Protein AF-C5KKX4-F1 (afdb_monomer)

Radius of gyration: 32.2 Å; Cα contacts (8 Å, |Δi|>4): 1199; chains: 1; bounding box: 112×64×84 Å

Foldseek 3Di:
DDPDDDLLDDDDDDDDDDDDDDDDDDDDDDDDDDDDDDDDDDDDDDDDDDDDDDDDDDDDDDDDDDDDDDDDDDDDDDDDDDDDDDDDDDDDDDDDDDDDDDDDDDDDDDDDDDDDDDDDDDDDDDPDPDDQPAQDDFDQQQFFDLQAKAWQFQAAALFLVLVVLLLFFTWMKGLQQADDPDDAAEDADFDADPPPRDTDAQRWRDDLVVQWIQDPFPRDIDGHDDNDDTPRNRHQKHKYQDDCSSDPDFFFAAEEEEEEEQFLFCVVLQVLQLLLVLCLVQLVLAFQRYKYAYKYWYAFWIWGFFQPLPDDLQGDIDIDRPLPDDDDPDPLPRRIDGCNDPSCVSNSNNNSVCSNPDDHDPDGDQEIAVSSVLVVVCNNQQQRAHEYEYGEAHAHDLDPPVPVPDDQPDFPLQAQQTQSDCSLLVSLVSNLNRLYAYEYEHAYQDLPNRVLNNVNRHQAQQHAHHHHYNRHCVPCSVVVSVVSSCVRNFWKFAFKKKFKDKHPQKAWDDKDWRWHDPDRGITTRRIRTNPTMMMTTMGGDNPGPDDSRQKMKMKMWMFGAGNNRTTMIMIRMRIHGYDNDSVSRLLRGQLLSSLVVLLLCLRGRGSHLVRSLCSLVVSLCSSCPDPSVPRPNNVCNVVSSVVSCVQLLNDPDPPRGSNSNSNSSD

Secondary structure (DSSP, 8-state):
------TT--------------------------PPP-------------------------------------------PPPPPPPPPPP----------PPP----------------------TT----PPS----GGGSPPTTTEEESBSSEESSHHHHHHH-S--EEEE-TT---SSPPPEESS--B-TTT-PBP-TTSEEETTTTEEE-TTT--EEE---SS--GGGT-SEEEEEPPGGG-SS--PPPEEEEEEE-SHHHHHTTHHHHHHHHHHHHGGGS-TT-EEEEEEE-SS-EEEE---TTT-TT---EEE--SSS---SS-GGGTSEETT-HHHHHHHHHHHHHHHTPPPPSS--SEE-HHHHHHHHHHHHTTT-EEEEEEE-SEEPSS-TTTTTS--PPP-TTSSS--S-SHHHHHHHHHHHTTEEEEEEEEESSS---HHHHHHHHHHHT--EEEEET--HHHHHHHHHHHHHHHHHS-EEEEEEEEEEE-TTEEEEEEESS-EEEETTEEEEEEEETT--EEEEEEE-TT--S---SEEEEEEEEEEE-TTS-EEEEEEEEEEEEES-HHHHHHTB-HHHHHHHHHHHHHHH-SSHHHHHHHHHHHHHHHTSGGGGG-GGGTTHHHHHHHHTTSTTT---TTS-HHHHHHTT-

pLDDT: mean 78.73, std 24.82, range [22.31, 98.69]

Organism: Perkinsus marinus (strain ATCC 50983 / TXsc) (NCBI:txid423536)

Sequence (666 aa):
MSYYQSPFGQNTAGGPSSVPVQSSPFPGGAPQMAPPPQAGQQASGPYGAPPQMPGGQHPMAPPMGQPSVGPPPLPGQHMPGPPASYASTPTNAAPGQAFEYVAPGPALNQSAAMAHGGMVSHGGMAPGGGQVLETAECDPALNARPEFLRSSFSVMPASESTQVKAKLPIGFFCQPLAPTDSQVPVADVIHRCARCRTYLNPFAALNLQLRRWICNLCGHSNGIDVYEPPPEMTCGTVDFIATQDYMVRPPVPPVYVFCFEKSYTAVSTGLVRVAATAIKDTLPSLPERSQIALMTFDDKSHVLFPWHFLQSANGTEYVITDVDDPFLPKPMDSLLVNVYDDAVNATINNVLDSLAEMNPPSVATDCCCVTAAVKMANLVMRHLGGKLSIFSCTKPIELTPSKLKKEERAPDASSMIPPSSSVFKDMTSDLIAVQITVELFVATDNLHMDLASLAPLAKYTGGDMRYYPLFRESFRGEHLRQDIQHMLTRETGFEAVMKFRVSPGYQLKSYHGHLFQRTRDLLVAPNCTEDETFGCIVEVNKDFSGPQARSVCIQAALLYTSSAGERRIRVNTSQYPKSLDVEQVMASCDAQAAAIIMGKYAINESRNVSDARKYLLDTTQAALAGPNARLENLEALPGLVLGLLKSDVFSAAGDITRDARAYEAH

Structure (mmCIF, N/CA/C/O backbone):
data_AF-C5KKX4-F1
#
_entry.id   AF-C5KKX4-F1
#
loop_
_atom_site.group_PDB
_atom_site.id
_atom_site.type_symbol
_atom_site.label_atom_id
_atom_site.label_alt_id
_atom_site.label_comp_id
_atom_site.label_asym_id
_atom_site.label_entity_id
_atom_site.label_seq_id
_atom_site.pdbx_PDB_ins_code
_atom_site.Cartn_x
_atom_site.Cartn_y
_atom_site.Cartn_z
_atom_site.occupancy
_atom_site.B_iso_or_equiv
_atom_site.auth_seq_id
_atom_site.auth_comp_id
_atom_site.auth_asym_id
_atom_site.auth_atom_id
_atom_site.pdbx_PDB_model_num
ATOM 1 N N . MET A 1 1 ? -5.921 22.384 -14.515 1.00 28.34 1 MET A N 1
ATOM 2 C CA . MET A 1 1 ? -7.181 22.428 -13.737 1.00 28.34 1 MET A CA 1
ATOM 3 C C . MET A 1 1 ? -7.961 21.158 -14.024 1.00 28.34 1 MET A C 1
ATOM 5 O O . MET A 1 1 ? -8.352 20.966 -15.166 1.00 28.34 1 MET A O 1
ATOM 9 N N . SER A 1 2 ? -8.169 20.298 -13.028 1.00 28.20 2 SER A N 1
ATOM 10 C CA . SER A 1 2 ? -8.909 19.036 -13.176 1.00 28.20 2 SER A CA 1
ATOM 11 C C . SER A 1 2 ? -9.691 18.740 -11.890 1.00 28.20 2 SER A C 1
ATOM 13 O O . SER A 1 2 ? -9.163 18.223 -10.906 1.00 28.20 2 SER A O 1
ATOM 15 N N . TYR A 1 3 ? -10.977 19.100 -11.885 1.00 30.55 3 TYR A N 1
ATOM 16 C CA . TYR A 1 3 ? -11.894 18.794 -10.784 1.00 30.55 3 TYR A CA 1
ATOM 17 C C . TYR A 1 3 ? -12.310 17.318 -10.836 1.00 30.55 3 TYR A C 1
ATOM 19 O O . TYR A 1 3 ? -13.364 16.973 -11.362 1.00 30.55 3 TYR A O 1
ATOM 27 N N . TYR A 1 4 ? -11.490 16.438 -10.265 1.00 39.06 4 TYR A N 1
ATOM 28 C CA . TYR A 1 4 ? -11.905 15.060 -9.992 1.00 39.06 4 TYR A CA 1
ATOM 29 C C . TYR A 1 4 ? -12.941 15.084 -8.853 1.00 39.06 4 TYR A C 1
ATOM 31 O O . TYR A 1 4 ? -12.593 15.348 -7.696 1.00 39.06 4 TYR A O 1
ATOM 39 N N . GLN A 1 5 ? -14.216 14.858 -9.171 1.00 40.97 5 GLN A N 1
ATOM 40 C CA . GLN A 1 5 ? -15.262 14.695 -8.159 1.00 40.97 5 GLN A CA 1
ATOM 41 C C . GLN A 1 5 ? -15.044 13.387 -7.380 1.00 40.97 5 GLN A C 1
ATOM 43 O O . GLN A 1 5 ? -14.533 12.406 -7.915 1.00 40.97 5 GLN A O 1
ATOM 48 N N . SER A 1 6 ? -15.409 13.365 -6.095 1.00 40.94 6 SER A N 1
ATOM 49 C CA . SER A 1 6 ? -15.264 12.157 -5.272 1.00 40.94 6 SER A CA 1
ATOM 50 C C . SER A 1 6 ? -16.320 11.110 -5.659 1.00 40.94 6 SER A C 1
ATOM 52 O O . SER A 1 6 ? -17.512 11.396 -5.503 1.00 40.94 6 SER A O 1
ATOM 54 N N . PRO A 1 7 ? -15.934 9.884 -6.068 1.00 43.00 7 PRO A N 1
ATOM 55 C CA . PRO A 1 7 ? -16.882 8.848 -6.492 1.00 43.00 7 PRO A CA 1
ATOM 56 C C . PRO A 1 7 ? -17.701 8.262 -5.329 1.00 43.00 7 PRO A C 1
ATOM 58 O O . PRO A 1 7 ? -18.666 7.538 -5.544 1.00 43.00 7 PRO A O 1
ATOM 61 N N . PHE A 1 8 ? -17.394 8.615 -4.074 1.00 50.28 8 PHE A N 1
ATOM 62 C CA . PHE A 1 8 ? -18.288 8.319 -2.947 1.00 50.28 8 PHE A CA 1
ATOM 63 C C . PHE A 1 8 ? -19.559 9.196 -2.938 1.00 50.28 8 PHE A C 1
ATOM 65 O O . PHE A 1 8 ? -20.497 8.900 -2.191 1.00 50.28 8 PHE A O 1
ATOM 72 N N . GLY A 1 9 ? -19.626 10.207 -3.810 1.00 39.84 9 GLY A N 1
ATOM 73 C CA . GLY A 1 9 ? -20.823 10.966 -4.149 1.00 39.84 9 GLY A CA 1
ATOM 74 C C . GLY A 1 9 ? -21.124 12.118 -3.192 1.00 39.84 9 GLY A C 1
ATOM 75 O O . GLY A 1 9 ? -21.602 11.906 -2.075 1.00 39.84 9 GLY A O 1
ATOM 76 N N . GLN A 1 10 ? -20.943 13.341 -3.687 1.00 40.53 10 GLN A N 1
ATOM 77 C CA . GLN A 1 10 ? -21.721 14.504 -3.265 1.00 40.53 10 GLN A CA 1
ATOM 78 C C . GLN A 1 10 ? -22.768 14.768 -4.346 1.00 40.53 10 GLN A C 1
ATOM 80 O O . GLN A 1 10 ? -22.394 14.978 -5.493 1.00 40.53 10 GLN A O 1
ATOM 85 N N . ASN A 1 11 ? -24.052 14.793 -3.988 1.00 36.22 11 ASN A N 1
ATOM 86 C CA . ASN A 1 11 ? -25.004 15.655 -4.683 1.00 36.22 11 ASN A CA 1
ATOM 87 C C . ASN A 1 11 ? -26.233 15.947 -3.821 1.00 36.22 11 ASN A C 1
ATOM 89 O O . ASN A 1 11 ? -26.662 15.130 -3.004 1.00 36.22 11 ASN A O 1
ATOM 93 N N . THR A 1 12 ? -26.739 17.162 -3.986 1.00 33.34 12 THR A N 1
ATOM 94 C CA . THR A 1 12 ? -27.891 17.732 -3.289 1.00 33.34 12 THR A CA 1
ATOM 95 C C . THR A 1 12 ? -29.206 17.190 -3.854 1.00 33.34 12 THR A C 1
ATOM 97 O O . THR A 1 12 ? -29.300 16.829 -5.023 1.00 33.34 12 THR A O 1
ATOM 100 N N . ALA A 1 13 ? -30.240 17.121 -3.015 1.00 29.11 13 ALA A N 1
ATOM 101 C CA . ALA A 1 13 ? -31.557 16.628 -3.413 1.00 29.11 13 ALA A CA 1
ATOM 102 C C . ALA A 1 13 ? -32.390 17.706 -4.133 1.00 29.11 13 ALA A C 1
ATOM 104 O O . ALA A 1 13 ? -32.374 18.860 -3.705 1.00 29.11 13 ALA A O 1
ATOM 105 N N . GLY A 1 14 ? -33.206 17.312 -5.124 1.00 28.41 14 GLY A N 1
ATOM 106 C CA . GLY A 1 14 ? -34.380 18.104 -5.525 1.00 28.41 14 GLY A CA 1
ATOM 107 C C . GLY A 1 14 ? -34.876 17.989 -6.974 1.00 28.41 14 GLY A C 1
ATOM 108 O O . GLY A 1 14 ? -34.405 18.729 -7.823 1.00 28.41 14 GLY A O 1
ATOM 109 N N . GLY A 1 15 ? -35.938 17.197 -7.188 1.00 26.77 15 GLY A N 1
ATOM 110 C CA . GLY A 1 15 ? -37.096 17.570 -8.032 1.00 26.77 15 GLY A CA 1
ATOM 111 C C . GLY A 1 15 ? -36.995 17.490 -9.578 1.00 26.77 15 GLY A C 1
ATOM 112 O O . GLY A 1 15 ? -35.980 17.869 -10.151 1.00 26.77 15 GLY A O 1
ATOM 113 N N . PRO A 1 16 ? -38.058 17.047 -10.289 1.00 41.41 16 PRO A N 1
ATOM 114 C CA . PRO A 1 16 ? -38.060 16.915 -11.753 1.00 41.41 16 PRO A CA 1
ATOM 115 C C . PRO A 1 16 ? -38.645 18.136 -12.492 1.00 41.41 16 PRO A C 1
ATOM 117 O O . PRO A 1 16 ? -39.552 18.795 -11.985 1.00 41.41 16 PRO A O 1
ATOM 120 N N . SER A 1 17 ? -38.212 18.385 -13.738 1.00 28.30 17 SER A N 1
ATOM 121 C CA . SER A 1 17 ? -38.914 19.235 -14.726 1.00 28.30 17 SER A CA 1
ATOM 122 C C . SER A 1 17 ? -38.414 19.023 -16.164 1.00 28.30 17 SER A C 1
ATOM 124 O O . SER A 1 17 ? -37.285 18.601 -16.387 1.00 28.30 17 SER A O 1
ATOM 126 N N . SER A 1 18 ? -39.262 19.352 -17.142 1.00 28.53 18 SER A N 1
ATOM 127 C CA . SER A 1 18 ? -38.990 19.355 -18.594 1.00 28.53 18 SER A CA 1
ATOM 128 C C . SER A 1 18 ? -39.696 20.576 -19.225 1.00 28.53 18 SER A C 1
ATOM 130 O O . SER A 1 18 ? -40.437 21.258 -18.520 1.00 28.53 18 SER A O 1
ATOM 132 N N . VAL A 1 19 ? -39.517 20.982 -20.487 1.00 27.83 19 VAL A N 1
ATOM 133 C CA . VAL A 1 19 ? -38.996 20.338 -21.722 1.00 27.83 19 VAL A CA 1
ATOM 134 C C . VAL A 1 19 ? -38.139 21.397 -22.488 1.00 27.83 19 VAL A C 1
ATOM 136 O O . VAL A 1 19 ? -37.678 22.331 -21.837 1.00 27.83 19 VAL A O 1
ATOM 139 N N . PRO A 1 20 ? -38.014 21.429 -23.834 1.00 31.05 20 PRO A N 1
ATOM 140 C CA . PRO A 1 20 ? -37.491 20.467 -24.814 1.00 31.05 20 PRO A CA 1
ATOM 141 C C . PRO A 1 20 ? -36.240 21.009 -25.570 1.00 31.05 20 PRO A C 1
ATOM 143 O O . PRO A 1 20 ? -35.752 22.106 -25.317 1.00 31.05 20 PRO A O 1
ATOM 146 N N . VAL A 1 21 ? -35.743 20.242 -26.548 1.00 32.25 21 VAL A N 1
ATOM 147 C CA . VAL A 1 21 ? -34.657 20.613 -27.486 1.00 32.25 21 VAL A CA 1
ATOM 148 C C . VAL A 1 21 ? -35.140 21.571 -28.591 1.00 32.25 21 VAL A C 1
ATOM 150 O O . VAL A 1 21 ? -36.220 21.364 -29.143 1.00 32.25 21 VAL A O 1
ATOM 153 N N . GLN A 1 22 ? -34.304 22.536 -29.008 1.00 25.00 22 GLN A N 1
ATOM 154 C CA . GLN A 1 22 ? -34.419 23.204 -30.318 1.00 25.00 22 GLN A CA 1
ATOM 155 C C . GLN A 1 22 ? -33.046 23.635 -30.888 1.00 25.00 22 GLN A C 1
ATOM 157 O O . GLN A 1 22 ? -32.035 23.590 -30.191 1.00 25.00 22 GLN A O 1
ATOM 162 N N . SER A 1 23 ? -32.995 23.961 -32.185 1.00 28.14 23 SER A N 1
ATOM 163 C CA . SER A 1 23 ? -31.829 23.744 -33.064 1.00 28.14 23 SER A CA 1
ATOM 164 C C . SER A 1 23 ? -31.274 24.984 -33.795 1.00 28.14 23 SER A C 1
ATOM 166 O O . SER A 1 23 ? -32.041 25.642 -34.495 1.00 28.14 23 SER A O 1
ATOM 168 N N . SER A 1 24 ? -29.933 25.136 -33.804 1.00 30.61 24 SER A N 1
ATOM 169 C CA . SER A 1 24 ? -29.109 25.819 -34.847 1.00 30.61 24 SER A CA 1
ATOM 170 C C . SER A 1 24 ? -29.328 27.349 -35.050 1.00 30.61 24 SER A C 1
ATOM 172 O O . SER A 1 24 ? -30.273 27.882 -34.475 1.00 30.61 24 SER A O 1
ATOM 174 N N . PRO A 1 25 ? -28.509 28.101 -35.845 1.00 37.28 25 PRO A N 1
ATOM 175 C CA . PRO A 1 25 ? -27.320 27.746 -36.651 1.00 37.28 25 PRO A CA 1
ATOM 176 C C . PRO A 1 25 ? -26.047 28.639 -36.450 1.00 37.28 25 PRO A C 1
ATOM 178 O O . PRO A 1 25 ? -26.013 29.546 -35.626 1.00 37.28 25 PRO A O 1
ATOM 181 N N . PHE A 1 26 ? -25.000 28.360 -37.249 1.00 29.41 26 PHE A N 1
ATOM 182 C CA . PHE A 1 26 ? -23.726 29.103 -37.451 1.00 29.41 26 PHE A CA 1
ATOM 183 C C . PHE A 1 26 ? -23.904 30.560 -37.967 1.00 29.41 26 PHE A C 1
ATOM 185 O O . PHE A 1 26 ? -24.944 30.833 -38.570 1.00 29.41 26 PHE A O 1
ATOM 192 N N . PRO A 1 27 ? -22.941 31.503 -37.760 1.00 35.28 27 PRO A N 1
ATOM 193 C CA . PRO A 1 27 ? -21.589 31.567 -38.385 1.00 35.28 27 PRO A CA 1
ATOM 194 C C . PRO A 1 27 ? -20.447 31.855 -37.369 1.00 35.28 27 PRO A C 1
ATOM 196 O O . PRO A 1 27 ? -20.717 32.141 -36.213 1.00 35.28 27 PRO A O 1
ATOM 199 N N . GLY A 1 28 ? -19.139 31.796 -37.652 1.00 27.02 28 GLY A N 1
ATOM 200 C CA . GLY A 1 28 ? -18.376 31.722 -38.906 1.00 27.02 28 GLY A CA 1
ATOM 201 C C . GLY A 1 28 ? -17.306 32.834 -38.938 1.00 27.02 28 GLY A C 1
ATOM 202 O O . GLY A 1 28 ? -17.650 33.991 -39.150 1.00 27.02 28 GLY A O 1
ATOM 203 N N . GLY A 1 29 ? -16.022 32.506 -38.723 1.00 26.88 29 GLY A N 1
ATOM 204 C CA . GLY A 1 29 ? -14.910 33.476 -38.773 1.00 26.88 29 GLY A CA 1
ATOM 205 C C . GLY A 1 29 ? -13.622 32.988 -38.092 1.00 26.88 29 GLY A C 1
ATOM 206 O O . GLY A 1 29 ? -13.658 32.554 -36.945 1.00 26.88 29 GLY A O 1
ATOM 207 N N . ALA A 1 30 ? -12.486 33.064 -38.792 1.00 33.06 30 ALA A N 1
ATOM 208 C CA . ALA A 1 30 ? -11.158 32.665 -38.308 1.00 33.06 30 ALA A CA 1
ATOM 209 C C . ALA A 1 30 ? -10.188 33.868 -38.262 1.00 33.06 30 ALA A C 1
ATOM 211 O O . ALA A 1 30 ? -10.362 34.788 -39.064 1.00 33.06 30 ALA A O 1
ATOM 212 N N . PRO A 1 31 ? -9.135 33.858 -37.419 1.00 37.75 31 PRO A N 1
ATOM 213 C CA . PRO A 1 31 ? -8.003 34.782 -37.531 1.00 37.75 31 PRO A CA 1
ATOM 214 C C . PRO A 1 31 ? -6.707 34.096 -38.013 1.00 37.75 31 PRO A C 1
ATOM 216 O O . PRO A 1 31 ? -6.389 32.975 -37.619 1.00 37.75 31 PRO A O 1
ATOM 219 N N . GLN A 1 32 ? -5.940 34.798 -38.854 1.00 30.06 32 GLN A N 1
ATOM 220 C CA . GLN A 1 32 ? -4.645 34.359 -39.398 1.00 30.06 32 GLN A CA 1
ATOM 221 C C . GLN A 1 32 ? -3.449 34.752 -38.508 1.00 30.06 32 GLN A C 1
ATOM 223 O O . GLN A 1 32 ? -3.529 35.674 -37.699 1.00 30.06 32 GLN A O 1
ATOM 228 N N . MET A 1 33 ? -2.318 34.067 -38.710 1.00 33.66 33 MET A N 1
ATOM 229 C CA . MET A 1 33 ? -1.010 34.368 -38.106 1.00 33.66 33 MET A CA 1
ATOM 230 C C . MET A 1 33 ? -0.314 35.588 -38.742 1.00 33.66 33 MET A C 1
ATOM 232 O O . MET A 1 33 ? -0.526 35.881 -39.918 1.00 33.66 33 MET A O 1
ATOM 236 N N . ALA A 1 34 ? 0.610 36.211 -38.000 1.00 33.53 34 ALA A N 1
ATOM 237 C CA . ALA A 1 34 ? 1.587 37.184 -38.505 1.00 33.53 34 ALA A CA 1
ATOM 238 C C . ALA A 1 34 ? 3.029 36.805 -38.061 1.00 33.53 34 ALA A C 1
ATOM 240 O O . ALA A 1 34 ? 3.184 36.264 -36.964 1.00 33.53 34 ALA A O 1
ATOM 241 N N . PRO A 1 35 ? 4.075 37.045 -38.885 1.00 38.81 35 PRO A N 1
ATOM 242 C CA . PRO A 1 35 ? 5.447 36.565 -38.650 1.00 38.81 35 PRO A CA 1
ATOM 243 C C . PRO A 1 35 ? 6.372 37.577 -37.924 1.00 38.81 35 PRO A C 1
ATOM 245 O O . PRO A 1 35 ? 6.038 38.760 -37.837 1.00 38.81 35 PRO A O 1
ATOM 248 N N . PRO A 1 36 ? 7.556 37.146 -37.432 1.00 41.62 36 PRO A N 1
ATOM 249 C CA . PRO A 1 36 ? 8.512 38.003 -36.719 1.00 41.62 36 PRO A CA 1
ATOM 250 C C . PRO A 1 36 ? 9.512 38.740 -37.646 1.00 41.62 36 PRO A C 1
ATOM 252 O O . PRO A 1 36 ? 9.812 38.249 -38.736 1.00 41.62 36 PRO A O 1
ATOM 255 N N . PRO A 1 37 ? 10.091 39.881 -37.212 1.00 44.06 37 PRO A N 1
ATOM 256 C CA . PRO A 1 37 ? 11.144 40.598 -37.937 1.00 44.06 37 PRO A CA 1
ATOM 257 C C . PRO A 1 37 ? 12.570 40.155 -37.549 1.00 44.06 37 PRO A C 1
ATOM 259 O O . PRO A 1 37 ? 12.810 39.655 -36.450 1.00 44.06 37 PRO A O 1
ATOM 262 N N . GLN A 1 38 ? 13.538 40.404 -38.438 1.00 35.88 38 GLN A N 1
ATOM 263 C CA . GLN A 1 38 ? 14.958 40.071 -38.262 1.00 35.88 38 GLN A CA 1
ATOM 264 C C . GLN A 1 38 ? 15.876 41.190 -38.811 1.00 35.88 38 GLN A C 1
ATOM 266 O O . GLN A 1 38 ? 15.449 41.965 -39.663 1.00 35.88 38 GLN A O 1
ATOM 271 N N . ALA A 1 39 ? 17.152 41.150 -38.393 1.00 37.69 39 ALA A N 1
ATOM 272 C CA . ALA A 1 39 ? 18.360 41.751 -38.998 1.00 37.69 39 ALA A CA 1
ATOM 273 C C . ALA A 1 39 ? 18.924 43.088 -38.449 1.00 37.69 39 ALA A C 1
ATOM 275 O O . ALA A 1 39 ? 18.218 44.067 -38.229 1.00 37.69 39 ALA A O 1
ATOM 276 N N . GLY A 1 40 ? 20.260 43.106 -38.304 1.00 32.22 40 GLY A N 1
ATOM 277 C CA . GLY A 1 40 ? 21.106 44.260 -37.963 1.00 32.22 40 GLY A CA 1
ATOM 278 C C . GLY A 1 40 ? 22.538 43.829 -37.585 1.00 32.22 40 GLY A C 1
ATOM 279 O O . GLY A 1 40 ? 22.764 43.379 -36.467 1.00 32.22 40 GLY A O 1
ATOM 280 N N . GLN A 1 41 ? 23.495 43.914 -38.518 1.00 35.25 41 GLN A N 1
ATOM 281 C CA . GLN A 1 41 ? 24.905 43.493 -38.352 1.00 35.25 41 GLN A CA 1
ATOM 282 C C . GLN A 1 41 ? 25.846 44.680 -38.064 1.00 35.25 41 GLN A C 1
ATOM 284 O O . GLN A 1 41 ? 25.586 45.765 -38.575 1.00 35.25 41 GLN A O 1
ATOM 289 N N . GLN A 1 42 ? 27.002 44.439 -37.420 1.00 32.66 42 GLN A N 1
ATOM 290 C CA . GLN A 1 42 ? 28.327 44.956 -37.849 1.00 32.66 42 GLN A CA 1
ATOM 291 C C . GLN A 1 42 ? 29.498 44.296 -37.078 1.00 32.66 42 GLN A C 1
ATOM 293 O O . GLN A 1 42 ? 29.266 43.580 -36.106 1.00 32.66 42 GLN A O 1
ATOM 298 N N . ALA A 1 43 ? 30.742 44.448 -37.561 1.00 34.56 43 ALA A N 1
ATOM 299 C CA . ALA A 1 43 ? 31.884 43.574 -37.230 1.00 34.56 43 ALA A CA 1
ATOM 300 C C . ALA A 1 43 ? 33.250 44.297 -37.155 1.00 34.56 43 ALA A C 1
ATOM 302 O O . ALA A 1 43 ? 33.420 45.279 -37.868 1.00 34.56 43 ALA A O 1
ATOM 303 N N . SER A 1 44 ? 34.220 43.750 -36.387 1.00 33.50 44 SER A N 1
ATOM 304 C CA . SER A 1 44 ? 35.701 43.753 -36.609 1.00 33.50 44 SER A CA 1
ATOM 305 C C . SER A 1 44 ? 36.494 43.339 -35.335 1.00 33.50 44 SER A C 1
ATOM 307 O O . SER A 1 44 ? 36.090 43.716 -34.241 1.00 33.50 44 SER A O 1
ATOM 309 N N . GLY A 1 45 ? 37.607 42.583 -35.455 1.00 28.97 45 GLY A N 1
ATOM 310 C CA . GLY A 1 45 ? 38.512 42.150 -34.342 1.00 28.97 45 GLY A CA 1
ATOM 311 C C . GLY A 1 45 ? 39.850 42.932 -34.296 1.00 28.97 45 GLY A C 1
ATOM 312 O O . GLY A 1 45 ? 39.811 44.108 -34.653 1.00 28.97 45 GLY A O 1
ATOM 313 N N . PRO A 1 46 ? 41.046 42.332 -34.026 1.00 55.69 46 PRO A N 1
ATOM 314 C CA . PRO A 1 46 ? 41.392 41.009 -33.438 1.00 55.69 46 PRO A CA 1
ATOM 315 C C . PRO A 1 46 ? 42.644 41.017 -32.467 1.00 55.69 46 PRO A C 1
ATOM 317 O O . PRO A 1 46 ? 43.107 42.081 -32.072 1.00 55.69 46 PRO A O 1
ATOM 320 N N . TYR A 1 47 ? 43.232 39.830 -32.168 1.00 32.44 47 TYR A N 1
ATOM 321 C CA . TYR A 1 47 ? 44.488 39.518 -31.403 1.00 32.44 47 TYR A CA 1
ATOM 322 C C . TYR A 1 47 ? 44.424 39.571 -29.850 1.00 32.44 47 TYR A C 1
ATOM 324 O O . TYR A 1 47 ? 43.689 40.374 -29.297 1.00 32.44 47 TYR A O 1
ATOM 332 N N . GLY A 1 48 ? 45.151 38.749 -29.062 1.00 30.41 48 GLY A N 1
ATOM 333 C CA . GLY A 1 48 ? 46.146 37.683 -29.334 1.00 30.41 48 GLY A CA 1
ATOM 334 C C . GLY A 1 48 ? 46.375 36.756 -28.102 1.00 30.41 48 GLY A C 1
ATOM 335 O O . GLY A 1 48 ? 45.662 36.891 -27.113 1.00 30.41 48 GLY A O 1
ATOM 336 N N . ALA A 1 49 ? 47.318 35.796 -28.160 1.00 31.39 49 ALA A N 1
ATOM 337 C CA . ALA A 1 49 ? 47.460 34.678 -27.189 1.00 31.39 49 ALA A CA 1
ATOM 338 C C . ALA A 1 49 ? 48.820 34.660 -26.394 1.00 31.39 49 ALA A C 1
ATOM 340 O O . ALA A 1 49 ? 49.422 35.725 -26.282 1.00 31.39 49 ALA A O 1
ATOM 341 N N . PRO A 1 50 ? 49.270 33.551 -25.742 1.00 60.19 50 PRO A N 1
ATOM 342 C CA . PRO A 1 50 ? 49.555 33.433 -24.290 1.00 60.19 50 PRO A CA 1
ATOM 343 C C . PRO A 1 50 ? 51.081 33.426 -23.944 1.00 60.19 50 PRO A C 1
ATOM 345 O O . PRO A 1 50 ? 51.856 33.699 -24.864 1.00 60.19 50 PRO A O 1
ATOM 348 N N . PRO A 1 51 ? 51.573 33.125 -22.697 1.00 50.31 51 PRO A N 1
ATOM 349 C CA . PRO A 1 51 ? 51.807 31.711 -22.271 1.00 50.31 51 PRO A CA 1
ATOM 350 C C . PRO A 1 51 ? 51.985 31.357 -20.740 1.00 50.31 51 PRO A C 1
ATOM 352 O O . PRO A 1 51 ? 52.199 32.214 -19.894 1.00 50.31 51 PRO A O 1
ATOM 355 N N . GLN A 1 52 ? 52.033 30.035 -20.457 1.00 34.94 52 GLN A N 1
ATOM 356 C CA . GLN A 1 52 ? 52.939 29.276 -19.533 1.00 34.94 52 GLN A CA 1
ATOM 357 C C . GLN A 1 52 ? 52.824 29.183 -17.971 1.00 34.94 52 GLN A C 1
ATOM 359 O O . GLN A 1 52 ? 52.699 30.152 -17.235 1.00 34.94 52 GLN A O 1
ATOM 364 N N . MET A 1 53 ? 52.989 27.921 -17.515 1.00 35.44 53 MET A N 1
ATOM 365 C CA . MET A 1 53 ? 53.338 27.338 -16.179 1.00 35.44 53 MET A CA 1
ATOM 366 C C . MET A 1 53 ? 54.902 27.252 -16.023 1.00 35.44 53 MET A C 1
ATOM 368 O O . MET A 1 53 ? 55.520 27.638 -17.020 1.00 35.44 53 MET A O 1
ATOM 372 N N . PRO A 1 54 ? 55.606 26.724 -14.956 1.00 45.12 54 PRO A N 1
ATOM 373 C CA . PRO A 1 54 ? 55.210 25.694 -13.942 1.00 45.12 54 PRO A CA 1
ATOM 374 C C . PRO A 1 54 ? 55.886 25.651 -12.512 1.00 45.12 54 PRO A C 1
ATOM 376 O O . PRO A 1 54 ? 56.899 26.290 -12.265 1.00 45.12 54 PRO A O 1
ATOM 379 N N . GLY A 1 55 ? 55.405 24.740 -11.629 1.00 31.22 55 GLY A N 1
ATOM 380 C CA . GLY A 1 55 ? 56.144 24.050 -10.518 1.00 31.22 55 GLY A CA 1
ATOM 381 C C . GLY A 1 55 ? 56.514 24.842 -9.232 1.00 31.22 55 GLY A C 1
ATOM 382 O O . GLY A 1 55 ? 56.646 26.053 -9.285 1.00 31.22 55 GLY A O 1
ATOM 383 N N . GLY A 1 56 ? 56.723 24.257 -8.031 1.00 31.12 56 GLY A N 1
ATOM 384 C CA . GLY A 1 56 ? 56.544 22.881 -7.507 1.00 31.12 56 GLY A CA 1
ATOM 385 C C . GLY A 1 56 ? 57.146 22.672 -6.077 1.00 31.12 56 GLY A C 1
ATOM 386 O O . GLY A 1 56 ? 57.885 23.528 -5.609 1.00 31.12 56 GLY A O 1
ATOM 387 N N . GLN A 1 57 ? 56.895 21.499 -5.453 1.00 31.92 57 GLN A N 1
ATOM 388 C CA . GLN A 1 57 ? 57.570 20.869 -4.269 1.00 31.92 57 GLN A CA 1
ATOM 389 C C . GLN A 1 57 ? 57.172 21.215 -2.795 1.00 31.92 57 GLN A C 1
ATOM 391 O O . GLN A 1 57 ? 56.812 22.335 -2.454 1.00 31.92 57 GLN A O 1
ATOM 396 N N . HIS A 1 58 ? 57.248 20.181 -1.924 1.00 34.75 58 HIS A N 1
ATOM 397 C CA . HIS A 1 58 ? 56.988 20.142 -0.454 1.00 34.75 58 HIS A CA 1
ATOM 398 C C . HIS A 1 58 ? 58.311 20.207 0.373 1.00 34.75 58 HIS A C 1
ATOM 400 O O . HIS A 1 58 ? 59.364 20.150 -0.267 1.00 34.75 58 HIS A O 1
ATOM 406 N N . PRO A 1 59 ? 58.333 20.262 1.744 1.00 49.97 59 PRO A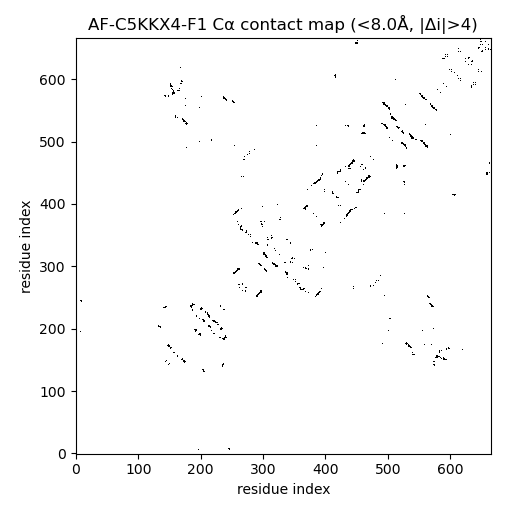 N 1
ATOM 407 C CA . PRO A 1 59 ? 58.204 19.033 2.586 1.00 49.97 59 PRO A CA 1
ATOM 408 C C . PRO A 1 59 ? 57.689 19.144 4.071 1.00 49.97 59 PRO A C 1
ATOM 410 O O . PRO A 1 59 ? 57.865 20.148 4.745 1.00 49.97 59 PRO A O 1
ATOM 413 N N . MET A 1 60 ? 57.129 18.027 4.582 1.00 34.97 60 MET A N 1
ATOM 414 C CA . MET A 1 60 ? 57.252 17.375 5.930 1.00 34.97 60 MET A CA 1
ATOM 415 C C . MET A 1 60 ? 57.250 18.147 7.297 1.00 34.97 60 MET A C 1
ATOM 417 O O . MET A 1 60 ? 58.246 18.764 7.643 1.00 34.97 60 MET A O 1
ATOM 421 N N . ALA A 1 61 ? 56.188 17.923 8.113 1.00 32.44 61 ALA A N 1
ATOM 422 C CA . ALA A 1 61 ? 56.078 17.417 9.529 1.00 32.44 61 ALA A CA 1
ATOM 423 C C . ALA A 1 61 ? 57.120 17.732 10.668 1.00 32.44 61 ALA A C 1
ATOM 425 O O . ALA A 1 61 ? 58.241 18.128 10.382 1.00 32.44 61 ALA A O 1
ATOM 426 N N . PRO A 1 62 ? 56.896 17.303 11.947 1.00 58.72 62 PRO A N 1
ATOM 427 C CA . PRO A 1 62 ? 55.830 17.563 12.954 1.00 58.72 62 PRO A CA 1
ATOM 428 C C . PRO A 1 62 ? 56.428 18.175 14.281 1.00 58.72 62 PRO A C 1
ATOM 430 O O . PRO A 1 62 ? 57.588 18.586 14.232 1.00 58.72 62 PRO A O 1
ATOM 433 N N . PRO A 1 63 ? 55.737 18.282 15.461 1.00 49.00 63 PRO A N 1
ATOM 434 C CA . PRO A 1 63 ? 55.637 17.172 16.452 1.00 49.00 63 PRO A CA 1
ATOM 435 C C . PRO A 1 63 ? 54.418 17.215 17.441 1.00 49.00 63 PRO A C 1
ATOM 437 O O . PRO A 1 63 ? 53.487 17.997 17.278 1.00 49.00 63 PRO A O 1
ATOM 440 N N . MET A 1 64 ? 54.423 16.341 18.467 1.00 38.31 64 MET A N 1
ATOM 441 C CA . MET A 1 64 ? 53.346 16.092 19.460 1.00 38.31 64 MET A CA 1
ATOM 442 C C . MET A 1 64 ? 53.478 16.853 20.805 1.00 38.31 64 MET A C 1
ATOM 444 O O . MET A 1 64 ? 54.570 17.283 21.163 1.00 38.31 64 MET A O 1
ATOM 448 N N . GLY A 1 65 ? 52.403 16.874 21.619 1.00 33.22 65 GLY A N 1
ATOM 449 C CA . GLY A 1 65 ? 52.451 17.176 23.067 1.00 33.22 65 GLY A CA 1
ATOM 450 C C . GLY A 1 65 ? 51.083 17.125 23.786 1.00 33.22 65 GLY A C 1
ATOM 451 O O . GLY A 1 65 ? 50.151 17.800 23.365 1.00 33.22 65 GLY A O 1
ATOM 452 N N . GLN A 1 66 ? 50.957 16.321 24.856 1.00 34.12 66 GLN A N 1
ATOM 453 C CA . GLN A 1 66 ? 49.764 16.220 25.734 1.00 34.12 66 GLN A CA 1
ATOM 454 C C . GLN A 1 66 ? 49.868 17.176 26.969 1.00 34.12 66 GLN A C 1
ATOM 456 O O . GLN A 1 66 ? 50.591 18.166 26.891 1.00 34.12 66 GLN A O 1
ATOM 461 N N . PRO A 1 67 ? 49.172 16.943 28.108 1.00 49.91 67 PRO A N 1
ATOM 462 C CA . PRO A 1 67 ? 47.850 17.490 28.433 1.00 49.91 67 PRO A CA 1
ATOM 463 C C . PRO A 1 67 ? 47.883 18.414 29.676 1.00 49.91 67 PRO A C 1
ATOM 465 O O . PRO A 1 67 ? 48.903 18.514 30.353 1.00 49.91 67 PRO A O 1
ATOM 468 N N . SER A 1 68 ? 46.758 19.036 30.057 1.00 33.97 68 SER A N 1
ATOM 469 C CA . SER A 1 68 ? 46.650 19.663 31.389 1.00 33.97 68 SER A CA 1
ATOM 470 C C . SER A 1 68 ? 45.243 19.624 31.996 1.00 33.97 68 SER A C 1
ATOM 472 O O . SER A 1 68 ? 44.240 19.481 31.299 1.00 33.97 68 SER A O 1
ATOM 474 N N . VAL A 1 69 ? 45.221 19.708 33.325 1.00 37.06 69 VAL A N 1
ATOM 475 C CA . VAL A 1 69 ? 44.107 19.455 34.253 1.00 37.06 69 VAL A CA 1
ATOM 476 C C . VAL A 1 69 ? 43.427 20.763 34.686 1.00 37.06 69 VAL A C 1
ATOM 478 O O . VAL A 1 69 ? 44.064 21.814 34.726 1.00 37.06 69 VAL A O 1
ATOM 481 N N . GLY A 1 70 ? 42.135 20.707 35.024 1.00 35.00 70 GLY A N 1
ATOM 482 C CA . GLY A 1 70 ? 41.343 21.883 35.421 1.00 35.00 70 GLY A CA 1
ATOM 483 C C . GLY A 1 70 ? 41.391 22.243 36.925 1.00 35.00 70 GLY A C 1
ATOM 484 O O . GLY A 1 70 ? 41.818 21.424 37.739 1.00 35.00 70 GLY A O 1
ATOM 485 N N . PRO A 1 71 ? 40.902 23.442 37.308 1.00 42.25 71 PRO A N 1
ATOM 486 C CA . PRO A 1 71 ? 40.533 23.826 38.683 1.00 42.25 71 PRO A CA 1
ATOM 487 C C . PRO A 1 71 ? 39.011 24.179 38.840 1.00 42.25 71 PRO A C 1
ATOM 489 O O . PRO A 1 71 ? 38.274 24.078 37.858 1.00 42.25 71 PRO A O 1
ATOM 492 N N . PRO A 1 72 ? 38.491 24.506 40.055 1.00 45.62 72 PRO A N 1
ATOM 493 C CA . PRO A 1 72 ? 37.121 24.139 40.493 1.00 45.62 72 PRO A CA 1
ATOM 494 C C . PRO A 1 72 ? 36.030 25.249 40.444 1.00 45.62 72 PRO A C 1
ATOM 496 O O . PRO A 1 72 ? 36.326 26.387 40.081 1.00 45.62 72 PRO A O 1
ATOM 499 N N . PRO A 1 73 ? 34.763 24.949 40.834 1.00 50.22 73 PRO A N 1
ATOM 500 C CA . PRO A 1 73 ? 33.630 25.886 40.770 1.00 50.22 73 PRO A CA 1
ATOM 501 C C . PRO A 1 73 ? 33.446 26.771 42.022 1.00 50.22 73 PRO A C 1
ATOM 503 O O . PRO A 1 73 ? 33.833 26.398 43.129 1.00 50.22 73 PRO A O 1
ATOM 506 N N . LEU A 1 74 ? 32.744 27.902 41.856 1.00 36.53 74 LEU A N 1
ATOM 507 C CA . LEU A 1 74 ? 32.220 28.767 42.930 1.00 36.53 74 LEU A CA 1
ATOM 508 C C . LEU A 1 74 ? 30.769 29.226 42.621 1.00 36.53 74 LEU A C 1
ATOM 510 O O . LEU A 1 74 ? 30.358 29.149 41.461 1.00 36.53 74 LEU A O 1
ATOM 514 N N . PRO A 1 75 ? 29.960 29.642 43.625 1.00 39.56 75 PRO A N 1
ATOM 515 C CA . PRO A 1 75 ? 28.507 29.462 43.555 1.00 39.56 75 PRO A CA 1
ATOM 516 C C . PRO A 1 75 ? 27.649 30.743 43.532 1.00 39.56 75 PRO A C 1
ATOM 518 O O . PRO A 1 75 ? 27.886 31.677 44.290 1.00 39.56 75 PRO A O 1
ATOM 521 N N . GLY A 1 76 ? 26.536 30.660 42.790 1.00 34.62 76 GLY A N 1
ATOM 522 C CA . GLY A 1 76 ? 25.241 31.279 43.116 1.00 34.62 76 GLY A CA 1
ATOM 523 C C . GLY A 1 76 ? 25.041 32.779 42.845 1.00 34.62 76 GLY A C 1
ATOM 524 O O . GLY A 1 76 ? 25.890 33.595 43.166 1.00 34.62 76 GLY A O 1
ATOM 525 N N . GLN A 1 77 ? 23.858 33.123 42.317 1.00 33.97 77 GLN A N 1
ATOM 526 C CA . GLN A 1 77 ? 22.935 34.205 42.732 1.00 33.97 77 GLN A CA 1
ATOM 527 C C . GLN A 1 77 ? 21.645 34.093 41.873 1.00 33.97 77 GLN A C 1
ATOM 529 O O . GLN A 1 77 ? 21.668 33.494 40.800 1.00 33.97 77 GLN A O 1
ATOM 534 N N . HIS A 1 78 ? 20.506 34.581 42.377 1.00 32.25 78 HIS A N 1
ATOM 535 C CA . HIS A 1 78 ? 19.157 34.440 41.778 1.00 32.25 78 HIS A CA 1
ATOM 536 C C . HIS A 1 78 ? 18.646 35.754 41.127 1.00 32.25 78 HIS A C 1
ATOM 538 O O . HIS A 1 78 ? 19.264 36.800 41.300 1.00 32.25 78 HIS A O 1
ATOM 544 N N . MET A 1 79 ? 17.437 35.700 40.528 1.00 30.89 79 MET A N 1
ATOM 545 C CA . MET A 1 79 ? 16.537 36.823 40.135 1.00 30.89 79 MET A CA 1
ATOM 546 C C . MET A 1 79 ? 16.732 37.397 38.696 1.00 30.89 79 MET A C 1
ATOM 548 O O . MET A 1 79 ? 17.751 37.125 38.068 1.00 30.89 79 MET A O 1
ATOM 552 N N . PRO A 1 80 ? 15.702 38.021 38.067 1.00 35.47 80 PRO A N 1
ATOM 553 C CA . PRO A 1 80 ? 14.707 37.256 37.297 1.00 35.47 80 PRO A CA 1
ATOM 554 C C . PRO A 1 80 ? 14.411 37.817 35.882 1.00 35.47 80 PRO A C 1
ATOM 556 O O . PRO A 1 80 ? 14.533 39.012 35.620 1.00 35.47 80 PRO A O 1
ATOM 559 N N . GLY A 1 81 ? 13.950 36.963 34.960 1.00 32.03 81 GLY A N 1
ATOM 560 C CA . GLY A 1 81 ? 13.583 37.369 33.594 1.00 32.03 81 GLY A CA 1
ATOM 561 C C . GLY A 1 81 ? 12.164 37.970 33.472 1.00 32.03 81 GLY A C 1
ATOM 562 O O . GLY A 1 81 ? 11.243 37.447 34.103 1.00 32.03 81 GLY A O 1
ATOM 563 N N . PRO A 1 82 ? 11.953 39.032 32.664 1.00 36.00 82 PRO A N 1
ATOM 564 C CA . PRO A 1 82 ? 10.631 39.611 32.388 1.00 36.00 82 PRO A CA 1
ATOM 565 C C . PRO A 1 82 ? 9.802 38.772 31.382 1.00 36.00 82 PRO A C 1
ATOM 567 O O . PRO A 1 82 ? 10.359 37.929 30.677 1.00 36.00 82 PRO A O 1
ATOM 570 N N . PRO A 1 83 ? 8.468 38.971 31.309 1.00 34.84 83 PRO A N 1
ATOM 571 C CA . PRO A 1 83 ? 7.553 38.055 30.620 1.00 34.84 83 PRO A CA 1
ATOM 572 C C . PRO A 1 83 ? 7.565 38.173 29.088 1.00 34.84 83 PRO A C 1
ATOM 574 O O . PRO A 1 83 ? 7.710 39.259 28.527 1.00 34.84 83 PRO A O 1
ATOM 577 N N . ALA A 1 84 ? 7.326 37.042 28.417 1.00 33.12 84 ALA A N 1
ATOM 578 C CA . ALA A 1 84 ? 7.187 36.966 26.965 1.00 33.12 84 ALA A CA 1
ATOM 579 C C . ALA A 1 84 ? 5.858 37.572 26.477 1.00 33.12 84 ALA A C 1
ATOM 581 O O . ALA A 1 84 ? 4.791 37.313 27.036 1.00 33.12 84 ALA A O 1
ATOM 582 N N . SER A 1 85 ? 5.932 38.364 25.409 1.00 28.52 85 SER A N 1
ATOM 583 C CA . SER A 1 85 ? 4.798 39.015 24.757 1.00 28.52 85 SER A CA 1
ATOM 584 C C . SER A 1 85 ? 4.126 38.123 23.705 1.00 28.52 85 SER A C 1
ATOM 586 O O . SER A 1 85 ? 4.753 37.287 23.056 1.00 28.52 85 SER A O 1
ATOM 588 N N . TYR A 1 86 ? 2.820 38.331 23.529 1.00 27.67 86 TYR A N 1
ATOM 589 C CA . TYR A 1 86 ? 1.986 37.633 22.550 1.00 27.67 86 TYR A CA 1
ATOM 590 C C . TYR A 1 86 ? 2.382 38.005 21.113 1.00 27.67 86 TYR A C 1
ATOM 592 O O . TYR A 1 86 ? 2.453 39.188 20.781 1.00 27.67 86 TYR A O 1
ATOM 600 N N . ALA A 1 87 ? 2.566 37.003 20.250 1.00 27.00 87 ALA A N 1
ATOM 601 C CA . ALA A 1 87 ? 2.743 37.197 18.813 1.00 27.00 87 ALA A CA 1
ATOM 602 C C . ALA A 1 87 ? 1.396 37.066 18.083 1.00 27.00 87 ALA A C 1
ATOM 604 O O . ALA A 1 87 ? 0.686 36.071 18.231 1.00 27.00 87 ALA A O 1
ATOM 605 N N . SER A 1 88 ? 1.045 38.087 17.305 1.00 27.00 88 SER A N 1
ATOM 606 C CA . SER A 1 88 ? -0.197 38.182 16.538 1.00 27.00 88 SER A CA 1
ATOM 607 C C . SER A 1 88 ? -0.077 37.558 15.143 1.00 27.00 88 SER A C 1
ATOM 609 O O . SER A 1 88 ? 0.960 37.628 14.485 1.00 27.00 88 SER A O 1
ATOM 611 N N . THR A 1 89 ? -1.177 36.982 14.657 1.00 27.30 89 THR A N 1
ATOM 612 C CA . THR A 1 89 ? -1.329 36.530 13.266 1.00 27.30 89 THR A CA 1
ATOM 613 C C . THR A 1 89 ? -1.521 37.717 12.312 1.00 27.30 89 THR A C 1
ATOM 615 O O . THR A 1 89 ? -2.394 38.546 12.589 1.00 27.30 89 THR A O 1
ATOM 618 N N . PRO A 1 90 ? -0.821 37.793 11.164 1.00 27.70 90 PRO A N 1
ATOM 619 C CA . PRO A 1 90 ? -1.106 38.790 10.138 1.00 27.70 90 PRO A CA 1
ATOM 620 C C . PRO A 1 90 ? -2.281 38.354 9.254 1.00 27.70 90 PRO A C 1
ATOM 622 O O . PRO A 1 90 ? -2.230 37.316 8.595 1.00 27.70 90 PRO A O 1
ATOM 625 N N . THR A 1 91 ? -3.319 39.181 9.191 1.00 27.05 91 THR A N 1
ATOM 626 C CA . THR A 1 91 ? -4.348 39.140 8.147 1.00 27.05 91 THR A CA 1
ATOM 627 C C . THR A 1 91 ? -3.952 40.045 6.981 1.00 27.05 91 THR A C 1
ATOM 629 O O . THR A 1 91 ? -3.394 41.119 7.186 1.00 27.05 91 THR A O 1
ATOM 632 N N . ASN A 1 92 ? -4.288 39.648 5.752 1.00 27.09 92 ASN A N 1
ATOM 633 C CA . ASN A 1 92 ? -4.453 40.582 4.636 1.00 27.09 92 ASN A CA 1
ATOM 634 C C . ASN A 1 92 ? -5.377 39.970 3.577 1.00 27.09 92 ASN A C 1
ATOM 636 O O . ASN A 1 92 ? -5.067 38.932 2.997 1.00 27.09 92 ASN A O 1
ATOM 640 N N . ALA A 1 93 ? -6.522 40.612 3.346 1.00 25.34 93 ALA A N 1
ATOM 641 C CA . ALA A 1 93 ? -7.502 40.231 2.335 1.00 25.34 93 ALA A CA 1
ATOM 642 C C . ALA A 1 93 ? -8.271 41.472 1.862 1.00 25.34 93 ALA A C 1
ATOM 644 O O . ALA A 1 93 ? -8.732 42.257 2.688 1.00 25.34 93 ALA A O 1
ATOM 645 N N . ALA A 1 94 ? -8.431 41.621 0.546 1.00 26.44 94 ALA A N 1
ATOM 646 C CA . ALA A 1 94 ? -9.338 42.563 -0.112 1.00 26.44 94 ALA A CA 1
ATOM 647 C C . ALA A 1 94 ? -9.443 42.212 -1.618 1.00 26.44 94 ALA A C 1
ATOM 649 O O . ALA A 1 94 ? -8.475 41.687 -2.166 1.00 26.44 94 ALA A O 1
ATOM 650 N N . PRO A 1 95 ? -10.520 42.596 -2.330 1.00 33.84 95 PRO A N 1
ATOM 651 C CA . PRO A 1 95 ? -11.916 42.508 -1.889 1.00 33.84 95 PRO A CA 1
ATOM 652 C C . PRO A 1 95 ? -12.899 42.042 -2.998 1.00 33.84 95 PRO A C 1
ATOM 654 O O . PRO A 1 95 ? -12.643 42.207 -4.186 1.00 33.84 95 PRO A O 1
ATOM 657 N N . GLY A 1 96 ? -14.104 41.617 -2.589 1.00 24.22 96 GLY A N 1
ATOM 658 C CA . GLY A 1 96 ? -15.336 41.840 -3.369 1.00 24.22 96 GLY A CA 1
ATOM 659 C C . GLY A 1 96 ? -16.002 40.633 -4.045 1.00 24.22 96 GLY A C 1
ATOM 660 O O . GLY A 1 96 ? -15.656 40.275 -5.161 1.00 24.22 96 GLY A O 1
ATOM 661 N N . GLN A 1 97 ? -17.076 40.109 -3.447 1.00 25.62 97 GLN A N 1
ATOM 662 C CA . GLN A 1 97 ? -18.468 40.477 -3.781 1.00 25.62 97 GLN A CA 1
ATOM 663 C C . GLN A 1 97 ? -19.438 39.773 -2.812 1.00 25.62 97 GLN A C 1
ATOM 665 O O . GLN A 1 97 ? -19.138 38.699 -2.295 1.00 25.62 97 GLN A O 1
ATOM 670 N N . ALA A 1 98 ? -20.560 40.420 -2.493 1.00 22.31 98 ALA A N 1
ATOM 671 C CA . ALA A 1 98 ? -21.443 40.028 -1.393 1.00 22.31 98 ALA A CA 1
ATOM 672 C C . ALA A 1 98 ? -22.712 39.309 -1.871 1.00 22.31 98 ALA A C 1
ATOM 674 O O . ALA A 1 98 ? -23.282 39.674 -2.896 1.00 22.31 98 ALA A O 1
ATOM 675 N N . PHE A 1 99 ? -23.198 38.368 -1.058 1.00 23.61 99 PHE A N 1
ATOM 676 C CA . PHE A 1 99 ? -24.586 37.907 -1.066 1.00 23.61 99 PHE A CA 1
ATOM 677 C C . PHE A 1 99 ? -25.095 37.848 0.377 1.00 23.61 99 PHE A C 1
ATOM 679 O O . PHE A 1 99 ? -24.445 37.271 1.250 1.00 23.61 99 PHE A O 1
ATOM 686 N N . GLU A 1 100 ? -26.239 38.482 0.631 1.00 22.48 100 GLU A N 1
ATOM 687 C CA . GLU A 1 100 ? -26.900 38.483 1.937 1.00 22.48 100 GLU A CA 1
ATOM 688 C C . GLU A 1 100 ? -27.502 37.109 2.250 1.00 22.48 100 GLU A C 1
ATOM 690 O O . GLU A 1 100 ? -28.070 36.454 1.375 1.00 22.48 100 GLU A O 1
ATOM 695 N N . TYR A 1 101 ? -27.442 36.697 3.519 1.00 24.67 101 TYR A N 1
ATOM 696 C CA . TYR A 1 101 ? -28.196 35.546 4.013 1.00 24.67 101 TYR A CA 1
ATOM 697 C C . TYR A 1 101 ? -29.111 35.987 5.155 1.00 24.67 101 TYR A C 1
ATOM 699 O O . TYR A 1 101 ? -28.653 36.480 6.186 1.00 24.67 101 TYR A O 1
ATOM 707 N N . VAL A 1 102 ? -30.419 35.821 4.959 1.00 24.28 102 VAL A N 1
ATOM 708 C CA . VAL A 1 102 ? -31.448 36.205 5.932 1.00 24.28 102 VAL A CA 1
ATOM 709 C C . VAL A 1 102 ? -31.534 35.147 7.033 1.00 24.28 102 VAL A C 1
ATOM 711 O O . VAL A 1 102 ? -31.685 33.957 6.756 1.00 24.28 102 VAL A O 1
ATOM 714 N N . ALA A 1 103 ? -31.456 35.579 8.292 1.00 23.73 103 ALA A N 1
ATOM 715 C CA . ALA A 1 103 ? -31.566 34.703 9.455 1.00 23.73 103 ALA A CA 1
ATOM 716 C C . ALA A 1 103 ? -33.040 34.438 9.840 1.00 23.73 103 ALA A C 1
ATOM 718 O O . ALA A 1 103 ? -33.805 35.395 9.986 1.00 23.73 103 ALA A O 1
ATOM 719 N N . PRO A 1 104 ? -33.450 33.179 10.090 1.00 29.00 104 PRO A N 1
ATOM 720 C CA . PRO A 1 104 ? -34.705 32.880 10.779 1.00 29.00 104 PRO A CA 1
ATOM 721 C C . PRO A 1 104 ? -34.589 33.181 12.283 1.00 29.00 104 PRO A C 1
ATOM 723 O O . PRO A 1 104 ? -33.627 32.771 12.932 1.00 29.00 104 PRO A O 1
ATOM 726 N N . GLY A 1 105 ? -35.572 33.897 12.837 1.00 25.52 105 GLY A N 1
ATOM 727 C CA . GLY A 1 105 ? -35.615 34.288 14.252 1.00 25.52 105 GLY A CA 1
ATOM 728 C C . GLY A 1 105 ? -36.008 33.164 15.234 1.00 25.52 105 GLY A C 1
ATOM 729 O O . GLY A 1 105 ? -36.345 32.055 14.819 1.00 25.52 105 GLY A O 1
ATOM 730 N N . PRO A 1 106 ? -35.976 33.441 16.553 1.00 28.52 106 PRO A N 1
ATOM 731 C CA . PRO A 1 106 ? -36.127 32.429 17.600 1.00 28.52 106 PRO A CA 1
ATOM 732 C C . PRO A 1 106 ? -37.591 32.112 17.948 1.00 28.52 106 PRO A C 1
ATOM 734 O O . PRO A 1 106 ? -38.421 33.011 18.080 1.00 28.52 106 PRO A O 1
ATOM 737 N N . ALA A 1 107 ? -37.886 30.834 18.210 1.00 26.69 107 ALA A N 1
ATOM 738 C CA . ALA A 1 107 ? -39.192 30.369 18.684 1.00 26.69 107 ALA A CA 1
ATOM 739 C C . ALA A 1 107 ? -39.170 30.022 20.189 1.00 26.69 107 ALA A C 1
ATOM 741 O O . ALA A 1 107 ? -38.792 28.928 20.591 1.00 26.69 107 ALA A O 1
ATOM 742 N N . LEU A 1 108 ? -39.568 31.020 20.983 1.00 25.39 108 LEU A N 1
ATOM 743 C CA . LEU A 1 108 ? -40.217 30.991 22.306 1.00 25.39 108 LEU A CA 1
ATOM 744 C C . LEU A 1 108 ? -40.080 29.766 23.242 1.00 25.39 108 LEU A C 1
ATOM 746 O O . LEU A 1 108 ? -40.604 28.681 23.007 1.00 25.39 108 LEU A O 1
ATOM 750 N N . ASN A 1 109 ? -39.556 30.069 24.433 1.00 26.73 109 ASN A N 1
ATOM 751 C CA . ASN A 1 109 ? -39.768 29.343 25.688 1.00 26.73 109 ASN A CA 1
ATOM 752 C C . ASN A 1 109 ? -41.261 29.261 26.073 1.00 26.73 109 ASN A C 1
ATOM 754 O O . ASN A 1 109 ? -41.964 30.269 26.004 1.00 26.73 109 ASN A O 1
ATOM 758 N N . GLN A 1 110 ? -41.684 28.141 26.667 1.00 27.48 110 GLN A N 1
ATOM 759 C CA . GLN A 1 110 ? -42.734 28.138 27.695 1.00 27.48 110 GLN A CA 1
ATOM 760 C C . GLN A 1 110 ? -42.451 27.066 28.757 1.00 27.48 110 GLN A C 1
ATOM 762 O O . GLN A 1 110 ? -41.883 26.015 28.471 1.00 27.48 110 GLN A O 1
ATOM 767 N N . SER A 1 111 ? -42.772 27.386 30.009 1.00 28.19 111 SER A N 1
ATOM 768 C CA . SER A 1 111 ? -42.142 26.805 31.197 1.00 28.19 111 SER A CA 1
ATOM 769 C C . SER A 1 111 ? -43.104 26.040 32.110 1.00 28.19 111 SER A C 1
ATOM 771 O O . SER A 1 111 ? -44.175 26.546 32.415 1.00 28.19 111 SER A O 1
ATOM 773 N N . ALA A 1 112 ? -42.617 24.904 32.623 1.00 28.84 112 ALA A N 1
ATOM 774 C CA . ALA A 1 112 ? -42.840 24.314 33.953 1.00 28.84 112 ALA A CA 1
ATOM 775 C C . ALA A 1 112 ? -44.256 24.262 34.584 1.00 28.84 112 ALA A C 1
ATOM 777 O O . ALA A 1 112 ? -44.857 25.279 34.916 1.00 28.84 112 ALA A O 1
ATOM 778 N N . ALA A 1 113 ? -44.656 23.052 34.993 1.00 26.02 113 ALA A N 1
ATOM 779 C CA . ALA A 1 113 ? -45.518 22.821 36.157 1.00 26.02 113 ALA A CA 1
ATOM 780 C C . ALA A 1 113 ? -45.117 21.509 36.864 1.00 26.02 113 ALA A C 1
ATOM 782 O O . ALA A 1 113 ? -44.769 20.529 36.207 1.00 26.02 113 ALA A O 1
ATOM 783 N N . MET A 1 114 ? -45.136 21.500 38.201 1.00 31.11 114 MET A N 1
ATOM 784 C CA . MET A 1 114 ? -44.810 20.336 39.043 1.00 31.11 114 MET A CA 1
ATOM 785 C C . MET A 1 114 ? -46.058 19.497 39.362 1.00 31.11 114 MET A C 1
ATOM 787 O O . MET A 1 114 ? -47.138 20.060 39.525 1.00 31.11 114 MET A O 1
ATOM 791 N N . ALA A 1 115 ? -45.893 18.190 39.596 1.00 28.58 115 ALA A N 1
ATOM 792 C CA . ALA A 1 115 ? -46.836 17.385 40.383 1.00 28.58 115 ALA A CA 1
ATOM 793 C C . ALA A 1 115 ? -46.129 16.199 41.071 1.00 28.58 115 ALA A C 1
ATOM 795 O O . ALA A 1 115 ? -45.222 15.590 40.505 1.00 28.58 115 ALA A O 1
ATOM 796 N N . HIS A 1 116 ? -46.535 15.889 42.306 1.00 28.38 116 HIS A N 1
ATOM 797 C CA . HIS A 1 116 ? -45.962 14.832 43.148 1.00 28.38 116 HIS A CA 1
ATOM 798 C C . HIS A 1 116 ? -46.566 13.439 42.878 1.00 28.38 116 HIS A C 1
ATOM 800 O O . HIS A 1 116 ? -47.768 13.323 42.683 1.00 28.38 116 HIS A O 1
ATOM 806 N N . GLY A 1 117 ? -45.730 12.402 43.035 1.00 26.59 117 GLY A N 1
ATOM 807 C CA . GLY A 1 117 ? -45.990 11.192 43.840 1.00 26.59 117 GLY A CA 1
ATOM 808 C C . GLY A 1 117 ? -47.181 10.266 43.527 1.00 26.59 117 GLY A C 1
ATOM 809 O O . GLY A 1 117 ? -48.333 10.630 43.722 1.00 26.59 117 GLY A O 1
ATOM 810 N N . GLY A 1 118 ? -46.884 8.988 43.249 1.00 25.38 118 GLY A N 1
ATOM 811 C CA . GLY A 1 118 ? -47.865 7.897 43.354 1.00 25.38 118 GLY A CA 1
ATOM 812 C C . GLY A 1 118 ? -47.423 6.564 42.735 1.00 25.38 118 GLY A C 1
ATOM 813 O O . GLY A 1 118 ? -47.273 6.461 41.523 1.00 25.38 118 GLY A O 1
ATOM 814 N N . MET A 1 119 ? -47.283 5.518 43.558 1.00 33.06 119 MET A N 1
ATOM 815 C CA . MET A 1 119 ? -47.586 4.135 43.132 1.00 33.06 119 MET A CA 1
ATOM 816 C C . MET A 1 119 ? -49.129 4.048 42.950 1.00 33.06 119 MET A C 1
ATOM 818 O O . MET A 1 119 ? -49.834 4.843 43.563 1.00 33.06 119 MET A O 1
ATOM 822 N N . VAL A 1 120 ? -49.762 3.173 42.155 1.00 29.22 120 VAL A N 1
ATOM 823 C CA . VAL A 1 120 ? -49.546 1.726 41.960 1.00 29.22 120 VAL A CA 1
ATOM 824 C C . VAL A 1 120 ? -50.143 1.244 40.611 1.00 29.22 120 VAL A C 1
ATOM 826 O O . VAL A 1 120 ? -50.996 1.901 40.027 1.00 29.22 120 VAL A O 1
ATOM 829 N N . SER A 1 121 ? -49.715 0.056 40.172 1.00 33.19 121 SER A N 1
ATOM 830 C CA . SER A 1 121 ? -50.263 -0.841 39.127 1.00 33.19 121 SER A CA 1
ATOM 831 C C . SER A 1 121 ? -51.752 -0.720 38.728 1.00 33.19 121 SER A C 1
ATOM 833 O O . SER A 1 121 ? -52.619 -0.900 39.578 1.00 33.19 121 SER A O 1
ATOM 835 N N . HIS A 1 122 ? -52.036 -0.663 37.414 1.00 30.64 122 HIS A N 1
ATOM 836 C CA . HIS A 1 122 ? -52.779 -1.725 36.698 1.00 30.64 122 HIS A CA 1
ATOM 837 C C . HIS A 1 122 ? -52.657 -1.608 35.164 1.00 30.64 122 HIS A C 1
ATOM 839 O O . HIS A 1 122 ? -52.280 -0.565 34.635 1.00 30.64 122 HIS A O 1
ATOM 845 N N . GLY A 1 123 ? -52.874 -2.723 34.458 1.00 38.50 123 GLY A N 1
ATOM 846 C CA . GLY A 1 123 ? -52.469 -2.892 33.059 1.00 38.50 123 GLY A CA 1
ATOM 847 C C . GLY A 1 123 ? -53.400 -2.277 32.009 1.00 38.50 123 GLY A C 1
ATOM 848 O O . GLY A 1 123 ? -54.617 -2.245 32.168 1.00 38.50 123 GLY A O 1
ATOM 849 N N . GLY A 1 124 ? -52.806 -1.886 30.880 1.00 26.81 124 GLY A N 1
ATOM 850 C CA . GLY A 1 124 ? -53.497 -1.548 29.638 1.00 26.81 124 GLY A CA 1
ATOM 851 C C . GLY A 1 124 ? -52.579 -1.834 28.451 1.00 26.81 124 GLY A C 1
ATOM 852 O O . GLY A 1 124 ? -51.544 -1.190 28.301 1.00 26.81 124 GLY A O 1
ATOM 853 N N . MET A 1 125 ? -52.925 -2.825 27.625 1.00 36.59 125 MET A N 1
ATOM 854 C CA . MET A 1 125 ? -52.183 -3.117 26.396 1.00 36.59 125 MET A CA 1
ATOM 855 C C . MET A 1 125 ? -52.430 -2.012 25.364 1.00 36.59 125 MET A C 1
ATOM 857 O O . MET A 1 125 ? -53.568 -1.803 24.948 1.00 36.59 125 MET A O 1
ATOM 861 N N . ALA A 1 126 ? -51.364 -1.359 24.902 1.00 31.66 126 ALA A N 1
ATOM 862 C CA . ALA A 1 126 ? -51.392 -0.517 23.711 1.00 31.66 126 ALA A CA 1
ATOM 863 C C . ALA A 1 126 ? -50.831 -1.314 22.513 1.00 31.66 126 ALA A C 1
ATOM 865 O O . ALA A 1 126 ? -49.635 -1.620 22.502 1.00 31.66 126 ALA A O 1
ATOM 866 N N . PRO A 1 127 ? -51.647 -1.681 21.508 1.00 36.06 127 PRO A N 1
ATOM 867 C CA . PRO A 1 127 ? -51.151 -2.327 20.298 1.00 36.06 127 PRO A CA 1
ATOM 868 C C . PRO A 1 127 ? -50.496 -1.287 19.375 1.00 36.06 127 PRO A C 1
ATOM 870 O O . PRO A 1 127 ? -51.066 -0.226 19.133 1.00 36.06 127 PRO A O 1
ATOM 873 N N . GLY A 1 128 ? -49.312 -1.593 18.836 1.00 33.56 128 GLY A N 1
ATOM 874 C CA . GLY A 1 128 ? -48.620 -0.734 17.857 1.00 33.56 128 GLY A CA 1
ATOM 875 C C . GLY A 1 128 ? -47.194 -0.315 18.224 1.00 33.56 128 GLY A C 1
ATOM 876 O O . GLY A 1 128 ? -46.521 0.313 17.410 1.00 33.56 128 GLY A O 1
ATOM 877 N N . GLY A 1 129 ? -46.696 -0.694 19.405 1.00 28.39 129 GLY A N 1
ATOM 878 C CA . GLY A 1 129 ? -45.273 -0.601 19.733 1.00 28.39 129 GLY A CA 1
ATOM 879 C C . GLY A 1 129 ? -44.457 -1.624 18.944 1.00 28.39 129 GLY A C 1
ATOM 880 O O . GLY A 1 129 ? -44.112 -2.674 19.478 1.00 28.39 129 GLY A O 1
ATOM 881 N N . GLY A 1 130 ? -44.160 -1.333 17.674 1.00 32.19 130 GLY A N 1
ATOM 882 C CA . GLY A 1 130 ? -43.182 -2.105 16.913 1.00 32.19 130 GLY A CA 1
ATOM 883 C C . GLY A 1 130 ? -41.854 -2.080 17.663 1.00 32.19 130 GLY A C 1
ATOM 884 O O . GLY A 1 130 ? -41.321 -0.997 17.910 1.00 32.19 130 GLY A O 1
ATOM 885 N N . GLN A 1 131 ? -41.348 -3.252 18.058 1.00 31.38 131 GLN A N 1
ATOM 886 C CA . GLN A 1 131 ? -40.060 -3.345 18.736 1.00 31.38 131 GLN A CA 1
ATOM 887 C C . GLN A 1 131 ? -38.995 -2.715 17.838 1.00 31.38 131 GLN A C 1
ATOM 889 O O . GLN A 1 131 ? -38.661 -3.230 16.769 1.00 31.38 131 GLN A O 1
ATOM 894 N N . VAL A 1 132 ? -38.459 -1.582 18.284 1.00 39.38 132 VAL A N 1
ATOM 895 C CA . VAL A 1 132 ? -37.137 -1.154 17.853 1.00 39.38 132 VAL A CA 1
ATOM 896 C C . VAL A 1 132 ? -36.211 -2.220 18.416 1.00 39.38 132 VAL A C 1
ATOM 898 O O . VAL A 1 132 ? -36.044 -2.277 19.634 1.00 39.38 132 VAL A O 1
ATOM 901 N N . LEU A 1 133 ? -35.662 -3.091 17.561 1.00 41.91 133 LEU A N 1
ATOM 902 C CA . LEU A 1 133 ? -34.501 -3.870 17.975 1.00 41.91 133 LEU A CA 1
ATOM 903 C C . LEU A 1 133 ? -33.475 -2.851 18.471 1.00 41.91 133 LEU A C 1
ATOM 905 O O . LEU A 1 133 ? -33.122 -1.920 17.736 1.00 41.91 133 LEU A O 1
ATOM 909 N N . GLU A 1 134 ? -33.032 -3.003 19.721 1.00 47.00 134 GLU A N 1
ATOM 910 C CA . GLU A 1 134 ? -31.817 -2.329 20.160 1.00 47.00 134 GLU A CA 1
ATOM 911 C C . GLU A 1 134 ? -30.720 -2.631 19.132 1.00 47.00 134 GLU A C 1
ATOM 913 O O . GLU A 1 134 ? -30.714 -3.699 18.513 1.00 47.00 134 GLU A O 1
ATOM 918 N N . THR A 1 135 ? -29.811 -1.676 18.910 1.00 51.06 135 THR A N 1
ATOM 919 C CA . THR A 1 135 ? -28.606 -1.938 18.110 1.00 51.06 135 THR A CA 1
ATOM 920 C C . THR A 1 135 ? -28.008 -3.250 18.588 1.00 51.06 135 THR A C 1
ATOM 922 O O . THR A 1 135 ? -27.784 -3.355 19.798 1.00 51.06 135 THR A O 1
ATOM 925 N N . ALA A 1 136 ? -27.817 -4.202 17.669 1.00 52.91 136 ALA A N 1
ATOM 926 C CA . ALA A 1 136 ? -27.449 -5.572 18.003 1.00 52.91 136 ALA A CA 1
ATOM 927 C C . ALA A 1 136 ? -26.347 -5.604 19.070 1.00 52.91 136 ALA A C 1
ATOM 929 O O . ALA A 1 136 ? -25.432 -4.769 19.053 1.00 52.91 136 ALA A O 1
ATOM 930 N N . GLU A 1 137 ? -26.449 -6.555 20.001 1.00 63.59 137 GLU A N 1
ATOM 931 C CA . GLU A 1 137 ? -25.319 -6.879 20.870 1.00 63.59 137 GLU A CA 1
ATOM 932 C C . GLU A 1 137 ? -24.088 -7.126 19.991 1.00 63.59 137 GLU A C 1
ATOM 934 O O . GLU A 1 137 ? -24.219 -7.568 18.847 1.00 63.59 137 GLU A O 1
ATOM 939 N N . CYS A 1 138 ? -22.899 -6.775 20.485 1.00 74.19 138 CYS A N 1
ATOM 940 C CA . CYS A 1 138 ? -21.677 -6.856 19.689 1.00 74.19 138 CYS A CA 1
ATOM 941 C C . CYS A 1 138 ? -21.290 -8.320 19.455 1.00 74.19 138 CYS A C 1
ATOM 943 O O . CYS A 1 138 ? -20.448 -8.853 20.173 1.00 74.19 138 CYS A O 1
ATOM 945 N N . ASP A 1 139 ? -21.922 -8.945 18.465 1.00 85.31 139 ASP A N 1
ATOM 946 C CA . ASP A 1 139 ? -21.660 -10.304 18.018 1.00 85.31 139 ASP A CA 1
ATOM 947 C C . ASP A 1 139 ? -20.366 -10.329 17.187 1.00 85.31 139 ASP A C 1
ATOM 949 O O . ASP A 1 139 ? -20.338 -9.791 16.072 1.00 85.31 139 ASP A O 1
ATOM 953 N N . PRO A 1 140 ? -19.281 -10.950 17.689 1.00 85.31 140 PRO A N 1
ATOM 954 C CA . PRO A 1 140 ? -18.029 -11.036 16.952 1.00 85.31 140 PRO A CA 1
ATOM 955 C C . PRO A 1 140 ? -18.144 -11.860 15.664 1.00 85.31 140 PRO A C 1
ATOM 957 O O . PRO A 1 140 ? -17.307 -11.684 14.783 1.00 85.31 140 PRO A O 1
ATOM 960 N N . ALA A 1 141 ? -19.157 -12.725 15.519 1.00 89.75 141 ALA A N 1
ATOM 961 C CA . ALA A 1 141 ? -19.377 -13.507 14.302 1.00 89.75 141 ALA A CA 1
ATOM 962 C C . ALA A 1 141 ? -19.856 -12.648 13.115 1.00 89.75 141 ALA A C 1
ATOM 964 O O . ALA A 1 141 ? -19.670 -13.036 11.963 1.00 89.75 141 ALA A O 1
ATOM 965 N N . LEU A 1 142 ? -20.429 -11.468 13.383 1.00 92.38 142 LEU A N 1
ATOM 966 C CA . LEU A 1 142 ? -20.850 -10.504 12.361 1.00 92.38 142 LEU A CA 1
ATOM 967 C C . LEU A 1 142 ? -19.744 -9.507 11.973 1.00 92.38 142 LEU A C 1
ATOM 969 O O . LEU A 1 142 ? -19.937 -8.716 11.049 1.00 92.38 142 LEU A O 1
ATOM 973 N N . ASN A 1 143 ? -18.598 -9.513 12.661 1.00 94.88 143 ASN A N 1
ATOM 974 C CA . ASN A 1 143 ? -17.465 -8.651 12.325 1.00 94.88 143 ASN A CA 1
ATOM 975 C C . ASN A 1 143 ? -16.775 -9.099 11.029 1.00 94.88 143 ASN A C 1
ATOM 977 O O . ASN A 1 143 ? -16.775 -10.276 10.665 1.00 94.88 143 ASN A O 1
ATOM 981 N N . ALA A 1 144 ? -16.129 -8.155 10.342 1.00 95.94 144 ALA A N 1
ATOM 982 C CA . ALA A 1 144 ? -15.169 -8.488 9.299 1.00 95.94 144 ALA A CA 1
ATOM 983 C C . ALA A 1 144 ? -14.039 -9.329 9.913 1.00 95.94 144 ALA A C 1
ATOM 985 O O . ALA A 1 144 ? -13.606 -9.075 11.043 1.00 95.94 144 ALA A O 1
ATOM 986 N N . ARG A 1 145 ? -13.571 -10.343 9.176 1.00 94.12 145 ARG A N 1
ATOM 987 C CA . ARG A 1 145 ? -12.522 -11.245 9.672 1.00 94.12 145 ARG A CA 1
ATOM 988 C C . ARG A 1 145 ? -11.222 -10.475 9.957 1.00 94.12 145 ARG A C 1
ATOM 990 O O . ARG A 1 145 ? -10.946 -9.496 9.259 1.00 94.12 145 ARG A O 1
ATOM 997 N N . PRO A 1 146 ? -10.393 -10.920 10.925 1.00 93.31 146 PRO A N 1
ATOM 998 C CA . PRO A 1 146 ? -9.158 -10.222 11.294 1.00 93.31 146 PRO A CA 1
ATOM 999 C C . PRO A 1 146 ? -8.144 -10.052 10.154 1.00 93.31 146 PRO A C 1
ATOM 1001 O O . PRO A 1 146 ? -7.322 -9.145 10.226 1.00 93.31 146 PRO A O 1
ATOM 1004 N N . GLU A 1 147 ? -8.208 -10.892 9.117 1.00 94.62 147 GLU A N 1
ATOM 1005 C CA . GLU A 1 147 ? -7.443 -10.731 7.870 1.00 94.62 147 GLU A CA 1
ATOM 1006 C C . GLU A 1 147 ? -7.806 -9.434 7.122 1.00 94.62 147 GLU A C 1
ATOM 1008 O O . GLU A 1 147 ? -6.927 -8.760 6.606 1.00 94.62 147 GLU A O 1
ATOM 1013 N N . PHE A 1 148 ? -9.079 -9.023 7.133 1.00 96.94 148 PHE A N 1
ATOM 1014 C CA . PHE A 1 148 ? -9.548 -7.819 6.447 1.00 96.94 148 PHE A CA 1
ATOM 1015 C C . PHE A 1 148 ? -9.555 -6.575 7.336 1.00 96.94 148 PHE A C 1
ATOM 1017 O O . PHE A 1 148 ? -9.309 -5.474 6.839 1.00 96.94 148 PHE A O 1
ATOM 1024 N N . LEU A 1 149 ? -9.904 -6.718 8.622 1.00 97.19 149 LEU A N 1
ATOM 1025 C CA . LEU A 1 149 ? -10.056 -5.602 9.562 1.00 97.19 149 LEU A CA 1
ATOM 1026 C C . LEU A 1 149 ? -9.771 -6.032 11.014 1.00 97.19 149 LEU A C 1
ATOM 1028 O O . LEU A 1 149 ? -10.589 -6.695 11.653 1.00 97.19 149 LEU A O 1
ATOM 1032 N N . ARG A 1 150 ? -8.635 -5.593 11.571 1.00 96.00 150 ARG A N 1
ATOM 1033 C CA . ARG A 1 150 ? -8.178 -5.920 12.939 1.00 96.00 150 ARG A CA 1
ATOM 1034 C C . ARG A 1 150 ? -7.920 -4.648 13.741 1.00 96.00 150 ARG A C 1
ATOM 1036 O O . ARG A 1 150 ? -7.163 -3.786 13.303 1.00 96.00 150 ARG A O 1
ATOM 1043 N N . SER A 1 151 ? -8.526 -4.516 14.922 1.00 96.69 151 SER A N 1
ATOM 1044 C CA . SER A 1 151 ? -8.256 -3.399 15.844 1.00 96.69 151 SER A CA 1
ATOM 1045 C C . SER A 1 151 ? -7.199 -3.767 16.886 1.00 96.69 151 SER A C 1
ATOM 1047 O O . SER A 1 151 ? -7.073 -4.935 17.242 1.00 96.69 151 SER A O 1
ATOM 1049 N N . SER A 1 152 ? -6.467 -2.775 17.409 1.00 97.00 152 SER A N 1
ATOM 1050 C CA . SER A 1 152 ? -5.579 -2.974 18.562 1.00 97.00 152 SER A CA 1
ATOM 1051 C C . SER A 1 152 ? -6.317 -3.187 19.887 1.00 97.00 152 SER A C 1
ATOM 1053 O O . SER A 1 152 ? -5.691 -3.606 20.856 1.00 97.00 152 SER A O 1
ATOM 1055 N N . PHE A 1 153 ? -7.630 -2.941 19.940 1.00 96.94 153 PHE A N 1
ATOM 1056 C CA . PHE A 1 153 ? -8.467 -3.153 21.120 1.00 96.94 153 PHE A CA 1
ATOM 1057 C C . PHE A 1 153 ? -9.799 -3.790 20.731 1.00 96.94 153 PHE A C 1
ATOM 1059 O O . PHE A 1 153 ? -10.505 -3.285 19.860 1.00 96.94 153 PHE A O 1
ATOM 1066 N N . SER A 1 154 ? -10.173 -4.872 21.414 1.00 95.31 154 SER A N 1
ATOM 1067 C CA . SER A 1 154 ? -11.505 -5.479 21.265 1.00 95.31 154 SER A CA 1
ATOM 1068 C C . SER A 1 154 ? -12.569 -4.841 22.174 1.00 95.31 154 SER A C 1
ATOM 1070 O O . SER A 1 154 ? -13.759 -4.989 21.905 1.00 95.31 154 SER A O 1
ATOM 1072 N N . VAL A 1 155 ? -12.166 -4.057 23.183 1.00 95.56 155 VAL A N 1
ATOM 1073 C CA . VAL A 1 155 ? -13.028 -3.168 23.982 1.00 95.56 155 VAL A CA 1
ATOM 1074 C C . VAL A 1 155 ? -12.491 -1.739 23.888 1.00 95.56 155 VAL A C 1
ATOM 1076 O O . VAL A 1 155 ? -11.389 -1.431 24.336 1.00 95.56 155 VAL A O 1
ATOM 1079 N N . MET A 1 156 ? -13.286 -0.836 23.319 1.00 95.75 156 MET A N 1
ATOM 1080 C CA . MET A 1 156 ? -12.895 0.557 23.091 1.00 95.75 156 MET A CA 1
ATOM 1081 C C . MET A 1 156 ? -13.087 1.416 24.355 1.00 95.75 156 MET A C 1
ATOM 1083 O O . MET A 1 156 ? -14.059 1.224 25.090 1.00 95.75 156 MET A O 1
ATOM 1087 N N . PRO A 1 157 ? -12.244 2.430 24.620 1.00 95.44 157 PRO A N 1
ATOM 1088 C CA . PRO A 1 157 ? -12.484 3.366 25.711 1.00 95.44 157 PRO A CA 1
ATOM 1089 C C . PRO A 1 157 ? -13.706 4.234 25.413 1.00 95.44 157 PRO A C 1
ATOM 1091 O O . PRO A 1 157 ? -13.810 4.842 24.350 1.00 95.44 157 PRO A O 1
ATOM 1094 N N . ALA A 1 158 ? -14.610 4.349 26.379 1.00 93.44 158 ALA A N 1
ATOM 1095 C CA . ALA A 1 158 ? -15.820 5.161 26.280 1.00 93.44 158 ALA A CA 1
ATOM 1096 C C . ALA A 1 158 ? -15.578 6.671 26.481 1.00 93.44 158 ALA A C 1
ATOM 1098 O O . ALA A 1 158 ? -16.495 7.462 26.276 1.00 93.44 158 ALA A O 1
ATOM 1099 N N . SER A 1 159 ? -14.374 7.079 26.904 1.00 93.56 159 SER A N 1
ATOM 1100 C CA . SER A 1 159 ? -14.004 8.484 27.122 1.00 93.56 159 SER A CA 1
ATOM 1101 C C . SER A 1 159 ? -12.534 8.753 26.776 1.00 93.56 159 SER A C 1
ATOM 1103 O O . SER A 1 159 ? -11.695 7.860 26.916 1.00 93.56 159 SER A O 1
ATOM 1105 N N . GLU A 1 160 ? -12.202 10.000 26.415 1.00 94.56 160 GLU A N 1
ATOM 1106 C CA . GLU A 1 160 ? -10.809 10.472 26.273 1.00 94.56 160 GLU A CA 1
ATOM 1107 C C . GLU A 1 160 ? -10.006 10.171 27.550 1.00 94.56 160 GLU A C 1
ATOM 1109 O O . GLU A 1 160 ? -8.876 9.694 27.486 1.00 94.56 160 GLU A O 1
ATOM 1114 N N . SER A 1 161 ? -10.616 10.350 28.729 1.00 94.94 161 SER A N 1
ATOM 1115 C CA . SER A 1 161 ? -9.959 10.070 30.011 1.00 94.94 161 SER A CA 1
ATOM 1116 C C . SER A 1 161 ? -9.590 8.591 30.192 1.00 94.94 161 SER A C 1
ATOM 1118 O O . SER A 1 161 ? -8.560 8.291 30.793 1.00 94.94 161 SER A O 1
ATOM 1120 N N . THR A 1 162 ? -10.393 7.667 29.652 1.00 94.81 162 THR A N 1
ATOM 1121 C CA . THR A 1 162 ? -10.106 6.225 29.642 1.00 94.81 162 THR A CA 1
ATOM 1122 C C . THR A 1 162 ? -8.999 5.922 28.627 1.00 94.81 162 THR A C 1
ATOM 1124 O O . THR A 1 162 ? -8.044 5.230 28.968 1.00 94.81 162 THR A O 1
ATOM 1127 N N . GLN A 1 163 ? -9.047 6.519 27.427 1.00 95.38 163 GLN A N 1
ATOM 1128 C CA . GLN A 1 163 ? -8.001 6.376 26.403 1.00 95.38 163 GLN A CA 1
ATOM 1129 C C . GLN A 1 163 ? -6.626 6.860 26.905 1.00 95.38 163 GLN A C 1
ATOM 1131 O O . GLN A 1 163 ? -5.639 6.132 26.835 1.00 95.38 163 GLN A O 1
ATOM 1136 N N . VAL A 1 164 ? -6.557 8.055 27.498 1.00 95.00 164 VAL A N 1
ATOM 1137 C CA . VAL A 1 164 ? -5.316 8.634 28.050 1.00 95.00 164 VAL A CA 1
ATOM 1138 C C . VAL A 1 164 ? -4.777 7.831 29.245 1.00 95.00 164 VAL A C 1
ATOM 1140 O O . VAL A 1 164 ? -3.578 7.887 29.543 1.00 95.00 164 VAL A O 1
ATOM 1143 N N . LYS A 1 165 ? -5.627 7.063 29.939 1.00 94.94 165 LYS A N 1
ATOM 1144 C CA . LYS A 1 165 ? -5.215 6.131 31.002 1.00 94.94 165 LYS A CA 1
ATOM 1145 C C . LYS A 1 165 ? -4.753 4.768 30.478 1.00 94.94 165 LYS A C 1
ATOM 1147 O O . LYS A 1 165 ? -3.910 4.175 31.138 1.00 94.94 165 LYS A O 1
ATOM 1152 N N . ALA A 1 166 ? -5.222 4.318 29.312 1.00 93.19 166 ALA A N 1
ATOM 1153 C CA . ALA A 1 166 ? -4.770 3.077 28.672 1.00 93.19 166 ALA A CA 1
ATOM 1154 C C . ALA A 1 166 ? -3.305 3.144 28.178 1.00 93.19 166 ALA A C 1
ATOM 1156 O O . ALA A 1 166 ? -2.641 2.121 28.067 1.00 93.19 166 ALA A O 1
ATOM 1157 N N . LYS A 1 167 ? -2.769 4.348 27.923 1.00 93.75 167 LYS A N 1
ATOM 1158 C CA . LYS A 1 167 ? -1.374 4.634 27.496 1.00 93.75 167 LYS A CA 1
ATOM 1159 C C . LYS A 1 167 ? -0.940 4.091 26.132 1.00 93.75 167 LYS A C 1
ATOM 1161 O O . LYS A 1 167 ? -0.064 4.702 25.529 1.00 93.75 167 LYS A O 1
ATOM 1166 N N . LEU A 1 168 ? -1.545 3.021 25.629 1.00 96.00 168 LEU A N 1
ATOM 1167 C CA . LEU A 1 168 ? -1.299 2.500 24.287 1.00 96.00 168 LEU A CA 1
ATOM 1168 C C . LEU A 1 168 ? -2.123 3.247 23.223 1.00 96.00 168 LEU A C 1
ATOM 1170 O O . LEU A 1 168 ? -3.236 3.701 23.508 1.00 96.00 168 LEU A O 1
ATOM 1174 N N . PRO A 1 169 ? -1.605 3.375 21.988 1.00 94.88 169 PRO A N 1
ATOM 1175 C CA . PRO A 1 169 ? -2.354 3.962 20.889 1.00 94.88 169 PRO A CA 1
ATOM 1176 C C . PRO A 1 169 ? -3.470 3.019 20.420 1.00 94.88 169 PRO A C 1
ATOM 1178 O O . PRO A 1 169 ? -3.305 1.801 20.320 1.00 94.88 169 PRO A O 1
ATOM 1181 N N . ILE A 1 170 ? -4.617 3.608 20.095 1.00 95.44 170 ILE A N 1
ATOM 1182 C CA . ILE A 1 170 ? -5.804 2.882 19.644 1.00 95.44 170 ILE A CA 1
ATOM 1183 C C . ILE A 1 170 ? -5.941 3.069 18.148 1.00 95.44 170 ILE A C 1
ATOM 1185 O O . ILE A 1 170 ? -5.824 4.185 17.643 1.00 95.44 170 ILE A O 1
ATOM 1189 N N . GLY A 1 171 ? -6.201 1.982 17.438 1.00 96.38 171 GLY A N 1
ATOM 1190 C CA . GLY A 1 171 ? -6.367 2.031 16.002 1.00 96.38 171 GLY A CA 1
ATOM 1191 C C . GLY A 1 171 ? -6.835 0.714 15.421 1.00 96.38 171 GLY A C 1
ATOM 1192 O O . GLY A 1 171 ? -7.253 -0.205 16.132 1.00 96.38 171 GLY A O 1
ATOM 1193 N N . PHE A 1 172 ? -6.778 0.643 14.103 1.00 97.38 172 PHE A N 1
ATOM 1194 C CA . PHE A 1 172 ? -7.097 -0.552 13.343 1.00 97.38 172 PHE A CA 1
ATOM 1195 C C . PHE A 1 172 ? -6.262 -0.628 12.070 1.00 97.38 172 PHE A C 1
ATOM 1197 O O . PHE A 1 172 ? -5.753 0.381 11.582 1.00 97.38 172 PHE A O 1
ATOM 1204 N N . PHE A 1 173 ? -6.160 -1.839 11.545 1.00 97.56 173 PHE A N 1
ATOM 1205 C CA . PHE A 1 173 ? -5.539 -2.179 10.279 1.00 97.56 173 PHE A CA 1
ATOM 1206 C C . PHE A 1 173 ? -6.607 -2.734 9.347 1.00 97.56 173 PHE A C 1
ATOM 1208 O O . PHE A 1 173 ? -7.432 -3.540 9.777 1.00 97.56 173 PHE A O 1
ATOM 1215 N N . CYS A 1 174 ? -6.595 -2.294 8.094 1.00 97.50 174 CYS A N 1
ATOM 1216 C CA . CYS A 1 174 ? -7.453 -2.798 7.033 1.00 97.50 174 CYS A CA 1
ATOM 1217 C C . CYS A 1 174 ? -6.578 -3.282 5.876 1.00 97.50 174 CYS A C 1
ATOM 1219 O O . CYS A 1 174 ? -5.877 -2.468 5.278 1.00 97.50 174 CYS A O 1
ATOM 1221 N N . GLN A 1 175 ? -6.659 -4.566 5.543 1.00 97.62 175 GLN A N 1
ATOM 1222 C CA . GLN A 1 175 ? -6.030 -5.170 4.366 1.00 97.62 175 GLN A CA 1
ATOM 1223 C C . GLN A 1 175 ? -7.178 -5.612 3.446 1.00 97.62 175 GLN A C 1
ATOM 1225 O O . GLN A 1 175 ? -7.693 -6.721 3.570 1.00 97.62 175 GLN A O 1
ATOM 1230 N N . PRO A 1 176 ? -7.734 -4.702 2.622 1.00 96.81 176 PRO A N 1
ATOM 1231 C CA . PRO A 1 176 ? -9.043 -4.917 2.009 1.00 96.81 176 PRO A CA 1
ATOM 1232 C C . PRO A 1 176 ? -9.054 -6.095 1.029 1.00 96.81 176 PRO A C 1
ATOM 1234 O O . PRO A 1 176 ? -10.057 -6.798 0.947 1.00 96.81 176 PRO A O 1
ATOM 1237 N N . LEU A 1 177 ? -7.952 -6.335 0.320 1.00 96.75 177 LEU A N 1
ATOM 1238 C CA . LEU A 1 177 ? -7.809 -7.439 -0.629 1.00 96.75 177 LEU A CA 1
ATOM 1239 C C . LEU A 1 177 ? -7.038 -8.634 -0.037 1.00 96.75 177 LEU A C 1
ATOM 1241 O O . LEU A 1 177 ? -6.446 -9.387 -0.793 1.00 96.75 177 LEU A O 1
ATOM 1245 N N . ALA A 1 178 ? -7.029 -8.810 1.293 1.00 96.56 178 ALA A N 1
ATOM 1246 C CA . ALA A 1 178 ? -6.328 -9.927 1.933 1.00 96.56 178 ALA A CA 1
ATOM 1247 C C . ALA A 1 178 ? -6.709 -11.288 1.296 1.00 96.56 178 ALA A C 1
ATOM 1249 O O . ALA A 1 178 ? -7.908 -11.541 1.110 1.00 96.56 178 ALA A O 1
ATOM 1250 N N . PRO A 1 179 ? -5.733 -12.171 0.994 1.00 93.81 179 PRO A N 1
ATOM 1251 C CA . PRO A 1 179 ? -6.009 -13.498 0.448 1.00 93.81 179 PRO A CA 1
ATOM 1252 C C . PRO A 1 179 ? -6.895 -14.316 1.387 1.00 93.81 179 PRO A C 1
ATOM 1254 O O . PRO A 1 179 ? -6.763 -14.223 2.609 1.00 93.81 179 PRO A O 1
ATOM 1257 N N . THR A 1 180 ? -7.797 -15.132 0.833 1.00 89.50 180 THR A N 1
ATOM 1258 C CA . THR A 1 180 ? -8.773 -15.843 1.660 1.00 89.50 180 THR A CA 1
ATOM 1259 C C . THR A 1 180 ? -9.295 -17.152 1.067 1.00 89.50 180 THR A C 1
ATOM 1261 O O . THR A 1 180 ? -9.557 -17.251 -0.129 1.00 89.50 180 THR A O 1
ATOM 1264 N N . ASP A 1 181 ? -9.528 -18.139 1.937 1.00 84.50 181 ASP A N 1
ATOM 1265 C CA . ASP A 1 181 ? -10.074 -19.458 1.578 1.00 84.50 181 ASP A CA 1
ATOM 1266 C C . ASP A 1 181 ? -11.594 -19.441 1.309 1.00 84.50 181 ASP A C 1
ATOM 1268 O O . ASP A 1 181 ? -12.152 -20.390 0.761 1.00 84.50 181 ASP A O 1
ATOM 1272 N N . SER A 1 182 ? -12.295 -18.389 1.751 1.00 83.19 182 SER A N 1
ATOM 1273 C CA . SER A 1 182 ? -13.762 -18.281 1.693 1.00 83.19 182 SER A CA 1
ATOM 1274 C C . SER A 1 182 ? -14.208 -17.163 0.761 1.00 83.19 182 SER A C 1
ATOM 1276 O O . SER A 1 182 ? -13.824 -16.011 0.956 1.00 83.19 182 SER A O 1
ATOM 1278 N N . GLN A 1 183 ? -15.087 -17.473 -0.195 1.00 84.31 183 GLN A N 1
ATOM 1279 C CA . GLN A 1 183 ? -15.646 -16.470 -1.102 1.00 84.31 183 GLN A CA 1
ATOM 1280 C C . GLN A 1 183 ? -16.365 -15.353 -0.324 1.00 84.31 183 GLN A C 1
ATOM 1282 O O . GLN A 1 183 ? -17.280 -15.613 0.460 1.00 84.31 183 GLN A O 1
ATOM 1287 N N . VAL A 1 184 ? -15.973 -14.101 -0.575 1.00 91.88 184 VAL A N 1
ATOM 1288 C CA . VAL A 1 184 ? -16.677 -12.915 -0.069 1.00 91.88 184 VAL A CA 1
ATOM 1289 C C . VAL A 1 184 ? -18.070 -12.841 -0.719 1.00 91.88 184 VAL A C 1
ATOM 1291 O O . VAL A 1 184 ? -18.153 -12.898 -1.950 1.00 91.88 184 VAL A O 1
ATOM 1294 N N . PRO A 1 185 ? -19.166 -12.714 0.058 1.00 92.50 185 PRO A N 1
ATOM 1295 C CA . PRO A 1 185 ? -20.508 -12.546 -0.492 1.00 92.50 185 PRO A CA 1
ATOM 1296 C C . PRO A 1 185 ? -20.601 -11.320 -1.402 1.00 92.50 185 PRO A C 1
ATOM 1298 O O . PRO A 1 185 ? -20.071 -10.260 -1.070 1.00 92.50 185 PRO A O 1
ATOM 1301 N N . VAL A 1 186 ? -2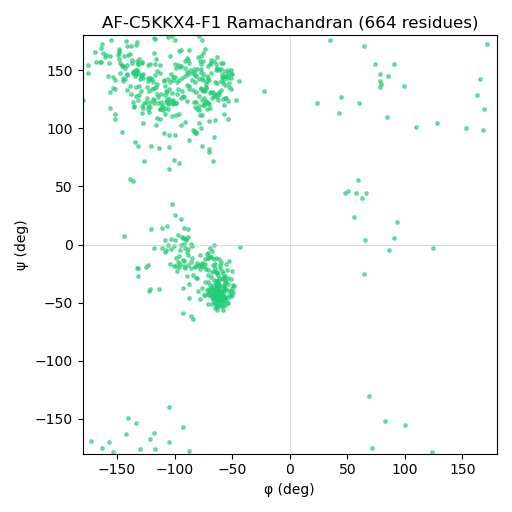1.304 -11.459 -2.527 1.00 92.62 186 VAL A N 1
ATOM 1302 C CA . VAL A 1 186 ? -21.560 -10.364 -3.472 1.00 92.62 186 VAL A CA 1
ATOM 1303 C C . VAL A 1 186 ? -23.022 -9.933 -3.363 1.00 92.62 186 VAL A C 1
ATOM 1305 O O . VAL A 1 186 ? -23.914 -10.781 -3.369 1.00 92.62 186 VAL A O 1
ATOM 1308 N N . ALA A 1 187 ? -23.267 -8.627 -3.266 1.00 90.69 187 ALA A N 1
ATOM 1309 C CA . ALA A 1 187 ? -24.598 -8.028 -3.223 1.00 90.69 187 ALA A CA 1
ATOM 1310 C C . ALA A 1 187 ? -24.820 -7.064 -4.405 1.00 90.69 187 ALA A C 1
ATOM 1312 O O . ALA A 1 187 ? -23.987 -6.204 -4.698 1.00 90.69 187 ALA A O 1
ATOM 1313 N N . ASP A 1 188 ? -25.976 -7.179 -5.065 1.00 85.06 188 ASP A N 1
ATOM 1314 C CA . ASP A 1 188 ? -26.301 -6.395 -6.268 1.00 85.06 188 ASP A CA 1
ATOM 1315 C C . ASP A 1 188 ? -26.804 -4.974 -5.958 1.00 85.06 188 ASP A C 1
ATOM 1317 O O . ASP A 1 188 ? -26.648 -4.052 -6.760 1.00 85.06 188 ASP A O 1
ATOM 1321 N N . VAL A 1 189 ? -27.440 -4.776 -4.796 1.00 91.31 189 VAL A N 1
ATOM 1322 C CA . VAL A 1 189 ? -28.126 -3.522 -4.442 1.00 91.31 189 VAL A CA 1
ATOM 1323 C C . 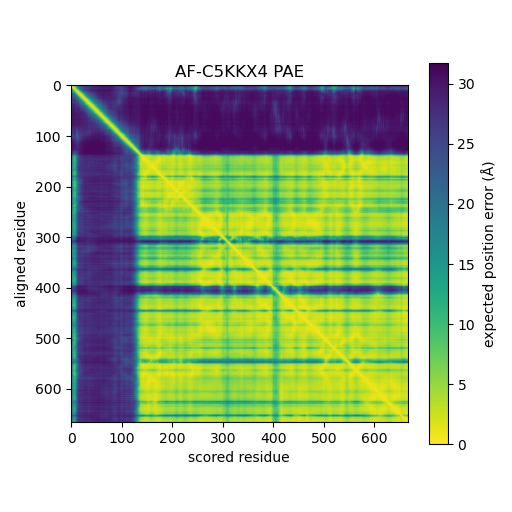VAL A 1 189 ? -27.367 -2.783 -3.345 1.00 91.31 189 VAL A C 1
ATOM 1325 O O . VAL A 1 189 ? -27.273 -3.232 -2.208 1.00 91.31 189 VAL A O 1
ATOM 1328 N N . ILE A 1 190 ? -26.856 -1.596 -3.674 1.00 94.88 190 ILE A N 1
ATOM 1329 C CA . ILE A 1 190 ? -25.998 -0.828 -2.766 1.00 94.88 190 ILE A CA 1
ATOM 1330 C C . ILE A 1 190 ? -26.827 0.068 -1.833 1.00 94.88 190 ILE A C 1
ATOM 1332 O O . ILE A 1 190 ? -27.072 1.249 -2.111 1.00 94.88 190 ILE A O 1
ATOM 1336 N N . HIS A 1 191 ? -27.210 -0.462 -0.675 1.00 95.00 191 HIS A N 1
ATOM 1337 C CA . HIS A 1 191 ? -27.900 0.305 0.361 1.00 95.00 191 HIS A CA 1
ATOM 1338 C C . HIS A 1 191 ? -26.937 1.247 1.110 1.00 95.00 191 HIS A C 1
ATOM 1340 O O . HIS A 1 191 ? -25.982 0.818 1.758 1.00 95.00 191 HIS A O 1
ATOM 1346 N N . ARG A 1 192 ? -27.197 2.565 1.068 1.00 95.88 192 ARG A N 1
ATOM 1347 C CA . ARG A 1 192 ? -26.418 3.582 1.805 1.00 95.88 192 ARG A CA 1
ATOM 1348 C C . ARG A 1 192 ? -27.290 4.521 2.619 1.00 95.88 192 ARG A C 1
ATOM 1350 O O . ARG A 1 192 ? -28.364 4.931 2.190 1.00 95.88 192 ARG A O 1
ATOM 1357 N N . CYS A 1 193 ? -26.773 4.948 3.768 1.00 97.19 193 CYS A N 1
ATOM 1358 C CA . CYS A 1 193 ? -27.416 5.966 4.580 1.00 97.19 193 CYS A CA 1
ATOM 1359 C C . CYS A 1 193 ? -27.460 7.312 3.836 1.00 97.19 193 CYS A C 1
ATOM 1361 O O . CYS A 1 193 ? -26.423 7.823 3.398 1.00 97.19 193 CYS A O 1
ATOM 1363 N N . ALA A 1 194 ? -28.644 7.923 3.762 1.00 97.06 194 ALA A N 1
ATOM 1364 C CA . ALA A 1 194 ? -28.859 9.205 3.091 1.00 97.06 194 ALA A CA 1
ATOM 1365 C C . ALA A 1 194 ? -28.054 10.360 3.720 1.00 97.06 194 ALA A C 1
ATOM 1367 O O . ALA A 1 194 ? -27.652 11.278 3.012 1.00 97.06 194 ALA A O 1
ATOM 1368 N N . ARG A 1 195 ? -27.765 10.290 5.030 1.00 95.75 195 ARG A N 1
ATOM 1369 C CA . ARG A 1 195 ? -27.029 11.325 5.777 1.00 95.75 195 ARG A CA 1
ATOM 1370 C C . ARG A 1 195 ? -25.506 11.163 5.699 1.00 95.75 195 ARG A C 1
ATOM 1372 O O . ARG A 1 195 ? -24.827 12.063 5.225 1.00 95.75 195 ARG A O 1
ATOM 1379 N N . CYS A 1 196 ? -24.952 10.049 6.187 1.00 94.31 196 CYS A N 1
ATOM 1380 C CA . CYS A 1 196 ? -23.492 9.872 6.320 1.00 94.31 196 CYS A CA 1
ATOM 1381 C C . CYS A 1 196 ? -22.839 9.028 5.211 1.00 94.31 196 CYS A C 1
ATOM 1383 O O . CYS A 1 196 ? -21.624 8.821 5.231 1.00 94.31 196 CYS A O 1
ATOM 1385 N N . ARG A 1 197 ? -23.623 8.515 4.249 1.00 95.12 197 ARG A N 1
ATOM 1386 C CA . ARG A 1 197 ? -23.144 7.673 3.134 1.00 95.12 197 ARG A CA 1
ATOM 1387 C C . ARG A 1 197 ? -22.372 6.417 3.586 1.00 95.12 197 ARG A C 1
ATOM 1389 O O . ARG A 1 197 ? -21.538 5.913 2.837 1.00 95.12 197 ARG A O 1
ATOM 1396 N N . THR A 1 198 ? -22.624 5.955 4.813 1.00 96.06 198 THR A N 1
ATOM 1397 C CA . THR A 1 198 ? -22.282 4.621 5.344 1.00 96.06 198 THR A CA 1
ATOM 1398 C C . THR A 1 198 ? -23.070 3.560 4.588 1.00 96.06 198 THR A C 1
ATOM 1400 O O . THR A 1 198 ? -24.249 3.785 4.305 1.00 96.06 198 THR A O 1
ATOM 1403 N N . TYR A 1 199 ? -22.440 2.432 4.276 1.00 97.19 199 TYR A N 1
ATOM 1404 C CA . TYR A 1 199 ? -23.107 1.271 3.687 1.00 97.19 199 TYR A CA 1
ATOM 1405 C C . TYR A 1 199 ? -23.914 0.532 4.758 1.00 97.19 199 TYR A C 1
ATOM 1407 O O . TYR A 1 199 ? -23.515 0.513 5.930 1.00 97.19 199 TYR A O 1
ATOM 1415 N N . LEU A 1 200 ? -25.046 -0.053 4.365 1.00 96.38 200 LEU A N 1
ATOM 1416 C CA . LEU A 1 200 ? -25.769 -1.003 5.209 1.00 96.38 200 LEU A CA 1
ATOM 1417 C C . LEU A 1 200 ? -24.810 -2.125 5.648 1.00 96.38 200 LEU A C 1
ATOM 1419 O O . LEU A 1 200 ? -23.858 -2.446 4.940 1.00 96.38 200 LEU A O 1
ATOM 1423 N N . ASN A 1 201 ? -24.981 -2.593 6.879 1.00 95.50 201 ASN A N 1
ATOM 1424 C CA . ASN A 1 201 ? -24.064 -3.503 7.560 1.00 95.50 201 ASN A CA 1
ATOM 1425 C C . ASN A 1 201 ? -24.804 -4.197 8.720 1.00 95.50 201 ASN A C 1
ATOM 1427 O O . ASN A 1 201 ? -25.797 -3.626 9.192 1.00 95.50 201 ASN A O 1
ATOM 1431 N N . PRO A 1 202 ? -24.314 -5.337 9.248 1.00 94.19 202 PRO A N 1
ATOM 1432 C CA . PRO A 1 202 ? -25.061 -6.178 10.193 1.00 94.19 202 PRO A CA 1
ATOM 1433 C C . PRO A 1 202 ? -25.519 -5.466 11.471 1.00 94.19 202 PRO A C 1
ATOM 1435 O O . PRO A 1 202 ? -26.544 -5.804 12.055 1.00 94.19 202 PRO A O 1
ATOM 1438 N N . PHE A 1 203 ? -24.787 -4.435 11.893 1.00 93.81 203 PHE A N 1
ATOM 1439 C CA . PHE A 1 203 ? -25.027 -3.719 13.147 1.00 93.81 203 PHE A CA 1
ATOM 1440 C C . PHE A 1 203 ? -26.091 -2.612 13.034 1.00 93.81 203 PHE A C 1
ATOM 1442 O O . PHE A 1 203 ? -26.373 -1.916 14.015 1.00 93.81 203 PHE A O 1
ATOM 1449 N N . ALA A 1 204 ? -26.664 -2.397 11.845 1.00 93.19 204 ALA A N 1
ATOM 1450 C CA . ALA A 1 204 ? -27.784 -1.488 11.627 1.00 93.19 204 ALA A CA 1
ATOM 1451 C C . ALA A 1 204 ? -29.109 -2.079 12.143 1.00 93.19 204 ALA A C 1
ATOM 1453 O O . ALA A 1 204 ? -29.402 -3.252 11.942 1.00 93.19 204 ALA A O 1
ATOM 1454 N N . ALA A 1 205 ? -29.972 -1.254 12.745 1.00 91.44 205 ALA A N 1
ATOM 1455 C CA . ALA A 1 205 ? -31.289 -1.721 13.182 1.00 91.44 205 ALA A CA 1
ATOM 1456 C C . ALA A 1 205 ? -32.265 -1.734 11.991 1.00 91.44 205 ALA A C 1
ATOM 1458 O O . ALA A 1 205 ? -32.832 -0.694 11.641 1.00 91.44 205 ALA A O 1
ATOM 1459 N N . LEU A 1 206 ? -32.424 -2.895 11.349 1.00 92.50 206 LEU A N 1
ATOM 1460 C CA . LEU A 1 206 ? -33.342 -3.138 10.231 1.00 92.50 206 LEU A CA 1
ATOM 1461 C C . LEU A 1 206 ? -34.741 -3.536 10.734 1.00 92.50 206 LEU A C 1
ATOM 1463 O O . LEU A 1 206 ? -34.883 -4.404 11.590 1.00 92.50 206 LEU A O 1
ATOM 1467 N N . ASN A 1 207 ? -35.787 -2.934 10.168 1.00 92.31 207 ASN A N 1
ATOM 1468 C CA . ASN A 1 207 ? -37.181 -3.305 10.389 1.00 92.31 207 ASN A CA 1
ATOM 1469 C C . ASN A 1 207 ? -37.877 -3.525 9.034 1.00 92.31 207 ASN A C 1
ATOM 1471 O O . ASN A 1 207 ? -38.220 -2.572 8.329 1.00 92.31 207 ASN A O 1
ATOM 1475 N N . LEU A 1 208 ? -38.086 -4.801 8.693 1.00 91.75 208 LEU A N 1
ATOM 1476 C CA . LEU A 1 208 ? -38.695 -5.241 7.433 1.00 91.75 208 LEU A CA 1
ATOM 1477 C C . LEU A 1 208 ? -40.184 -4.862 7.335 1.00 91.75 208 LEU A C 1
ATOM 1479 O O . LEU A 1 208 ? -40.641 -4.440 6.277 1.00 91.75 208 LEU A O 1
ATOM 1483 N N . GLN A 1 209 ? -40.932 -4.927 8.444 1.00 92.12 209 GLN A N 1
ATOM 1484 C CA . GLN A 1 209 ? -42.361 -4.569 8.478 1.00 92.12 209 GLN A CA 1
ATOM 1485 C C . GLN A 1 209 ? -42.593 -3.092 8.136 1.00 92.12 209 GLN A C 1
ATOM 1487 O O . GLN A 1 209 ? -43.524 -2.756 7.408 1.00 92.12 209 GLN A O 1
ATOM 1492 N N . LEU A 1 210 ? -41.732 -2.210 8.648 1.00 93.25 210 LEU A N 1
ATOM 1493 C CA . LEU A 1 210 ? -41.777 -0.771 8.393 1.00 93.25 210 LEU A CA 1
ATOM 1494 C C . LEU A 1 210 ? -40.984 -0.351 7.146 1.00 93.25 210 LEU A C 1
ATOM 1496 O O . LEU A 1 210 ? -41.000 0.835 6.822 1.00 93.25 210 LEU A O 1
ATOM 1500 N N . ARG A 1 211 ? -40.284 -1.279 6.471 1.00 93.94 211 ARG A N 1
ATOM 1501 C CA . ARG A 1 211 ? -39.381 -1.015 5.330 1.00 93.94 211 ARG A CA 1
ATOM 1502 C C . ARG A 1 211 ? -38.357 0.091 5.611 1.00 93.94 211 ARG A C 1
ATOM 1504 O O . ARG A 1 211 ? -38.162 1.024 4.826 1.00 93.94 211 ARG A O 1
ATOM 1511 N N . ARG A 1 212 ? -37.719 0.030 6.787 1.00 95.50 212 ARG A N 1
ATOM 1512 C CA . ARG A 1 212 ? -36.767 1.050 7.265 1.00 95.50 212 ARG A CA 1
ATOM 1513 C C . ARG A 1 212 ? -35.578 0.447 7.996 1.00 95.50 212 ARG A C 1
ATOM 1515 O O . ARG A 1 212 ? -35.696 -0.593 8.629 1.00 95.50 212 ARG A O 1
ATOM 1522 N N . TRP A 1 213 ? -34.458 1.166 7.998 1.00 95.25 213 TRP A N 1
ATOM 1523 C CA . TRP A 1 213 ? -33.313 0.869 8.861 1.00 95.25 213 TRP A CA 1
ATOM 1524 C C . TRP A 1 213 ? -32.748 2.122 9.524 1.00 95.25 213 TRP A C 1
ATOM 1526 O O . TRP A 1 213 ? -32.793 3.218 8.958 1.00 95.25 213 TRP A O 1
ATOM 1536 N N . ILE A 1 214 ? -32.197 1.971 10.726 1.00 94.06 214 ILE A N 1
ATOM 1537 C CA . ILE A 1 214 ? -31.489 3.032 11.447 1.00 94.06 214 ILE A CA 1
ATOM 1538 C C . ILE A 1 214 ? -29.986 2.801 11.299 1.00 94.06 214 ILE A C 1
ATOM 1540 O O . ILE A 1 214 ? -29.466 1.739 11.636 1.00 94.06 214 ILE A O 1
ATOM 1544 N N . CYS A 1 215 ? -29.280 3.810 10.790 1.00 94.38 215 CYS A N 1
ATOM 1545 C CA . CYS A 1 215 ? -27.837 3.746 10.609 1.00 94.38 215 CYS A CA 1
ATOM 1546 C C . CYS A 1 215 ? -27.111 3.751 11.962 1.00 94.38 215 CYS A C 1
ATOM 1548 O O . CYS A 1 215 ? -27.153 4.742 12.689 1.00 94.38 215 CYS A O 1
ATOM 1550 N N . ASN A 1 216 ? -26.385 2.672 12.248 1.00 91.88 216 ASN A N 1
ATOM 1551 C CA . ASN A 1 216 ? -25.539 2.479 13.429 1.00 91.88 216 ASN A CA 1
ATOM 1552 C C . ASN A 1 216 ? -24.400 3.502 13.580 1.00 91.88 216 ASN A C 1
ATOM 1554 O O . ASN A 1 216 ? -23.889 3.693 14.681 1.00 91.88 216 ASN A O 1
ATOM 1558 N N . LEU A 1 217 ? -24.011 4.177 12.493 1.00 92.25 217 LEU A N 1
ATOM 1559 C CA . LEU A 1 217 ? -23.057 5.281 12.550 1.00 92.25 217 LEU A CA 1
ATOM 1560 C C . LEU A 1 217 ? -23.768 6.595 12.909 1.00 92.25 217 LEU A C 1
ATOM 1562 O O . LEU A 1 217 ? -23.506 7.144 13.966 1.00 92.25 217 LEU A O 1
ATOM 1566 N N . CYS A 1 218 ? -24.688 7.127 12.099 1.00 91.88 218 CYS A N 1
ATOM 1567 C CA . CYS A 1 218 ? -25.216 8.490 12.329 1.00 91.88 218 CYS A CA 1
ATOM 1568 C C . CYS A 1 218 ? -26.621 8.594 12.961 1.00 91.88 218 CYS A C 1
ATOM 1570 O O . CYS A 1 218 ? -27.181 9.695 13.015 1.00 91.88 218 CYS A O 1
ATOM 1572 N N . GLY A 1 219 ? -27.235 7.474 13.354 1.00 91.12 219 GLY A N 1
ATOM 1573 C CA . GLY A 1 219 ? -28.594 7.408 13.911 1.00 91.12 219 GLY A CA 1
ATOM 1574 C C . GLY A 1 219 ? -29.717 7.800 12.939 1.00 91.12 219 GLY A C 1
ATOM 1575 O O . GLY A 1 219 ? -30.878 7.878 13.330 1.00 91.12 219 GLY A O 1
ATOM 1576 N N . HIS A 1 220 ? -29.408 8.088 11.672 1.00 93.94 220 HIS A N 1
ATOM 1577 C CA . HIS A 1 220 ? -30.416 8.483 10.692 1.00 93.94 220 HIS A CA 1
ATOM 1578 C C . HIS A 1 220 ? -31.239 7.274 10.240 1.00 93.94 220 HIS A C 1
ATOM 1580 O O . HIS A 1 220 ? -30.677 6.232 9.895 1.00 93.94 220 HIS A O 1
ATOM 1586 N N . SER A 1 221 ? -32.564 7.432 10.218 1.00 96.19 221 SER A N 1
ATOM 1587 C CA . SER A 1 221 ? -33.493 6.418 9.723 1.00 96.19 221 SER A CA 1
ATOM 1588 C C . SER A 1 221 ? -33.728 6.588 8.223 1.00 96.19 221 SER A C 1
ATOM 1590 O O . SER A 1 221 ? -34.177 7.644 7.781 1.00 96.19 221 SER A O 1
ATOM 1592 N N . ASN A 1 222 ? -33.465 5.529 7.468 1.00 97.44 222 ASN A N 1
ATOM 1593 C CA . ASN A 1 222 ? -33.567 5.452 6.015 1.00 97.44 222 ASN A CA 1
ATOM 1594 C C . ASN A 1 222 ? -34.711 4.495 5.635 1.00 97.44 222 ASN A C 1
ATOM 1596 O O . ASN A 1 222 ? -35.037 3.594 6.410 1.00 97.44 222 ASN A O 1
ATOM 1600 N N . GLY A 1 223 ? -35.296 4.668 4.450 1.00 96.19 223 GLY A N 1
ATOM 1601 C CA . GLY A 1 223 ? -36.137 3.637 3.831 1.00 96.19 223 GLY A CA 1
ATOM 1602 C C . GLY A 1 223 ? -35.286 2.527 3.204 1.00 96.19 223 GLY A C 1
ATOM 1603 O O . GLY A 1 223 ? -34.113 2.750 2.899 1.00 96.19 223 GLY A O 1
ATOM 1604 N N . ILE A 1 224 ? -35.872 1.346 3.024 1.00 94.25 224 ILE A N 1
ATOM 1605 C CA . ILE A 1 224 ? -35.277 0.215 2.301 1.00 94.25 224 ILE A CA 1
ATOM 1606 C C . ILE A 1 224 ? -36.385 -0.671 1.732 1.00 94.25 224 ILE A C 1
ATOM 1608 O O . ILE A 1 224 ? -37.341 -0.973 2.439 1.00 94.25 224 ILE A O 1
ATOM 1612 N N . ASP A 1 225 ? -36.264 -1.081 0.470 1.00 90.50 225 ASP A N 1
ATOM 1613 C CA . ASP A 1 225 ? -37.285 -1.882 -0.212 1.00 90.50 225 ASP A CA 1
ATOM 1614 C C . ASP A 1 225 ? -36.854 -3.349 -0.341 1.00 90.50 225 ASP A C 1
ATOM 1616 O O . ASP A 1 225 ? -36.601 -3.858 -1.429 1.00 90.50 225 ASP A O 1
ATOM 1620 N N . VAL A 1 226 ? -36.719 -4.016 0.809 1.00 88.06 226 VAL A N 1
ATOM 1621 C CA . VAL A 1 226 ? -36.378 -5.443 0.909 1.00 88.06 226 VAL A CA 1
ATOM 1622 C C . VAL A 1 226 ? -37.394 -6.173 1.784 1.00 88.06 226 VAL A C 1
ATOM 1624 O O . VAL A 1 226 ? -37.928 -5.608 2.742 1.00 88.06 226 VAL A O 1
ATOM 1627 N N . TYR A 1 227 ? -37.660 -7.434 1.447 1.00 87.38 227 TYR A N 1
ATOM 1628 C CA . TYR A 1 227 ? -38.584 -8.312 2.177 1.00 87.38 227 TYR A CA 1
ATOM 1629 C C . TYR A 1 227 ? -37.856 -9.253 3.146 1.00 87.38 227 TYR A C 1
ATOM 1631 O O . TYR A 1 227 ? -38.447 -9.696 4.127 1.00 87.38 227 TYR A O 1
ATOM 1639 N N . GLU A 1 228 ? -36.572 -9.501 2.896 1.00 89.94 228 GLU A N 1
ATOM 1640 C CA . GLU A 1 228 ? -35.672 -10.346 3.683 1.00 89.94 228 GLU A CA 1
ATOM 1641 C C . GLU A 1 228 ? -34.367 -9.571 3.962 1.00 89.94 228 GLU A C 1
ATOM 1643 O O . GLU A 1 228 ? -34.086 -8.591 3.261 1.00 89.94 228 GLU A O 1
ATOM 1648 N N . PRO A 1 229 ? -33.571 -9.941 4.983 1.00 88.12 229 PRO A N 1
ATOM 1649 C CA . PRO A 1 229 ? -32.273 -9.314 5.227 1.00 88.12 229 PRO A CA 1
ATOM 1650 C C . PRO A 1 229 ? -31.320 -9.558 4.039 1.00 88.12 229 PRO A C 1
ATOM 1652 O O . PRO A 1 229 ? -31.104 -10.715 3.683 1.00 88.12 229 PRO A O 1
ATOM 1655 N N . PRO A 1 230 ? -30.744 -8.511 3.419 1.00 90.06 230 PRO A N 1
ATOM 1656 C CA . PRO A 1 230 ? -29.815 -8.680 2.303 1.00 90.06 230 PRO A CA 1
ATOM 1657 C C . PRO A 1 230 ? -28.428 -9.159 2.795 1.00 90.06 230 PRO A C 1
ATOM 1659 O O . PRO A 1 230 ? -28.152 -9.060 3.995 1.00 90.06 230 PRO A O 1
ATOM 1662 N N . PRO A 1 231 ? -27.537 -9.672 1.919 1.00 86.31 231 PRO A N 1
ATOM 1663 C CA . PRO A 1 231 ? -26.277 -10.315 2.326 1.00 86.31 231 PRO A CA 1
ATOM 1664 C C . PRO A 1 231 ? -25.359 -9.445 3.199 1.00 86.31 231 PRO A C 1
ATOM 1666 O O . PRO A 1 231 ? -24.703 -9.946 4.113 1.00 86.31 231 PRO A O 1
A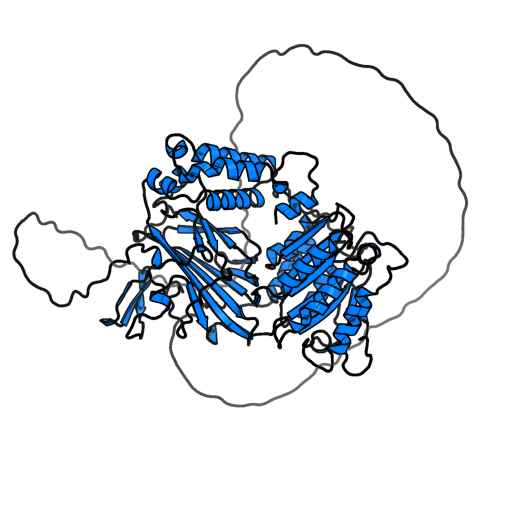TOM 1669 N N . GLU A 1 232 ? -25.358 -8.125 2.991 1.00 89.94 232 GLU A N 1
ATOM 1670 C CA . GLU A 1 232 ? -24.608 -7.169 3.811 1.00 89.94 232 GLU A CA 1
ATOM 1671 C C . GLU A 1 232 ? -25.124 -7.031 5.258 1.00 89.94 232 GLU A C 1
ATOM 1673 O O . GLU A 1 232 ? -24.511 -6.338 6.064 1.00 89.94 232 GLU A O 1
ATOM 1678 N N . MET A 1 233 ? -26.238 -7.679 5.617 1.00 90.88 233 MET A N 1
ATOM 1679 C CA . MET A 1 233 ? -26.724 -7.786 6.998 1.00 90.88 233 MET A CA 1
ATOM 1680 C C . MET A 1 233 ? -26.238 -9.047 7.726 1.00 90.88 233 MET A C 1
ATOM 1682 O O . MET A 1 233 ? -26.391 -9.117 8.942 1.00 90.88 233 MET A O 1
ATOM 1686 N N . THR A 1 234 ? -25.672 -10.036 7.026 1.00 87.88 234 THR A N 1
ATOM 1687 C CA . THR A 1 234 ? -25.289 -11.336 7.617 1.00 87.88 234 THR A CA 1
ATOM 1688 C C . THR A 1 234 ? -23.781 -11.558 7.707 1.00 87.88 234 THR A C 1
ATOM 1690 O O . THR A 1 234 ? -23.348 -12.587 8.216 1.00 87.88 234 THR A O 1
ATOM 1693 N N . CYS A 1 235 ? -22.968 -10.629 7.203 1.00 88.88 235 CYS A N 1
ATOM 1694 C CA . CYS A 1 235 ? -21.512 -10.735 7.203 1.00 88.88 235 CYS A CA 1
ATOM 1695 C C . CYS A 1 235 ? -20.847 -9.359 7.337 1.00 88.88 235 CYS A C 1
ATOM 1697 O O . CYS A 1 235 ? -21.365 -8.351 6.856 1.00 88.88 235 CYS A O 1
ATOM 1699 N N . GLY A 1 236 ? -19.682 -9.311 7.986 1.00 93.44 236 GLY A N 1
ATOM 1700 C CA . GLY A 1 236 ? -18.924 -8.068 8.141 1.00 93.44 236 GLY A CA 1
ATOM 1701 C C . GLY A 1 236 ? -18.126 -7.658 6.901 1.00 93.44 236 GLY A C 1
ATOM 1702 O O . GLY A 1 236 ? -17.767 -6.488 6.783 1.00 93.44 236 GLY A O 1
ATOM 1703 N N . THR A 1 237 ? -17.875 -8.582 5.970 1.00 96.00 237 THR A N 1
ATOM 1704 C CA . THR A 1 237 ? -17.174 -8.330 4.701 1.00 96.00 237 THR A CA 1
ATOM 1705 C C . THR A 1 237 ? -18.065 -8.712 3.526 1.00 96.00 237 THR A C 1
ATOM 1707 O O . THR A 1 237 ? -18.479 -9.864 3.428 1.00 96.00 237 THR A O 1
ATOM 1710 N N . VAL A 1 238 ? -18.328 -7.756 2.634 1.00 96.25 238 VAL A N 1
ATOM 1711 C CA . VAL A 1 238 ? -19.202 -7.910 1.460 1.00 96.25 238 VAL A CA 1
ATOM 1712 C C . VAL A 1 238 ? -18.637 -7.135 0.265 1.00 96.25 238 VAL A C 1
ATOM 1714 O O . VAL A 1 238 ? -18.110 -6.029 0.426 1.00 96.25 238 VAL A O 1
ATOM 1717 N N . ASP A 1 239 ? -18.768 -7.706 -0.930 1.00 96.06 239 ASP A N 1
ATOM 1718 C CA . ASP A 1 239 ? -18.482 -7.055 -2.208 1.00 96.06 239 ASP A CA 1
ATOM 1719 C C . ASP A 1 239 ? -19.787 -6.574 -2.860 1.00 96.06 239 ASP A C 1
ATOM 1721 O O . ASP A 1 239 ? -20.815 -7.244 -2.811 1.00 96.06 239 ASP A O 1
ATOM 1725 N N . PHE A 1 240 ? -19.747 -5.430 -3.536 1.00 96.06 240 PHE A N 1
ATOM 1726 C CA . PHE A 1 240 ? -20.825 -4.961 -4.407 1.00 96.06 240 PHE A CA 1
ATOM 1727 C C . PHE A 1 240 ? -20.311 -4.753 -5.827 1.00 96.06 240 PHE A C 1
ATOM 1729 O O . PHE A 1 240 ? -19.216 -4.215 -6.017 1.00 96.06 240 PHE A O 1
ATOM 1736 N N . ILE A 1 241 ? -21.137 -5.071 -6.824 1.00 93.50 241 ILE A N 1
ATOM 1737 C CA . ILE A 1 241 ? -20.929 -4.595 -8.196 1.00 93.50 241 ILE A CA 1
ATOM 1738 C C . ILE A 1 241 ? -21.312 -3.110 -8.224 1.00 93.50 241 ILE A C 1
ATOM 1740 O O . ILE A 1 241 ? -22.432 -2.732 -7.880 1.00 93.50 241 ILE A O 1
ATOM 1744 N N . ALA A 1 242 ? -20.370 -2.236 -8.577 1.00 92.56 242 ALA A N 1
ATOM 1745 C CA . ALA A 1 242 ? -20.585 -0.797 -8.511 1.00 92.56 242 ALA A CA 1
ATOM 1746 C C . ALA A 1 242 ? -21.475 -0.316 -9.670 1.00 92.56 242 ALA A C 1
ATOM 1748 O O . ALA A 1 242 ? -21.221 -0.622 -10.834 1.00 92.56 242 ALA A O 1
ATOM 1749 N N . THR A 1 243 ? -22.495 0.488 -9.362 1.00 90.75 243 THR A N 1
ATOM 1750 C CA . THR A 1 243 ? -23.361 1.104 -10.379 1.00 90.75 243 THR A CA 1
ATOM 1751 C C . THR A 1 243 ? -22.650 2.239 -11.127 1.00 90.75 243 THR A C 1
ATOM 1753 O O . THR A 1 243 ? -21.606 2.738 -10.696 1.00 90.75 243 THR A O 1
ATOM 1756 N N . GLN A 1 244 ? -23.247 2.705 -12.231 1.00 87.88 244 GLN A N 1
ATOM 1757 C CA . GLN A 1 244 ? -22.708 3.792 -13.062 1.00 87.88 244 GLN A CA 1
ATOM 1758 C C . GLN A 1 244 ? -22.394 5.082 -12.272 1.00 87.88 244 GLN A C 1
ATOM 1760 O O . GLN A 1 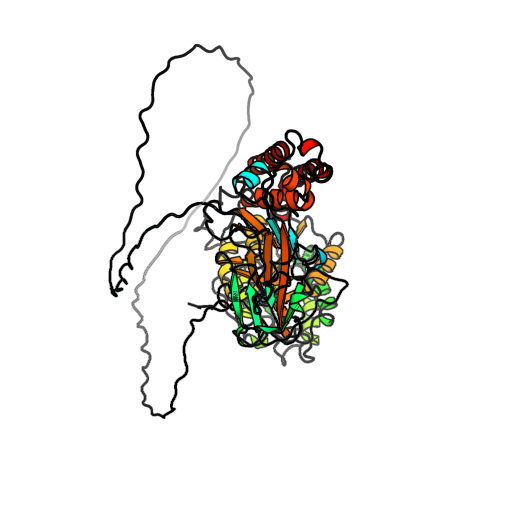244 ? -21.456 5.792 -12.622 1.00 87.88 244 GLN A O 1
ATOM 1765 N N . ASP A 1 245 ? -23.102 5.351 -11.167 1.00 87.62 245 ASP A N 1
ATOM 1766 C CA . ASP A 1 245 ? -22.860 6.500 -10.274 1.00 87.62 245 ASP A CA 1
ATOM 1767 C C . ASP A 1 245 ? -21.458 6.510 -9.627 1.00 87.62 245 ASP A C 1
ATOM 1769 O O . ASP A 1 245 ? -21.015 7.538 -9.114 1.00 87.62 245 ASP A O 1
ATOM 1773 N N . TYR A 1 246 ? -20.760 5.369 -9.622 1.00 88.06 246 TYR A N 1
ATOM 1774 C CA . TYR A 1 246 ? -19.397 5.212 -9.101 1.00 88.06 246 TYR A CA 1
ATOM 1775 C C . TYR A 1 246 ? -18.324 5.219 -10.204 1.00 88.06 246 TYR A C 1
ATOM 1777 O O . TYR A 1 246 ? -17.139 5.020 -9.917 1.00 88.06 246 TYR A O 1
ATOM 1785 N N . MET A 1 247 ? -18.724 5.438 -11.460 1.00 87.19 247 MET A N 1
ATOM 1786 C CA . MET A 1 247 ? -17.864 5.409 -12.640 1.00 87.19 247 MET A CA 1
ATOM 1787 C C . MET A 1 247 ? -17.796 6.795 -13.292 1.00 87.19 247 MET A C 1
ATOM 1789 O O . MET A 1 247 ? -18.738 7.237 -13.944 1.00 87.19 247 MET A O 1
ATOM 1793 N N . VAL A 1 248 ? -16.644 7.464 -13.180 1.00 85.94 248 VAL A N 1
ATOM 1794 C CA . VAL A 1 248 ? -16.354 8.682 -13.971 1.00 85.94 248 VAL A CA 1
ATOM 1795 C C . VAL A 1 248 ? -15.993 8.357 -15.428 1.00 85.94 248 VAL A C 1
ATOM 1797 O O . VAL A 1 248 ? -16.046 9.228 -16.292 1.00 85.94 248 VAL A O 1
ATOM 1800 N N . ARG A 1 249 ? -15.624 7.098 -15.691 1.00 90.44 249 ARG A N 1
ATOM 1801 C CA . ARG A 1 249 ? -15.311 6.504 -16.995 1.00 90.44 249 ARG A CA 1
ATOM 1802 C C . ARG A 1 249 ? -15.515 4.980 -16.934 1.00 90.44 249 ARG A C 1
ATOM 1804 O O . ARG A 1 249 ? -15.558 4.447 -15.822 1.00 90.44 249 ARG A O 1
ATOM 1811 N N . PRO A 1 250 ? -15.631 4.275 -18.074 1.00 90.38 250 PRO A N 1
ATOM 1812 C CA . PRO A 1 250 ? -15.663 2.813 -18.095 1.00 90.38 250 PRO A CA 1
ATOM 1813 C C . PRO A 1 250 ? -14.390 2.183 -17.492 1.00 90.38 250 PRO A C 1
ATOM 1815 O O . PRO A 1 250 ? -13.320 2.782 -17.617 1.00 90.38 250 PRO A O 1
ATOM 1818 N N . PRO A 1 251 ? -14.475 0.975 -16.901 1.00 92.81 251 PRO A N 1
ATOM 1819 C CA . PRO A 1 251 ? -13.326 0.237 -16.372 1.00 92.81 251 PRO A CA 1
ATOM 1820 C C . PRO A 1 251 ? -12.181 0.031 -17.380 1.00 92.81 251 PRO A C 1
ATOM 1822 O O . PRO A 1 251 ? -12.269 -0.783 -18.308 1.00 92.81 251 PRO A O 1
ATOM 1825 N N . VAL A 1 252 ? -11.074 0.743 -17.164 1.00 92.25 252 VAL A N 1
ATOM 1826 C CA . VAL A 1 252 ? -9.839 0.615 -17.956 1.00 92.25 252 VAL A CA 1
ATOM 1827 C C . VAL A 1 252 ? -9.211 -0.784 -17.815 1.00 92.25 252 VAL A C 1
ATOM 1829 O O . VAL A 1 252 ? -9.490 -1.485 -16.836 1.00 92.25 252 VAL A O 1
ATOM 1832 N N . PRO A 1 253 ? -8.410 -1.248 -18.792 1.00 94.62 253 PRO A N 1
ATOM 1833 C CA . PRO A 1 253 ? -7.578 -2.439 -18.624 1.00 94.62 253 PRO A CA 1
ATOM 1834 C C . PRO A 1 253 ? -6.482 -2.236 -17.561 1.00 94.62 253 PRO A C 1
ATOM 1836 O O . PRO A 1 253 ? -6.077 -1.096 -17.323 1.00 94.62 253 PRO A O 1
ATOM 1839 N N . PRO A 1 254 ? -5.941 -3.321 -16.973 1.00 96.50 254 PRO A N 1
ATOM 1840 C CA . PRO A 1 254 ? -4.633 -3.296 -16.331 1.00 96.50 254 PRO A CA 1
ATOM 1841 C C . PRO A 1 254 ? -3.573 -2.745 -17.288 1.00 96.50 254 PRO A C 1
ATOM 1843 O O . PRO A 1 254 ? -3.563 -3.085 -18.472 1.00 96.50 254 PRO A O 1
ATOM 1846 N N . VAL A 1 255 ? -2.676 -1.909 -16.774 1.00 97.00 255 VAL A N 1
ATOM 1847 C CA . VAL A 1 255 ? -1.559 -1.333 -17.532 1.00 97.00 255 VAL A CA 1
ATOM 1848 C C . VAL A 1 255 ? -0.276 -1.554 -16.750 1.00 97.00 255 VAL A C 1
ATOM 1850 O O . VAL A 1 255 ? -0.229 -1.247 -15.556 1.00 97.00 255 VAL A O 1
ATOM 1853 N N . TYR A 1 256 ? 0.752 -2.048 -17.436 1.00 97.56 256 TYR A N 1
ATOM 1854 C CA . TYR A 1 256 ? 2.078 -2.310 -16.891 1.00 97.56 256 TYR A CA 1
ATOM 1855 C C . TYR A 1 256 ? 3.132 -1.622 -17.768 1.00 97.56 256 TYR A C 1
ATOM 1857 O O . TYR A 1 256 ? 3.280 -1.936 -18.949 1.00 97.56 256 TYR A O 1
ATOM 1865 N N . VAL A 1 257 ? 3.869 -0.668 -17.204 1.00 97.31 257 VAL A N 1
ATOM 1866 C CA . VAL A 1 257 ? 4.982 0.009 -17.883 1.00 97.31 257 VAL A CA 1
ATOM 1867 C C . VAL A 1 257 ? 6.275 -0.342 -17.171 1.00 97.31 257 VAL A C 1
ATOM 1869 O O . VAL A 1 257 ? 6.416 -0.086 -15.976 1.00 97.31 257 VAL A O 1
ATOM 1872 N N . PHE A 1 258 ? 7.218 -0.925 -17.905 1.00 97.75 258 PHE A N 1
ATOM 1873 C CA . PHE A 1 258 ? 8.498 -1.373 -17.365 1.00 97.75 258 PHE A CA 1
ATOM 1874 C C . PHE A 1 258 ? 9.627 -0.460 -17.848 1.00 97.75 258 PHE A C 1
ATOM 1876 O O . PHE A 1 258 ? 9.895 -0.369 -19.047 1.00 97.75 258 PHE A O 1
ATOM 1883 N N . CYS A 1 259 ? 10.287 0.206 -16.902 1.00 95.81 259 CYS A N 1
ATOM 1884 C CA . CYS A 1 259 ? 11.409 1.109 -17.127 1.00 95.81 259 CYS A CA 1
ATOM 1885 C C . CYS A 1 259 ? 12.706 0.463 -16.629 1.00 95.81 259 CYS A C 1
ATOM 1887 O O . CYS A 1 259 ? 12.896 0.321 -15.422 1.00 95.81 259 CYS A O 1
ATOM 1889 N N . PHE A 1 260 ? 13.617 0.119 -17.538 1.00 95.75 260 PHE A N 1
ATOM 1890 C CA . PHE A 1 260 ? 14.914 -0.476 -17.200 1.00 95.75 260 PHE A CA 1
ATOM 1891 C C . PHE A 1 260 ? 16.045 0.554 -17.284 1.00 95.75 260 PHE A C 1
ATOM 1893 O O . PHE A 1 260 ? 16.214 1.232 -18.300 1.00 95.75 260 PHE A O 1
ATOM 1900 N N . GLU A 1 261 ? 16.868 0.648 -16.246 1.00 92.88 261 GLU A N 1
ATOM 1901 C CA . GLU A 1 261 ? 18.112 1.411 -16.309 1.00 92.88 261 GLU A CA 1
ATOM 1902 C C . GLU A 1 261 ? 19.110 0.736 -17.274 1.00 92.88 261 GLU A C 1
ATOM 1904 O O . GLU A 1 261 ? 19.430 -0.442 -17.129 1.00 92.88 261 GLU A O 1
ATOM 1909 N N . LYS A 1 262 ? 19.630 1.486 -18.252 1.00 89.69 262 LYS A N 1
ATOM 1910 C CA . LYS A 1 262 ? 20.571 1.024 -19.294 1.00 89.69 262 LYS A CA 1
ATOM 1911 C C . LYS A 1 262 ? 22.015 1.456 -18.987 1.00 89.69 262 LYS A C 1
ATOM 1913 O O . LYS A 1 262 ? 22.782 1.784 -19.887 1.00 89.69 262 LYS A O 1
ATOM 1918 N N . SER A 1 263 ? 22.387 1.495 -17.705 1.00 89.31 263 SER A N 1
ATOM 1919 C CA . SER A 1 263 ? 23.755 1.796 -17.260 1.00 89.31 263 SER A CA 1
ATOM 1920 C C . SER A 1 263 ? 24.671 0.570 -17.376 1.00 89.31 263 SER A C 1
ATOM 1922 O O . SER A 1 263 ? 24.211 -0.576 -17.406 1.00 89.31 263 SER A O 1
ATOM 1924 N N . TYR A 1 264 ? 25.990 0.790 -17.380 1.00 91.06 264 TYR A N 1
ATOM 1925 C CA . TYR A 1 264 ? 26.970 -0.299 -17.267 1.00 91.06 264 TYR A CA 1
ATOM 1926 C C . TYR A 1 264 ? 26.691 -1.195 -16.054 1.00 91.06 264 TYR A C 1
ATOM 1928 O O . TYR A 1 264 ? 26.743 -2.420 -16.165 1.00 91.06 264 TYR A O 1
ATOM 1936 N N . THR A 1 265 ? 26.365 -0.606 -14.904 1.00 91.31 265 THR A N 1
ATOM 1937 C CA . THR A 1 265 ? 26.147 -1.329 -13.646 1.00 91.31 265 THR A CA 1
ATOM 1938 C C . THR A 1 265 ? 24.857 -2.150 -13.685 1.00 91.31 265 THR A C 1
ATOM 1940 O O . THR A 1 265 ? 24.877 -3.330 -13.338 1.00 91.31 265 THR A O 1
ATOM 1943 N N . ALA A 1 266 ? 23.757 -1.593 -14.204 1.00 92.88 266 ALA A N 1
ATOM 1944 C CA . ALA A 1 266 ? 22.484 -2.307 -14.333 1.00 92.88 266 ALA A CA 1
ATOM 1945 C C . ALA A 1 266 ? 22.589 -3.538 -15.253 1.00 92.88 266 ALA A C 1
ATOM 1947 O O . ALA A 1 266 ? 22.036 -4.597 -14.949 1.00 92.88 266 ALA A O 1
ATOM 1948 N N . VAL A 1 267 ? 23.341 -3.436 -16.352 1.00 94.50 267 VAL A N 1
ATOM 1949 C CA . VAL A 1 267 ? 23.551 -4.571 -17.264 1.00 94.50 267 VAL A CA 1
ATOM 1950 C C . VAL A 1 267 ? 24.581 -5.562 -16.695 1.00 94.50 267 VAL A C 1
ATOM 1952 O O . VAL A 1 267 ? 24.315 -6.760 -16.639 1.00 94.50 267 VAL A O 1
ATOM 1955 N N . SER A 1 268 ? 25.733 -5.094 -16.197 1.00 93.75 268 SER A N 1
ATOM 1956 C CA . SER A 1 268 ? 26.829 -5.967 -15.723 1.00 93.75 268 SER A CA 1
ATOM 1957 C C . SER A 1 268 ? 26.565 -6.685 -14.391 1.00 93.75 268 SER A C 1
ATOM 1959 O O . SER A 1 268 ? 27.192 -7.707 -14.107 1.00 93.75 268 SER A O 1
ATOM 1961 N N . THR A 1 269 ? 25.641 -6.192 -13.561 1.00 94.50 269 THR A N 1
ATOM 1962 C CA . THR A 1 269 ? 25.173 -6.908 -12.357 1.00 94.50 269 THR A CA 1
ATOM 1963 C C . THR A 1 269 ? 24.122 -7.983 -12.666 1.00 94.50 269 THR A C 1
ATOM 1965 O O . THR A 1 269 ? 23.894 -8.862 -11.827 1.00 94.50 269 THR A O 1
ATOM 1968 N N . GLY A 1 270 ? 23.518 -7.933 -13.860 1.00 96.44 270 GLY A N 1
ATOM 1969 C CA . GLY A 1 270 ? 22.441 -8.816 -14.310 1.00 96.44 270 GLY A CA 1
ATOM 1970 C C . GLY A 1 270 ? 21.023 -8.311 -14.013 1.00 96.44 270 GLY A C 1
ATOM 1971 O O . GLY A 1 270 ? 20.074 -9.041 -14.279 1.00 96.44 270 GLY A O 1
ATOM 1972 N N . LEU A 1 271 ? 20.839 -7.087 -13.490 1.00 97.00 271 LEU A N 1
ATOM 1973 C CA . LEU A 1 271 ? 19.507 -6.544 -13.163 1.00 97.00 271 LEU A CA 1
ATOM 1974 C C . LEU A 1 271 ? 18.582 -6.544 -14.386 1.00 97.00 271 LEU A C 1
ATOM 1976 O O . LEU A 1 271 ? 17.483 -7.093 -14.319 1.00 97.00 271 LEU A O 1
ATOM 1980 N N . VAL A 1 272 ? 19.038 -5.972 -15.506 1.00 97.25 272 VAL A N 1
ATOM 1981 C CA . VAL A 1 272 ? 18.233 -5.891 -16.741 1.00 97.25 272 VAL A CA 1
ATOM 1982 C C . VAL A 1 272 ? 17.858 -7.287 -17.239 1.00 97.25 272 VAL A C 1
ATOM 1984 O O . VAL A 1 272 ? 16.702 -7.517 -17.586 1.00 97.25 272 VAL A O 1
ATOM 1987 N N . ARG A 1 273 ? 18.802 -8.238 -17.194 1.00 98.12 273 ARG A N 1
ATOM 1988 C CA . ARG A 1 273 ? 18.582 -9.625 -17.616 1.00 98.12 273 ARG A CA 1
ATOM 1989 C C . ARG A 1 273 ? 17.552 -10.339 -16.754 1.00 98.12 273 ARG A C 1
ATOM 1991 O O . ARG A 1 273 ? 16.566 -10.833 -17.287 1.00 98.12 273 ARG A O 1
ATOM 1998 N N . VAL A 1 274 ? 17.740 -10.340 -15.435 1.00 98.56 274 VAL A N 1
ATOM 1999 C CA . VAL A 1 274 ? 16.794 -10.965 -14.500 1.00 98.56 274 VAL A CA 1
ATOM 2000 C C . VAL A 1 274 ? 15.403 -10.362 -14.657 1.00 98.56 274 VAL A C 1
ATOM 2002 O O . VAL A 1 274 ? 14.435 -11.110 -14.746 1.00 98.56 274 VAL A O 1
ATOM 2005 N N . ALA A 1 275 ? 15.295 -9.033 -14.730 1.00 98.62 275 ALA A N 1
ATOM 2006 C CA . ALA A 1 275 ? 14.006 -8.365 -14.840 1.00 98.62 275 ALA A CA 1
ATOM 2007 C C . ALA A 1 275 ? 13.305 -8.654 -16.178 1.00 98.62 275 ALA A C 1
ATOM 2009 O O . ALA A 1 275 ? 12.124 -8.994 -16.179 1.00 98.62 275 ALA A O 1
ATOM 2010 N N . ALA A 1 276 ? 14.017 -8.578 -17.308 1.00 98.44 276 ALA A N 1
ATOM 2011 C CA . ALA A 1 276 ? 13.438 -8.841 -18.625 1.00 98.44 276 ALA A CA 1
ATOM 2012 C C . ALA A 1 276 ? 12.978 -10.302 -18.775 1.00 98.44 276 ALA A C 1
ATOM 2014 O O . ALA A 1 276 ? 11.861 -10.538 -19.238 1.00 98.44 276 ALA A O 1
ATOM 2015 N N . THR A 1 277 ? 13.780 -11.271 -18.314 1.00 98.56 277 THR A N 1
ATOM 2016 C CA . THR A 1 277 ? 13.394 -12.692 -18.278 1.00 98.56 277 THR A CA 1
ATOM 2017 C C . THR A 1 277 ? 12.196 -12.921 -17.354 1.00 98.56 277 THR A C 1
ATOM 2019 O O . THR A 1 277 ? 11.213 -13.521 -17.777 1.00 98.56 277 THR A O 1
ATOM 2022 N N . ALA A 1 278 ? 12.218 -12.375 -16.131 1.00 98.69 278 ALA A N 1
ATOM 2023 C CA . ALA A 1 278 ? 11.113 -12.488 -15.176 1.00 98.69 278 ALA A CA 1
ATOM 2024 C C . ALA A 1 278 ? 9.788 -11.967 -15.750 1.00 98.69 278 ALA A C 1
ATOM 2026 O O . ALA A 1 278 ? 8.759 -12.630 -15.633 1.00 98.69 278 ALA A O 1
ATOM 2027 N N . ILE A 1 279 ? 9.813 -10.794 -16.391 1.00 98.56 279 ILE A N 1
ATOM 2028 C CA . ILE A 1 279 ? 8.638 -10.206 -17.039 1.00 98.56 279 ILE A CA 1
ATOM 2029 C C . ILE A 1 279 ? 8.157 -11.123 -18.162 1.00 98.56 279 ILE A C 1
ATOM 2031 O O . ILE A 1 279 ? 6.988 -11.501 -18.146 1.00 98.56 279 ILE A O 1
ATOM 2035 N N . LYS A 1 280 ? 9.050 -11.526 -19.079 1.00 97.75 280 LYS A N 1
ATOM 2036 C CA . LYS A 1 280 ? 8.737 -12.397 -20.223 1.00 97.75 280 LYS A CA 1
ATOM 2037 C C . LYS A 1 280 ? 8.043 -13.691 -19.791 1.00 97.75 280 LYS A C 1
ATOM 2039 O O . LYS A 1 280 ? 6.970 -13.999 -20.303 1.00 97.75 280 LYS A O 1
ATOM 2044 N N . ASP A 1 281 ? 8.615 -14.390 -18.812 1.00 98.00 281 ASP A N 1
ATOM 2045 C CA . ASP A 1 281 ? 8.081 -15.648 -18.276 1.00 98.00 281 ASP A CA 1
ATOM 2046 C C . ASP A 1 281 ? 6.700 -15.475 -17.614 1.00 98.00 281 ASP A C 1
ATOM 2048 O O . ASP A 1 281 ? 5.929 -16.429 -17.522 1.00 98.00 281 ASP A O 1
ATOM 2052 N N . THR A 1 282 ? 6.374 -14.259 -17.157 1.00 98.12 282 THR A N 1
ATOM 2053 C CA . THR A 1 282 ? 5.131 -13.950 -16.429 1.00 98.12 282 THR A CA 1
ATOM 2054 C C . THR A 1 282 ? 4.025 -13.387 -17.323 1.00 98.12 282 THR A C 1
ATOM 2056 O O . THR A 1 282 ? 2.855 -13.467 -16.949 1.00 98.12 282 THR A O 1
ATOM 2059 N N . LEU A 1 283 ? 4.346 -12.856 -18.513 1.00 95.69 283 LEU A N 1
ATOM 2060 C CA . LEU A 1 283 ? 3.352 -12.295 -19.442 1.00 95.69 283 LEU A CA 1
ATOM 2061 C C . LEU A 1 283 ? 2.143 -13.220 -19.710 1.00 95.69 283 LEU A C 1
ATOM 2063 O O . LEU A 1 283 ? 1.027 -12.700 -19.706 1.00 95.69 283 LEU A O 1
ATOM 2067 N N . PRO A 1 284 ? 2.295 -14.555 -19.881 1.00 95.19 284 PRO A N 1
ATOM 2068 C CA . PRO A 1 284 ? 1.163 -15.460 -20.117 1.00 95.19 284 PRO A CA 1
ATOM 2069 C C . PRO A 1 284 ? 0.209 -15.637 -18.924 1.00 95.19 284 PRO A C 1
ATOM 2071 O O . PRO A 1 284 ? -0.856 -16.230 -19.097 1.00 95.19 284 PRO A O 1
ATOM 2074 N N . SER A 1 285 ? 0.586 -15.158 -17.734 1.00 95.75 285 SER A N 1
ATOM 2075 C CA . SER A 1 285 ? -0.226 -15.196 -16.509 1.00 95.75 285 SER A CA 1
ATOM 2076 C C . SER A 1 285 ? -1.014 -13.901 -16.270 1.00 95.75 285 SER A C 1
ATOM 2078 O O . SER A 1 285 ? -1.772 -13.816 -15.303 1.00 95.75 285 SER A O 1
ATOM 2080 N N . LEU A 1 286 ? -0.825 -12.874 -17.106 1.00 95.00 286 LEU A N 1
ATOM 2081 C CA . LEU A 1 286 ? -1.538 -11.604 -16.983 1.00 95.00 286 LEU A CA 1
ATOM 2082 C C . LEU A 1 286 ? -2.985 -11.717 -17.510 1.00 95.00 286 LEU A C 1
ATOM 2084 O O . LEU A 1 286 ? -3.275 -12.533 -18.375 1.00 95.00 286 LEU A O 1
ATOM 2088 N N . PRO A 1 287 ? -3.927 -10.873 -17.056 1.00 94.06 287 PRO A N 1
ATOM 2089 C CA . PRO A 1 287 ? -5.272 -10.813 -17.636 1.00 94.06 287 PRO A CA 1
ATOM 2090 C C . PRO A 1 287 ? -5.259 -10.507 -19.146 1.00 94.06 287 PRO A C 1
ATOM 2092 O O . PRO A 1 287 ? -4.523 -9.617 -19.570 1.00 94.06 287 PRO A O 1
ATOM 2095 N N . GLU A 1 288 ? -6.150 -11.122 -19.937 1.00 92.88 288 GLU A N 1
ATOM 2096 C CA . GLU A 1 288 ? -6.222 -10.982 -21.415 1.00 92.88 288 GLU A CA 1
ATOM 2097 C C . GLU A 1 288 ? -6.332 -9.541 -21.946 1.00 92.88 288 GLU A C 1
ATOM 2099 O O . GLU A 1 288 ? -6.025 -9.259 -23.103 1.00 92.88 288 GLU A O 1
ATOM 2104 N N . ARG A 1 289 ? -6.804 -8.608 -21.112 1.00 93.81 289 ARG A N 1
ATOM 2105 C CA . ARG A 1 289 ? -6.970 -7.190 -21.466 1.00 93.81 289 ARG A CA 1
ATOM 2106 C C . ARG A 1 289 ? -5.744 -6.322 -21.143 1.00 93.81 289 ARG A C 1
ATOM 2108 O O . ARG A 1 289 ? -5.770 -5.125 -21.429 1.00 93.81 289 ARG A O 1
ATOM 2115 N N . SER A 1 290 ? -4.699 -6.893 -20.542 1.00 95.69 290 SER A N 1
ATOM 2116 C CA . SER A 1 290 ? -3.535 -6.165 -20.017 1.00 95.69 290 SER A CA 1
ATOM 2117 C C . SER A 1 290 ? -2.744 -5.441 -21.102 1.00 95.69 290 SER A C 1
ATOM 2119 O O . SER A 1 290 ? -2.347 -6.035 -22.102 1.00 95.69 290 SER A O 1
ATOM 2121 N N . GLN A 1 291 ? -2.473 -4.157 -20.875 1.00 95.19 291 GLN A N 1
ATOM 2122 C CA . GLN A 1 291 ? -1.623 -3.342 -21.740 1.00 95.19 291 GLN A CA 1
ATOM 2123 C C . GLN A 1 291 ? -0.189 -3.295 -21.209 1.00 95.19 291 GLN A C 1
ATOM 2125 O O . GLN A 1 291 ? 0.018 -3.172 -19.999 1.00 95.19 291 GLN A O 1
ATOM 2130 N N . ILE A 1 292 ? 0.789 -3.322 -22.113 1.00 94.56 292 ILE A N 1
ATOM 2131 C CA . ILE A 1 292 ? 2.218 -3.250 -21.798 1.00 94.56 292 ILE A CA 1
ATOM 2132 C C . ILE A 1 292 ? 2.929 -2.146 -22.591 1.00 94.56 292 ILE A C 1
ATOM 2134 O O . ILE A 1 292 ? 2.646 -1.928 -23.770 1.00 94.56 292 ILE A O 1
ATOM 2138 N N . ALA A 1 293 ? 3.891 -1.478 -21.947 1.00 93.50 293 ALA A N 1
ATOM 2139 C CA . ALA A 1 293 ? 4.949 -0.718 -22.615 1.00 93.50 293 ALA A CA 1
ATOM 2140 C C . ALA A 1 293 ? 6.318 -1.038 -21.998 1.00 93.50 293 ALA A C 1
ATOM 2142 O O . ALA A 1 293 ? 6.429 -1.260 -20.790 1.00 93.50 293 ALA A O 1
ATOM 2143 N N . LEU A 1 294 ? 7.365 -1.015 -22.827 1.00 93.12 294 LEU A N 1
ATOM 2144 C CA . LEU A 1 294 ? 8.756 -1.158 -22.397 1.00 93.12 294 LEU A CA 1
ATOM 2145 C C . LEU A 1 294 ? 9.527 0.136 -22.681 1.00 93.12 294 LEU A C 1
ATOM 2147 O O . LEU A 1 294 ? 9.374 0.764 -23.733 1.00 93.12 294 LEU A O 1
ATOM 2151 N N . MET A 1 295 ? 10.365 0.530 -21.729 1.00 92.25 295 MET A N 1
ATOM 2152 C CA . MET A 1 295 ? 11.166 1.749 -21.770 1.00 92.25 295 MET A CA 1
ATOM 2153 C C . MET A 1 295 ? 12.550 1.472 -21.176 1.00 92.25 295 MET A C 1
ATOM 2155 O O . MET A 1 295 ? 12.673 0.713 -20.217 1.00 92.25 295 MET A O 1
ATOM 2159 N N . THR A 1 296 ? 13.594 2.130 -21.676 1.00 92.25 296 THR A N 1
ATOM 2160 C CA . THR A 1 296 ? 14.904 2.172 -21.001 1.00 92.25 296 THR A CA 1
ATOM 2161 C C . THR A 1 296 ? 15.339 3.610 -20.730 1.00 92.25 296 THR A C 1
ATOM 2163 O O . THR A 1 296 ? 14.919 4.524 -21.437 1.00 92.25 296 THR A O 1
ATOM 2166 N N . PHE A 1 297 ? 16.175 3.835 -19.719 1.00 89.69 297 PHE A N 1
ATOM 2167 C CA . PHE A 1 297 ? 16.686 5.166 -19.367 1.00 89.69 297 PHE A CA 1
ATOM 2168 C C . PHE A 1 297 ? 18.144 5.114 -18.896 1.00 89.69 297 PHE A C 1
ATOM 2170 O O . PHE A 1 297 ? 18.589 4.103 -18.356 1.00 89.69 297 PHE A O 1
ATOM 2177 N N . ASP A 1 298 ? 18.886 6.201 -19.097 1.00 84.50 298 ASP A N 1
ATOM 2178 C CA . ASP A 1 298 ? 20.273 6.356 -18.644 1.00 84.50 298 ASP A CA 1
ATOM 2179 C C . ASP A 1 298 ? 20.491 7.730 -17.968 1.00 84.50 298 ASP A C 1
ATOM 2181 O O . ASP A 1 298 ? 19.566 8.285 -17.366 1.00 84.50 298 ASP A O 1
ATOM 2185 N N . ASP A 1 299 ? 21.716 8.263 -17.982 1.00 75.69 299 ASP A N 1
ATOM 2186 C CA . ASP A 1 299 ? 22.066 9.553 -17.377 1.00 75.69 299 ASP A CA 1
ATOM 2187 C C . ASP A 1 299 ? 21.815 10.781 -18.278 1.00 75.69 299 ASP A C 1
ATOM 2189 O O . ASP A 1 299 ? 21.868 11.916 -17.802 1.00 75.69 299 ASP A O 1
ATOM 2193 N N . LYS A 1 300 ? 21.539 10.578 -19.574 1.00 71.56 300 LYS A N 1
ATOM 2194 C CA . LYS A 1 300 ? 21.445 11.634 -20.606 1.00 71.56 300 LYS A CA 1
ATOM 2195 C C . LYS A 1 300 ? 20.202 11.542 -21.485 1.00 71.56 300 LYS A C 1
ATOM 2197 O O . LYS A 1 300 ? 19.854 12.521 -22.141 1.00 71.56 300 LYS A O 1
ATOM 2202 N N . SER A 1 301 ? 19.571 10.379 -21.555 1.00 63.34 301 SER A N 1
ATOM 2203 C CA . SER A 1 301 ? 18.493 10.081 -22.482 1.00 63.34 301 SER A CA 1
ATOM 2204 C C . SER A 1 301 ? 17.510 9.077 -21.894 1.00 63.34 301 SER A C 1
ATOM 2206 O O . SER A 1 301 ? 17.780 8.370 -20.919 1.00 63.34 301 SER A O 1
ATOM 2208 N N . HIS A 1 302 ? 16.340 9.014 -22.512 1.00 64.88 302 HIS A N 1
ATOM 2209 C CA . HIS A 1 302 ? 15.445 7.884 -22.350 1.00 64.88 302 HIS A CA 1
ATOM 2210 C C . HIS A 1 302 ? 15.037 7.359 -23.717 1.00 64.88 302 HIS A C 1
ATOM 2212 O O . HIS A 1 302 ? 15.108 8.041 -24.740 1.00 64.88 302 HIS A O 1
ATOM 2218 N N . VAL A 1 303 ? 14.635 6.104 -23.715 1.00 60.53 303 VAL A N 1
ATOM 2219 C CA . VAL A 1 303 ? 14.405 5.297 -24.893 1.00 60.53 303 VAL A CA 1
ATOM 2220 C C . VAL A 1 303 ? 13.052 4.632 -24.739 1.00 60.53 303 VAL A C 1
ATOM 2222 O O . VAL A 1 303 ? 12.797 3.925 -23.764 1.00 60.53 303 VAL A O 1
ATOM 2225 N N . LEU A 1 304 ? 12.192 4.851 -25.722 1.00 60.50 304 LEU A N 1
ATOM 2226 C CA . LEU A 1 304 ? 10.911 4.173 -25.843 1.00 60.50 304 LEU A CA 1
ATOM 2227 C C . LEU A 1 304 ? 11.012 3.061 -26.880 1.00 60.50 304 LEU A C 1
ATOM 2229 O O . LEU A 1 304 ? 11.612 3.271 -27.936 1.00 60.50 304 LEU A O 1
ATOM 2233 N N . PHE A 1 305 ? 10.356 1.933 -26.606 1.00 58.94 305 PHE A N 1
ATOM 2234 C CA . PHE A 1 305 ? 10.139 0.850 -27.564 1.00 58.94 305 PHE A CA 1
ATOM 2235 C C . PHE A 1 305 ? 8.678 0.880 -28.054 1.00 58.94 305 PHE A C 1
ATOM 2237 O O . PHE A 1 305 ? 7.822 0.211 -27.481 1.00 58.94 305 PHE A O 1
ATOM 2244 N N . PRO A 1 306 ? 8.342 1.701 -29.070 1.00 57.28 306 PRO A N 1
ATOM 2245 C CA . PRO A 1 306 ? 7.078 1.610 -29.800 1.00 57.28 306 PRO A CA 1
ATOM 2246 C C . PRO A 1 306 ? 6.829 0.230 -30.415 1.00 57.28 306 PRO A C 1
ATOM 2248 O O . PRO A 1 306 ? 7.701 -0.388 -31.035 1.00 57.28 306 PRO A O 1
ATOM 2251 N N . TRP A 1 307 ? 5.558 -0.142 -30.419 1.00 60.03 307 TRP A N 1
ATOM 2252 C CA . TRP A 1 307 ? 5.041 -1.325 -31.088 1.00 60.03 307 TRP A CA 1
ATOM 2253 C C . TRP A 1 307 ? 4.413 -0.900 -32.413 1.00 60.03 307 TRP A C 1
ATOM 2255 O O . TRP A 1 307 ? 3.195 -0.819 -32.566 1.00 60.03 307 TRP A O 1
ATOM 2265 N N . HIS A 1 308 ? 5.251 -0.538 -33.389 1.00 50.06 308 HIS A N 1
ATOM 2266 C CA . HIS A 1 308 ? 4.735 -0.215 -34.716 1.00 50.06 308 HIS A CA 1
ATOM 2267 C C . HIS A 1 308 ? 4.551 -1.492 -35.542 1.00 50.06 308 HIS A C 1
ATOM 2269 O O . HIS A 1 308 ? 5.500 -1.992 -36.144 1.00 50.06 308 HIS A O 1
ATOM 2275 N N . PHE A 1 309 ? 3.302 -1.964 -35.564 1.00 50.00 309 PHE A N 1
ATOM 2276 C CA . PHE A 1 309 ? 2.753 -3.215 -36.114 1.00 50.00 309 PHE A CA 1
ATOM 2277 C C . PHE A 1 309 ? 3.219 -3.701 -37.511 1.00 50.00 309 PHE A C 1
ATOM 2279 O O . PHE A 1 309 ? 2.741 -4.734 -37.964 1.00 50.00 309 PHE A O 1
ATOM 2286 N N . LEU A 1 310 ? 4.079 -2.982 -38.248 1.00 45.53 310 LEU A N 1
ATOM 2287 C CA . LEU A 1 310 ? 4.334 -3.239 -39.677 1.00 45.53 310 LEU A CA 1
ATOM 2288 C C . LEU A 1 310 ? 5.785 -3.038 -40.176 1.00 45.53 310 LEU A C 1
ATOM 2290 O O . LEU A 1 310 ? 5.985 -3.066 -41.390 1.00 45.53 310 LEU A O 1
ATOM 2294 N N . GLN A 1 311 ? 6.797 -2.796 -39.324 1.00 53.88 311 GLN A N 1
ATOM 2295 C CA . GLN A 1 311 ? 8.146 -2.424 -39.829 1.00 53.88 311 GLN A CA 1
ATOM 2296 C C . GLN A 1 311 ? 9.369 -3.148 -39.239 1.00 53.88 311 GLN A C 1
ATOM 2298 O O . GLN A 1 311 ? 10.409 -3.152 -39.894 1.00 53.88 311 GLN A O 1
ATOM 2303 N N . SER A 1 312 ? 9.299 -3.771 -38.058 1.00 64.00 312 SER A N 1
ATOM 2304 C CA . SER A 1 312 ? 10.457 -4.464 -37.466 1.00 64.00 312 SER A CA 1
ATOM 2305 C C . SER A 1 312 ? 10.033 -5.547 -36.476 1.00 64.00 312 SER A C 1
ATOM 2307 O O . SER A 1 312 ? 9.256 -5.282 -35.562 1.00 64.00 312 SER A O 1
ATOM 2309 N N . ALA A 1 313 ? 10.600 -6.749 -36.619 1.00 66.56 313 ALA A N 1
ATOM 2310 C CA . ALA A 1 313 ? 10.383 -7.867 -35.696 1.00 66.56 313 ALA A CA 1
ATOM 2311 C C . ALA A 1 313 ? 10.963 -7.622 -34.288 1.00 66.56 313 ALA A C 1
ATOM 2313 O O . ALA A 1 313 ? 10.550 -8.288 -33.341 1.00 66.56 313 ALA A O 1
ATOM 2314 N N . ASN A 1 314 ? 11.871 -6.649 -34.149 1.00 68.69 314 ASN A N 1
ATOM 2315 C CA . ASN A 1 314 ? 12.556 -6.298 -32.900 1.00 68.69 314 ASN A CA 1
ATOM 2316 C C . ASN A 1 314 ? 12.025 -4.975 -32.307 1.00 68.69 314 ASN A C 1
ATOM 2318 O O . ASN A 1 314 ? 12.697 -4.340 -31.500 1.00 68.69 314 ASN A O 1
ATOM 2322 N N . GLY A 1 315 ? 10.859 -4.506 -32.768 1.00 74.75 315 GLY A N 1
ATOM 2323 C CA . GLY A 1 315 ? 10.345 -3.175 -32.448 1.00 74.75 315 GLY A CA 1
ATOM 2324 C C . GLY A 1 315 ? 11.134 -2.058 -33.142 1.00 74.75 315 GLY A C 1
ATOM 2325 O O . GLY A 1 315 ? 12.002 -2.294 -33.985 1.00 74.75 315 GLY A O 1
ATOM 2326 N N . THR A 1 316 ? 10.803 -0.811 -32.821 1.00 80.00 316 THR A N 1
ATOM 2327 C CA . THR A 1 316 ? 11.613 0.369 -33.177 1.00 80.00 316 THR A CA 1
ATOM 2328 C C . THR A 1 316 ? 12.113 1.006 -31.882 1.00 80.00 316 THR A C 1
ATOM 2330 O O . THR A 1 316 ? 11.430 0.911 -30.873 1.00 80.00 316 THR A O 1
ATOM 2333 N N . GLU A 1 317 ? 13.282 1.647 -31.888 1.00 82.12 317 GLU A N 1
ATOM 2334 C CA . GLU A 1 317 ? 13.824 2.374 -30.730 1.00 82.12 317 GLU A CA 1
ATOM 2335 C C . GLU A 1 317 ? 13.672 3.888 -30.976 1.00 82.12 317 GLU A C 1
ATOM 2337 O O . GLU A 1 317 ? 14.124 4.396 -32.004 1.00 82.12 317 GLU A O 1
ATOM 2342 N N . TYR A 1 318 ? 13.029 4.622 -30.060 1.00 85.06 318 TYR A N 1
ATOM 2343 C CA . TYR A 1 318 ? 12.983 6.091 -30.091 1.00 85.06 318 TYR A CA 1
ATOM 2344 C C . TYR A 1 318 ? 13.761 6.678 -28.919 1.00 85.06 318 TYR A C 1
ATOM 2346 O O . TYR A 1 318 ? 13.298 6.644 -27.780 1.00 85.06 318 TYR A O 1
ATOM 2354 N N . VAL A 1 319 ? 14.925 7.255 -29.225 1.00 86.62 319 VAL A N 1
ATOM 2355 C CA . VAL A 1 319 ? 15.760 7.987 -28.268 1.00 86.62 319 VAL A CA 1
ATOM 2356 C C . VAL A 1 319 ? 15.247 9.421 -28.135 1.00 86.62 319 VAL A C 1
ATOM 2358 O O . VAL A 1 319 ? 15.194 10.160 -29.119 1.00 86.62 319 VAL A O 1
ATOM 2361 N N . ILE A 1 320 ? 14.907 9.823 -26.916 1.00 85.12 320 ILE A N 1
ATOM 2362 C CA . ILE A 1 320 ? 14.519 11.185 -26.556 1.00 85.12 320 ILE A CA 1
ATOM 2363 C C . ILE A 1 320 ? 15.609 11.757 -25.644 1.00 85.12 320 ILE A C 1
ATOM 2365 O O . ILE A 1 320 ? 15.871 11.256 -24.548 1.00 85.12 320 ILE A O 1
ATOM 2369 N N . THR A 1 321 ? 16.270 12.808 -26.123 1.00 83.44 321 THR A N 1
ATOM 2370 C CA . THR A 1 321 ? 17.393 13.467 -25.436 1.00 83.44 321 THR A CA 1
ATOM 2371 C C . THR A 1 321 ? 16.972 14.684 -24.614 1.00 83.44 321 THR A C 1
ATOM 2373 O O . THR A 1 321 ? 17.719 15.102 -23.732 1.00 83.44 321 THR A O 1
ATOM 2376 N N . ASP A 1 322 ? 15.775 15.235 -24.847 1.00 83.00 322 ASP A N 1
ATOM 2377 C CA . ASP A 1 322 ? 15.180 16.216 -23.938 1.00 83.00 322 ASP A CA 1
ATOM 2378 C C . ASP A 1 322 ? 14.482 15.489 -22.779 1.00 83.00 322 ASP A C 1
ATOM 2380 O O . ASP A 1 322 ? 13.373 14.964 -22.890 1.00 83.00 322 ASP A O 1
ATOM 2384 N N . VAL A 1 323 ? 15.200 15.400 -21.664 1.00 77.50 323 VAL A N 1
ATOM 2385 C CA . VAL A 1 323 ? 14.739 14.815 -20.394 1.00 77.50 323 VAL A CA 1
ATOM 2386 C C . VAL A 1 323 ? 14.045 15.854 -19.496 1.00 77.50 323 VAL A C 1
ATOM 2388 O O . VAL A 1 323 ? 13.459 15.522 -18.457 1.00 77.50 323 VAL A O 1
ATOM 2391 N N . ASP A 1 324 ? 14.115 17.132 -19.872 1.00 77.38 324 ASP A N 1
ATOM 2392 C CA . ASP A 1 324 ? 13.535 18.235 -19.123 1.00 77.38 324 ASP A CA 1
ATOM 2393 C C . ASP A 1 324 ? 12.073 18.470 -19.523 1.00 77.38 324 ASP A C 1
ATOM 2395 O O . ASP A 1 324 ? 11.233 18.536 -18.619 1.00 77.38 324 ASP A O 1
ATOM 2399 N N . ASP A 1 325 ? 11.778 18.487 -20.826 1.00 82.94 325 ASP A N 1
ATOM 2400 C CA . ASP A 1 325 ? 10.428 18.563 -21.411 1.00 82.94 325 ASP A CA 1
ATOM 2401 C C . ASP A 1 325 ? 10.183 17.414 -22.426 1.00 82.94 325 ASP A C 1
ATOM 2403 O O . ASP A 1 325 ? 10.193 17.617 -23.643 1.00 82.94 325 ASP A O 1
ATOM 2407 N N . PRO A 1 326 ? 10.025 16.162 -21.946 1.00 84.69 326 PRO A N 1
ATOM 2408 C CA . PRO A 1 326 ? 9.821 15.000 -22.810 1.00 84.69 326 PRO A CA 1
ATOM 2409 C C . PRO A 1 326 ? 8.508 15.062 -23.607 1.00 84.69 326 PRO A C 1
ATOM 2411 O O . PRO A 1 326 ? 7.487 15.549 -23.127 1.00 84.69 326 PRO A O 1
ATOM 2414 N N . PHE A 1 327 ? 8.495 14.458 -24.799 1.00 88.38 327 PHE A N 1
ATOM 2415 C CA . PHE A 1 327 ? 7.300 14.325 -25.640 1.00 88.38 327 PHE A CA 1
ATOM 2416 C C . PHE A 1 327 ? 7.140 12.899 -26.182 1.00 88.38 327 PHE A C 1
ATOM 2418 O O . PHE A 1 327 ? 8.122 12.199 -26.428 1.00 88.38 327 PHE A O 1
ATOM 2425 N N . LEU A 1 328 ? 5.897 12.464 -26.415 1.00 89.00 328 LEU A N 1
ATOM 2426 C CA . LEU A 1 328 ? 5.640 11.162 -27.035 1.00 89.00 328 LEU A CA 1
ATOM 2427 C C . LEU A 1 328 ? 6.019 11.193 -28.533 1.00 89.00 328 LEU A C 1
ATOM 2429 O O . LEU A 1 328 ? 5.433 11.980 -29.279 1.00 89.00 328 LEU A O 1
ATOM 2433 N N . PRO A 1 329 ? 6.921 10.319 -29.021 1.00 86.81 329 PRO A N 1
ATOM 2434 C CA . PRO A 1 329 ? 7.296 10.249 -30.440 1.00 86.81 329 PRO A CA 1
ATOM 2435 C C . PRO A 1 329 ? 6.208 9.615 -31.327 1.00 86.81 329 PRO A C 1
ATOM 2437 O O . PRO A 1 329 ? 6.286 9.674 -32.556 1.00 86.81 329 PRO A O 1
ATOM 2440 N N . LYS A 1 330 ? 5.196 8.987 -30.715 1.00 86.38 330 LYS A N 1
ATOM 2441 C CA . LYS A 1 330 ? 4.031 8.359 -31.355 1.00 86.38 330 LYS A CA 1
ATOM 2442 C C . LYS A 1 330 ? 2.774 8.555 -30.498 1.00 86.38 330 LYS A C 1
ATOM 2444 O O . LYS A 1 330 ? 2.902 8.842 -29.309 1.00 86.38 330 LYS A O 1
ATOM 2449 N N . PRO A 1 331 ? 1.567 8.376 -31.064 1.00 88.50 331 PRO A N 1
ATOM 2450 C CA . PRO A 1 331 ? 0.343 8.259 -30.276 1.00 88.50 331 PRO A CA 1
ATOM 2451 C C . PRO A 1 331 ? 0.457 7.167 -29.204 1.00 88.50 331 PRO A C 1
ATOM 2453 O O . PRO A 1 331 ? 1.117 6.151 -29.422 1.00 88.50 331 PRO A O 1
ATOM 2456 N N . MET A 1 332 ? -0.214 7.377 -28.069 1.00 86.81 332 MET A N 1
ATOM 2457 C CA . MET A 1 332 ? -0.202 6.478 -26.907 1.00 86.81 332 MET A CA 1
ATOM 2458 C C . MET A 1 332 ? -0.518 5.023 -27.282 1.00 86.81 332 MET A C 1
ATOM 2460 O O . MET A 1 332 ? 0.199 4.118 -26.873 1.00 86.81 332 MET A O 1
ATOM 2464 N N . ASP A 1 333 ? -1.523 4.819 -28.130 1.00 83.56 333 ASP A N 1
ATOM 2465 C CA . ASP A 1 333 ? -2.036 3.512 -28.565 1.00 83.56 333 ASP A CA 1
ATOM 2466 C C . ASP A 1 333 ? -1.049 2.734 -29.472 1.00 83.56 333 ASP A C 1
ATOM 2468 O O . ASP A 1 333 ? -1.323 1.620 -29.900 1.00 83.56 333 ASP A O 1
ATOM 2472 N N . SER A 1 334 ? 0.102 3.328 -29.820 1.00 83.44 334 SER A N 1
ATOM 2473 C CA . SER A 1 334 ? 1.239 2.657 -30.484 1.00 83.44 334 SER A CA 1
ATOM 2474 C C . SER A 1 334 ? 2.424 2.397 -29.539 1.00 83.44 334 SER A C 1
ATOM 2476 O O . SER A 1 334 ? 3.464 1.899 -29.972 1.00 83.44 334 SER A O 1
ATOM 2478 N N . LEU A 1 335 ? 2.303 2.799 -28.272 1.00 86.88 335 LEU A N 1
ATOM 2479 C CA . LEU A 1 335 ? 3.304 2.646 -27.210 1.00 86.88 335 LEU A CA 1
ATOM 2480 C C . LEU A 1 335 ? 2.800 1.690 -26.119 1.00 86.88 335 LEU A C 1
ATOM 2482 O O . LEU A 1 335 ? 3.574 0.880 -25.622 1.00 86.88 335 LEU A O 1
ATOM 2486 N N . LEU A 1 336 ? 1.507 1.768 -25.794 1.00 90.12 336 LEU A N 1
ATOM 2487 C CA . LEU A 1 336 ? 0.770 0.796 -24.991 1.00 90.12 336 LEU A CA 1
ATOM 2488 C C . LEU A 1 336 ? -0.003 -0.137 -25.922 1.00 90.12 336 LEU A C 1
ATOM 2490 O O . LEU A 1 336 ? -0.821 0.335 -26.710 1.00 90.12 336 LEU A O 1
ATOM 2494 N N . VAL A 1 337 ? 0.253 -1.440 -25.822 1.00 90.88 337 VAL A N 1
ATOM 2495 C CA . VAL A 1 337 ? -0.429 -2.479 -26.614 1.00 90.88 337 VAL A CA 1
ATOM 2496 C C . VAL A 1 337 ? -0.886 -3.637 -25.742 1.00 90.88 337 VAL A C 1
ATOM 2498 O O . VAL A 1 337 ? -0.323 -3.863 -24.671 1.00 90.88 337 VAL A O 1
ATOM 2501 N N . ASN A 1 338 ? -1.875 -4.403 -26.208 1.00 92.88 338 ASN A N 1
ATOM 2502 C CA . ASN A 1 338 ? -2.286 -5.624 -25.527 1.00 92.88 338 ASN A CA 1
ATOM 2503 C C . ASN A 1 338 ? -1.187 -6.691 -25.646 1.00 92.88 338 ASN A C 1
ATOM 2505 O O . ASN A 1 338 ? -0.722 -6.992 -26.743 1.00 92.88 338 ASN A O 1
ATOM 2509 N N . VAL A 1 339 ? -0.807 -7.296 -24.521 1.00 89.56 339 VAL A N 1
ATOM 2510 C CA . VAL A 1 339 ? 0.163 -8.398 -24.485 1.00 89.56 339 VAL A CA 1
ATOM 2511 C C . VAL A 1 339 ? -0.327 -9.662 -25.216 1.00 89.56 339 VAL A C 1
ATOM 2513 O O . VAL A 1 339 ? 0.495 -10.435 -25.704 1.00 89.56 339 VAL A O 1
ATOM 2516 N N . TYR A 1 340 ? -1.645 -9.841 -25.357 1.00 90.50 340 TYR A N 1
ATOM 2517 C CA . TYR A 1 340 ? -2.286 -10.952 -26.079 1.00 90.50 340 TYR A CA 1
ATOM 2518 C C . TYR A 1 340 ? -2.609 -10.657 -27.555 1.00 90.50 340 TYR A C 1
ATOM 2520 O O . TYR A 1 340 ? -3.241 -11.478 -28.214 1.00 90.50 340 TYR A O 1
ATOM 2528 N N . ASP A 1 341 ? -2.208 -9.505 -28.098 1.00 89.88 341 ASP A N 1
ATOM 2529 C CA . ASP A 1 341 ? -2.345 -9.251 -29.536 1.00 89.88 341 ASP A CA 1
ATOM 2530 C C . ASP A 1 341 ? -1.226 -9.983 -30.301 1.00 89.88 341 ASP A C 1
ATOM 2532 O O . ASP A 1 341 ? -0.045 -9.634 -30.197 1.00 89.88 341 ASP A O 1
ATOM 2536 N N . ASP A 1 342 ? -1.604 -11.011 -31.070 1.00 82.81 342 ASP A N 1
ATOM 2537 C CA . ASP A 1 342 ? -0.705 -11.856 -31.870 1.00 82.81 342 ASP A CA 1
ATOM 2538 C C . ASP A 1 342 ? 0.249 -11.049 -32.771 1.00 82.81 342 ASP A C 1
ATOM 2540 O O . ASP A 1 342 ? 1.370 -11.489 -33.040 1.00 82.81 342 ASP A O 1
ATOM 2544 N N . ALA A 1 343 ? -0.158 -9.858 -33.229 1.00 79.69 343 ALA A N 1
ATOM 2545 C CA . ALA A 1 343 ? 0.655 -9.020 -34.107 1.00 79.69 343 ALA A CA 1
ATOM 2546 C C . ALA A 1 343 ? 1.832 -8.334 -33.386 1.00 79.69 343 ALA A C 1
ATOM 2548 O O . ALA A 1 343 ? 2.763 -7.875 -34.051 1.00 79.69 343 ALA A O 1
ATOM 2549 N N . VAL A 1 344 ? 1.814 -8.268 -32.049 1.00 82.50 344 VAL A N 1
ATOM 2550 C CA . VAL A 1 344 ? 2.872 -7.651 -31.223 1.00 82.50 344 VAL A CA 1
ATOM 2551 C C . VAL A 1 344 ? 3.454 -8.580 -30.165 1.00 82.50 344 VAL A C 1
ATOM 2553 O O . VAL A 1 344 ? 4.577 -8.333 -29.735 1.00 82.50 344 VAL A O 1
ATOM 2556 N N . ASN A 1 345 ? 2.779 -9.668 -29.780 1.00 87.25 345 ASN A N 1
ATOM 2557 C CA . ASN A 1 345 ? 3.275 -10.609 -28.770 1.00 87.25 345 ASN A CA 1
ATOM 2558 C C . ASN A 1 345 ? 4.689 -11.128 -29.101 1.00 87.25 345 ASN A C 1
ATOM 2560 O O . ASN A 1 345 ? 5.585 -11.082 -28.256 1.00 87.25 345 ASN A O 1
ATOM 2564 N N . ALA A 1 346 ? 4.935 -11.533 -30.352 1.00 88.06 346 ALA A N 1
ATOM 2565 C CA . ALA A 1 346 ? 6.266 -11.945 -30.798 1.00 88.06 346 ALA A CA 1
ATOM 2566 C C . ALA A 1 346 ? 7.300 -10.806 -30.688 1.00 88.06 346 ALA A C 1
ATOM 2568 O O . ALA A 1 346 ? 8.423 -11.026 -30.241 1.00 88.06 346 ALA A O 1
ATOM 2569 N N . THR A 1 347 ? 6.918 -9.573 -31.034 1.00 88.06 347 THR A N 1
ATOM 2570 C CA . THR A 1 347 ? 7.782 -8.387 -30.922 1.00 88.06 347 THR A CA 1
ATOM 2571 C C . THR A 1 347 ? 8.121 -8.066 -29.465 1.00 88.06 347 THR A C 1
ATOM 2573 O O . THR A 1 347 ? 9.274 -7.765 -29.170 1.00 88.06 347 THR A O 1
ATOM 2576 N N . ILE A 1 348 ? 7.156 -8.175 -28.544 1.00 90.25 348 ILE A N 1
ATOM 2577 C CA . ILE A 1 348 ? 7.359 -7.969 -27.100 1.00 90.25 348 ILE A CA 1
ATOM 2578 C C . ILE A 1 348 ? 8.377 -8.977 -26.560 1.00 90.25 348 ILE A C 1
ATOM 2580 O O . ILE A 1 348 ? 9.339 -8.583 -25.900 1.00 90.25 348 ILE A O 1
ATOM 2584 N N . ASN A 1 349 ? 8.213 -10.259 -26.902 1.00 92.31 349 ASN A N 1
ATOM 2585 C CA . ASN A 1 349 ? 9.161 -11.310 -26.539 1.00 92.31 349 ASN A CA 1
ATOM 2586 C C . ASN A 1 349 ? 10.571 -11.024 -27.087 1.00 92.31 349 ASN A C 1
ATOM 2588 O O . ASN A 1 349 ? 11.526 -11.035 -26.315 1.00 92.31 349 ASN A O 1
ATOM 2592 N N . ASN A 1 350 ? 10.697 -10.675 -28.374 1.00 91.44 350 ASN A N 1
ATOM 2593 C CA . ASN A 1 350 ? 11.987 -10.360 -29.002 1.00 91.44 350 ASN A CA 1
ATOM 2594 C C . ASN A 1 350 ? 12.691 -9.150 -28.358 1.00 91.44 350 ASN A C 1
ATOM 2596 O O . ASN A 1 350 ? 13.918 -9.139 -28.246 1.00 91.44 350 ASN A O 1
ATOM 2600 N N . VAL A 1 351 ? 11.944 -8.122 -27.934 1.00 91.31 351 VAL A N 1
ATOM 2601 C CA . VAL A 1 351 ? 12.511 -6.965 -27.218 1.00 91.31 351 VAL A CA 1
ATOM 2602 C C . VAL A 1 351 ? 12.975 -7.366 -25.816 1.00 91.31 351 VAL A C 1
ATOM 2604 O O . VAL A 1 351 ? 14.060 -6.958 -25.411 1.00 91.31 351 VAL A O 1
ATOM 2607 N N . LEU A 1 352 ? 12.215 -8.194 -25.092 1.00 94.62 352 LEU A N 1
ATOM 2608 C CA . LEU A 1 352 ? 12.625 -8.700 -23.775 1.00 94.62 352 LEU A CA 1
ATOM 2609 C C . LEU A 1 352 ? 13.866 -9.603 -23.866 1.00 94.62 352 LEU A C 1
ATOM 2611 O O . LEU A 1 352 ? 14.774 -9.452 -23.052 1.00 94.62 352 LEU A O 1
ATOM 2615 N N . ASP A 1 353 ? 13.969 -10.452 -24.891 1.00 95.81 353 ASP A N 1
ATOM 2616 C CA . ASP A 1 353 ? 15.187 -11.225 -25.172 1.00 95.81 353 ASP A CA 1
ATOM 2617 C C . ASP A 1 353 ? 16.372 -10.304 -25.503 1.00 95.81 353 ASP A C 1
ATOM 2619 O O . ASP A 1 353 ? 17.454 -10.450 -24.938 1.00 95.81 353 ASP A O 1
ATOM 2623 N N . SER A 1 354 ? 16.157 -9.279 -26.335 1.00 93.25 354 SER A N 1
ATOM 2624 C CA . SER A 1 354 ? 17.193 -8.292 -26.682 1.00 93.25 354 SER A CA 1
ATOM 2625 C C . SER A 1 354 ? 17.676 -7.474 -25.473 1.00 93.25 354 SER A C 1
ATOM 2627 O O . SER A 1 354 ? 18.838 -7.071 -25.425 1.00 93.25 354 SER A O 1
ATOM 2629 N N . LEU A 1 355 ? 16.801 -7.219 -24.492 1.00 93.50 355 LEU A N 1
ATOM 2630 C CA . LEU A 1 355 ? 17.165 -6.617 -23.205 1.00 93.50 355 LEU A CA 1
ATOM 2631 C C . LEU A 1 355 ? 17.943 -7.608 -22.325 1.00 93.50 355 LEU A C 1
ATOM 2633 O O . LEU A 1 355 ? 18.908 -7.212 -21.672 1.00 93.50 355 LEU A O 1
ATOM 2637 N N . ALA A 1 356 ? 17.561 -8.888 -22.327 1.00 96.69 356 ALA A N 1
ATOM 2638 C CA . ALA A 1 356 ? 18.203 -9.931 -21.533 1.00 96.69 356 ALA A CA 1
ATOM 2639 C C . ALA A 1 356 ? 19.606 -10.323 -22.035 1.00 96.69 356 ALA A C 1
ATOM 2641 O O . ALA A 1 356 ? 20.482 -10.635 -21.228 1.00 96.69 356 ALA A O 1
ATOM 2642 N N . GLU A 1 357 ? 19.835 -10.259 -23.346 1.00 95.81 357 GLU A N 1
ATOM 2643 C CA . GLU A 1 357 ? 21.124 -10.527 -24.000 1.00 95.81 357 GLU A CA 1
ATOM 2644 C C . GLU A 1 357 ? 21.990 -9.263 -24.190 1.00 95.81 357 GLU A C 1
ATOM 2646 O O . GLU A 1 357 ? 23.058 -9.311 -24.809 1.00 95.81 357 GLU A O 1
ATOM 2651 N N . MET A 1 358 ? 21.556 -8.112 -23.662 1.00 92.00 358 MET A N 1
ATOM 2652 C CA . MET A 1 358 ? 22.250 -6.837 -23.839 1.00 92.00 358 MET A CA 1
ATOM 2653 C C . MET A 1 358 ? 23.666 -6.860 -23.242 1.00 92.00 358 MET A C 1
ATOM 2655 O O . MET A 1 358 ? 23.876 -7.200 -22.079 1.00 92.00 358 MET A O 1
ATOM 2659 N N . ASN A 1 359 ? 24.649 -6.410 -24.025 1.00 93.25 359 ASN A N 1
ATOM 2660 C CA . ASN A 1 359 ? 26.008 -6.185 -23.534 1.00 93.25 359 ASN A CA 1
ATOM 2661 C C . ASN A 1 359 ? 26.098 -4.851 -22.766 1.00 93.25 359 ASN A C 1
ATOM 2663 O O . ASN A 1 359 ? 25.495 -3.869 -23.209 1.00 93.25 359 ASN A O 1
ATOM 2667 N N . PRO A 1 360 ? 26.875 -4.763 -21.666 1.00 90.56 360 PRO A N 1
ATOM 2668 C CA . PRO A 1 360 ? 27.071 -3.504 -20.951 1.00 90.56 360 PRO A CA 1
ATOM 2669 C C . PRO A 1 360 ? 27.620 -2.392 -21.866 1.00 90.56 360 PRO A C 1
ATOM 2671 O O . PRO A 1 360 ? 28.543 -2.655 -22.646 1.00 90.56 360 PRO A O 1
ATOM 2674 N N . PRO A 1 361 ? 27.113 -1.146 -21.765 1.00 86.50 361 PRO A N 1
ATOM 2675 C CA . PRO A 1 361 ? 27.695 0.010 -22.445 1.00 86.50 361 PRO A CA 1
ATOM 2676 C C . PRO A 1 361 ? 29.203 0.144 -22.196 1.00 86.50 361 PRO A C 1
ATOM 2678 O O . PRO A 1 361 ? 29.679 -0.083 -21.089 1.00 86.50 361 PRO A O 1
ATOM 2681 N N . SER A 1 362 ? 29.972 0.573 -23.199 1.00 82.88 362 SER A N 1
ATOM 2682 C CA . SER A 1 362 ? 31.439 0.682 -23.091 1.00 82.88 362 SER A CA 1
ATOM 2683 C C . SER A 1 362 ? 31.938 1.772 -22.131 1.00 82.88 362 SER A C 1
ATOM 2685 O O . SER A 1 362 ? 33.129 1.821 -21.826 1.00 82.88 362 SER A O 1
ATOM 2687 N N . VAL A 1 363 ? 31.045 2.648 -21.666 1.00 81.38 363 VAL A N 1
ATOM 2688 C CA . VAL A 1 363 ? 31.320 3.710 -20.695 1.00 81.38 363 VAL A CA 1
ATOM 2689 C C . VAL A 1 363 ? 30.453 3.463 -19.467 1.00 81.38 363 VAL A C 1
ATOM 2691 O O . VAL A 1 363 ? 29.232 3.363 -19.580 1.00 81.38 363 VAL A O 1
ATOM 2694 N N . ALA A 1 364 ? 31.084 3.383 -18.298 1.00 76.75 364 ALA A N 1
ATOM 2695 C CA . ALA A 1 364 ? 30.369 3.348 -17.032 1.00 76.75 364 ALA A CA 1
ATOM 2696 C C . ALA A 1 364 ? 29.873 4.750 -16.654 1.00 76.75 364 ALA A C 1
ATOM 2698 O O . ALA A 1 364 ? 30.633 5.718 -16.721 1.00 76.75 364 ALA A O 1
ATOM 2699 N N . THR A 1 365 ? 28.612 4.830 -16.228 1.00 74.44 365 THR A N 1
ATOM 2700 C CA . THR A 1 365 ? 28.047 6.003 -15.557 1.00 74.44 365 THR A CA 1
ATOM 2701 C C . THR A 1 365 ? 27.525 5.569 -14.192 1.00 74.44 365 THR A C 1
ATOM 2703 O O . THR A 1 365 ? 26.791 4.588 -14.105 1.00 74.44 365 THR A O 1
ATOM 2706 N N . ASP A 1 366 ? 27.866 6.321 -13.145 1.00 74.00 366 ASP A N 1
ATOM 2707 C CA . ASP A 1 366 ? 27.491 6.029 -11.753 1.00 74.00 366 ASP A CA 1
ATOM 2708 C C . ASP A 1 366 ? 26.126 6.627 -11.344 1.00 74.00 366 ASP A C 1
ATOM 2710 O O . ASP A 1 366 ? 25.798 6.690 -10.154 1.00 74.00 366 ASP A O 1
ATOM 2714 N N . CYS A 1 367 ? 25.324 7.090 -12.310 1.00 79.38 367 CYS A N 1
ATOM 2715 C CA . CYS A 1 367 ? 24.012 7.687 -12.069 1.00 79.38 367 CYS A CA 1
ATOM 2716 C C . CYS A 1 367 ? 22.992 7.446 -13.194 1.00 79.38 367 CYS A C 1
ATOM 2718 O O . CYS A 1 367 ? 23.348 7.063 -14.308 1.00 79.38 367 CYS A O 1
ATOM 2720 N N . CYS A 1 368 ? 21.717 7.716 -12.899 1.00 83.25 368 CYS A N 1
ATOM 2721 C CA . CYS A 1 368 ? 20.602 7.577 -13.837 1.00 83.25 368 CYS A CA 1
ATOM 2722 C C . CYS A 1 368 ? 19.518 8.656 -13.631 1.00 83.25 368 CYS A C 1
ATOM 2724 O O . CYS A 1 368 ? 19.337 9.188 -12.534 1.00 83.25 368 CYS A O 1
ATOM 2726 N N . CYS A 1 369 ? 18.765 8.990 -14.682 1.00 85.19 369 CYS A N 1
ATOM 2727 C CA . CYS A 1 369 ? 17.742 10.039 -14.640 1.00 85.19 369 CYS A CA 1
ATOM 2728 C C . CYS A 1 369 ? 16.331 9.469 -14.382 1.00 85.19 369 CYS A C 1
ATOM 2730 O O . CYS A 1 369 ? 15.465 9.466 -15.261 1.00 85.19 369 CYS A O 1
ATOM 2732 N N . VAL A 1 370 ? 16.079 8.985 -13.157 1.00 88.75 370 VAL A N 1
ATOM 2733 C CA . VAL A 1 370 ? 14.769 8.416 -12.758 1.00 88.75 370 VAL A CA 1
ATOM 2734 C C . VAL A 1 370 ? 13.621 9.413 -12.963 1.00 88.75 370 VAL A C 1
ATOM 2736 O O . VAL A 1 370 ? 12.531 9.022 -13.379 1.00 88.75 370 VAL A O 1
ATOM 2739 N N . THR A 1 371 ? 13.846 10.712 -12.748 1.00 87.44 371 THR A N 1
ATOM 2740 C CA . THR A 1 371 ? 12.819 11.743 -12.983 1.00 87.44 371 THR A CA 1
ATOM 2741 C C . THR A 1 371 ? 12.398 11.822 -14.452 1.00 87.44 371 THR A C 1
ATOM 2743 O O . THR A 1 371 ? 11.213 11.997 -14.731 1.00 87.44 371 THR A O 1
ATOM 2746 N N . ALA A 1 372 ? 13.311 11.618 -15.407 1.00 84.19 372 ALA A N 1
ATOM 2747 C CA . ALA A 1 372 ? 12.968 11.543 -16.827 1.00 84.19 372 ALA A CA 1
ATOM 2748 C C . ALA A 1 372 ? 12.111 10.311 -17.145 1.00 84.19 372 ALA A C 1
ATOM 2750 O O . ALA A 1 372 ? 11.099 10.432 -17.839 1.00 84.19 372 ALA A O 1
ATOM 2751 N N . ALA A 1 373 ? 12.468 9.149 -16.584 1.00 89.00 373 ALA A N 1
ATOM 2752 C CA . ALA A 1 373 ? 11.690 7.920 -16.732 1.00 89.00 373 ALA A CA 1
ATOM 2753 C C . ALA A 1 373 ? 10.257 8.095 -16.198 1.00 89.00 373 ALA A C 1
ATOM 2755 O O . ALA A 1 373 ? 9.300 7.759 -16.894 1.00 89.00 373 ALA A O 1
ATOM 2756 N N . VAL A 1 374 ? 10.095 8.703 -15.015 1.00 92.56 374 VAL A N 1
ATOM 2757 C CA . VAL A 1 374 ? 8.780 8.990 -14.416 1.00 92.56 374 VAL A CA 1
ATOM 2758 C C . VAL A 1 374 ? 7.980 10.007 -15.244 1.00 92.56 374 VAL A C 1
ATOM 2760 O O . VAL A 1 374 ? 6.792 9.788 -15.477 1.00 92.56 374 VAL A O 1
ATOM 2763 N N . LYS A 1 375 ? 8.598 11.093 -15.741 1.00 91.38 375 LYS A N 1
ATOM 2764 C CA . LYS A 1 375 ? 7.915 12.060 -16.629 1.00 91.38 375 LYS A CA 1
ATOM 2765 C C . LYS A 1 375 ? 7.404 11.393 -17.904 1.00 91.38 375 LYS A C 1
ATOM 2767 O O . LYS A 1 375 ? 6.260 11.617 -18.296 1.00 91.38 375 LYS A O 1
ATOM 2772 N N . MET A 1 376 ? 8.238 10.583 -18.555 1.00 91.06 376 MET A N 1
ATOM 2773 C CA . MET A 1 376 ? 7.852 9.922 -19.796 1.00 91.06 376 MET A CA 1
ATOM 2774 C C . MET A 1 376 ? 6.778 8.853 -19.556 1.00 91.06 376 MET A C 1
ATOM 2776 O O . MET A 1 376 ? 5.778 8.821 -20.270 1.00 91.06 376 MET A O 1
ATOM 2780 N N . ALA A 1 377 ? 6.915 8.041 -18.507 1.00 93.50 377 ALA A N 1
ATOM 2781 C CA . ALA A 1 377 ? 5.888 7.077 -18.126 1.00 93.50 377 ALA A CA 1
ATOM 2782 C C . ALA A 1 377 ? 4.545 7.762 -17.817 1.00 93.50 377 ALA A C 1
ATOM 2784 O O . ALA A 1 377 ? 3.508 7.291 -18.275 1.00 93.50 377 ALA A O 1
ATOM 2785 N N . ASN A 1 378 ? 4.550 8.924 -17.151 1.00 94.62 378 ASN A N 1
ATOM 2786 C CA . ASN A 1 378 ? 3.346 9.737 -16.966 1.00 94.62 378 ASN A CA 1
ATOM 2787 C C . ASN A 1 378 ? 2.700 10.099 -18.317 1.00 94.62 378 ASN A C 1
ATOM 2789 O O . ASN A 1 378 ? 1.513 9.859 -18.513 1.00 94.62 378 ASN A O 1
ATOM 2793 N N . LEU A 1 379 ? 3.469 10.583 -19.300 1.00 93.69 379 LEU A N 1
ATOM 2794 C CA . LEU A 1 379 ? 2.937 10.887 -20.636 1.00 93.69 379 LEU A CA 1
ATOM 2795 C C . LEU A 1 379 ? 2.338 9.663 -21.344 1.00 93.69 379 LEU A C 1
ATOM 2797 O O . LEU A 1 379 ? 1.290 9.800 -21.978 1.00 93.69 379 LEU A O 1
ATOM 2801 N N . VAL A 1 380 ? 2.979 8.496 -21.226 1.00 93.12 380 VAL A N 1
ATOM 2802 C CA . VAL A 1 380 ? 2.501 7.221 -21.787 1.00 93.12 380 VAL A CA 1
ATOM 2803 C C . VAL A 1 380 ? 1.219 6.753 -21.088 1.00 93.12 380 VAL A C 1
ATOM 2805 O O . VAL A 1 380 ? 0.296 6.296 -21.749 1.00 93.12 380 VAL A O 1
ATOM 2808 N N . MET A 1 381 ? 1.123 6.895 -19.766 1.00 95.06 381 MET A N 1
ATOM 2809 C CA . MET A 1 381 ? 0.054 6.296 -18.958 1.00 95.06 381 MET A CA 1
ATOM 2810 C C . MET A 1 381 ? -1.114 7.242 -18.642 1.00 95.06 381 MET A C 1
ATOM 2812 O O . MET A 1 381 ? -2.169 6.758 -18.241 1.00 95.06 381 MET A O 1
ATOM 2816 N N . ARG A 1 382 ? -0.981 8.566 -18.827 1.00 93.88 382 ARG A N 1
ATOM 2817 C CA . ARG A 1 382 ? -1.915 9.611 -18.331 1.00 93.88 382 ARG A CA 1
ATOM 2818 C C . ARG A 1 382 ? -3.408 9.417 -18.620 1.00 93.88 382 ARG A C 1
ATOM 2820 O O . ARG A 1 382 ? -4.238 10.024 -17.949 1.00 93.88 382 ARG A O 1
ATOM 2827 N N . HIS A 1 383 ? -3.756 8.641 -19.646 1.00 92.62 383 HIS A N 1
ATOM 2828 C CA . HIS A 1 383 ? -5.147 8.390 -20.035 1.00 92.62 383 HIS A CA 1
ATOM 2829 C C . HIS A 1 383 ? -5.702 7.068 -19.509 1.00 92.62 383 HIS A C 1
ATOM 2831 O O . HIS A 1 383 ? -6.911 6.878 -19.573 1.00 92.62 383 HIS A O 1
ATOM 2837 N N . LEU A 1 384 ? -4.876 6.172 -18.969 1.00 94.50 384 LEU A N 1
ATOM 2838 C CA . LEU A 1 384 ? -5.300 4.871 -18.439 1.00 94.50 384 LEU A CA 1
ATOM 2839 C C . LEU A 1 384 ? -4.935 4.700 -16.957 1.00 94.50 384 LEU A C 1
ATOM 2841 O O . LEU A 1 384 ? -5.775 4.220 -16.202 1.00 94.50 384 LEU A O 1
ATOM 2845 N N . GLY A 1 385 ? -3.771 5.181 -16.522 1.00 96.50 385 GLY A N 1
ATOM 2846 C CA . GLY A 1 385 ? -3.212 4.905 -15.197 1.00 96.50 385 GLY A CA 1
ATOM 2847 C C . GLY A 1 385 ? -2.485 3.560 -15.163 1.00 96.50 385 GLY A C 1
ATOM 2848 O O . GLY A 1 385 ? -1.986 3.103 -16.191 1.00 96.50 385 GLY A O 1
ATOM 2849 N N . GLY A 1 386 ? -2.434 2.929 -13.990 1.00 96.94 386 GLY A N 1
ATOM 2850 C CA . GLY A 1 386 ? -1.843 1.607 -13.772 1.00 96.94 386 GLY A CA 1
ATOM 2851 C C . GLY A 1 386 ? -0.431 1.648 -13.187 1.00 96.94 386 GLY A C 1
ATOM 2852 O O . GLY A 1 386 ? -0.045 2.605 -12.519 1.00 96.94 386 GLY A O 1
ATOM 2853 N N . LYS A 1 387 ? 0.344 0.590 -13.431 1.00 97.44 387 LYS A N 1
ATOM 2854 C CA . LYS A 1 387 ? 1.566 0.277 -12.689 1.00 97.44 387 LYS A CA 1
ATOM 2855 C C . LYS A 1 387 ? 2.832 0.606 -13.487 1.00 97.44 387 LYS A C 1
ATOM 2857 O O . LYS A 1 387 ? 3.047 0.066 -14.570 1.00 97.44 387 LYS A O 1
ATOM 2862 N N . LEU A 1 388 ? 3.683 1.463 -12.931 1.00 98.31 388 LEU A N 1
ATOM 2863 C CA . LEU A 1 388 ? 5.013 1.809 -13.429 1.00 98.31 388 LEU A CA 1
ATOM 2864 C C . LEU A 1 388 ? 6.070 1.075 -12.596 1.00 98.31 388 LEU A C 1
ATOM 2866 O O . LEU A 1 388 ? 6.268 1.412 -11.435 1.00 98.31 388 LEU A O 1
ATOM 2870 N N . SER A 1 389 ? 6.763 0.098 -13.176 1.00 98.50 389 SER A N 1
ATOM 2871 C CA . SER A 1 389 ? 7.878 -0.604 -12.524 1.00 98.50 389 SER A CA 1
ATOM 2872 C C . SER A 1 389 ? 9.214 -0.030 -12.986 1.00 98.50 389 SER A C 1
ATOM 2874 O O . SER A 1 389 ? 9.499 -0.033 -14.184 1.00 98.50 389 SER A O 1
ATOM 2876 N N . ILE A 1 390 ? 10.040 0.455 -12.056 1.00 97.81 390 ILE A N 1
ATOM 2877 C CA . ILE A 1 390 ? 11.355 1.043 -12.352 1.00 97.81 390 ILE A CA 1
ATOM 2878 C C . ILE A 1 390 ? 12.459 0.143 -11.793 1.00 97.81 390 ILE A C 1
ATOM 2880 O O . ILE A 1 390 ? 12.580 -0.010 -10.579 1.00 97.81 390 ILE A O 1
ATOM 2884 N N . PHE A 1 391 ? 13.290 -0.408 -12.677 1.00 97.50 391 PHE A N 1
ATOM 2885 C CA . PHE A 1 391 ? 14.471 -1.199 -12.331 1.00 97.50 391 PHE A CA 1
ATOM 2886 C C . PHE A 1 391 ? 15.706 -0.299 -12.367 1.00 97.50 391 PHE A C 1
ATOM 2888 O O . PHE A 1 391 ? 16.093 0.160 -13.442 1.00 97.50 391 PHE A O 1
ATOM 2895 N N . SER A 1 392 ? 16.315 -0.037 -11.208 1.00 93.81 392 SER A N 1
ATOM 2896 C CA . SER A 1 392 ? 17.456 0.879 -11.067 1.00 93.81 392 SER A CA 1
ATOM 2897 C C . SER A 1 392 ? 18.599 0.277 -10.243 1.00 93.81 392 SER A C 1
ATOM 2899 O O . SER A 1 392 ? 18.385 -0.531 -9.339 1.00 93.81 392 SER A O 1
ATOM 2901 N N . CYS A 1 393 ? 19.824 0.672 -10.586 1.00 92.06 393 CYS A N 1
ATOM 2902 C CA . CYS A 1 393 ? 21.088 0.145 -10.080 1.00 92.06 393 CYS A CA 1
ATOM 2903 C C . CYS A 1 393 ? 22.072 1.247 -9.650 1.00 92.06 393 CYS A C 1
ATOM 2905 O O . CYS A 1 393 ? 22.896 1.016 -8.763 1.00 92.06 393 CYS A O 1
ATOM 2907 N N . THR A 1 394 ? 21.986 2.443 -10.243 1.00 88.88 394 THR A N 1
ATOM 2908 C CA . THR A 1 394 ? 22.886 3.580 -9.978 1.00 88.88 394 THR A CA 1
ATOM 2909 C C . THR A 1 394 ? 22.157 4.775 -9.370 1.00 88.88 394 THR A C 1
ATOM 2911 O O . THR A 1 394 ? 20.937 4.902 -9.475 1.00 88.88 394 THR A O 1
ATOM 2914 N N . LYS A 1 395 ? 22.897 5.676 -8.709 1.00 86.69 395 LYS A N 1
ATOM 2915 C CA . LYS A 1 395 ? 22.291 6.752 -7.917 1.00 86.69 395 LYS A CA 1
ATOM 2916 C C . LYS A 1 395 ? 21.424 7.677 -8.799 1.00 86.69 395 LYS A C 1
ATOM 2918 O O . LYS A 1 395 ? 21.933 8.205 -9.790 1.00 86.69 395 LYS A O 1
ATOM 2923 N N . PRO A 1 396 ? 20.162 7.961 -8.431 1.00 81.81 396 PRO A N 1
ATOM 2924 C CA . PRO A 1 396 ? 19.332 8.892 -9.182 1.00 81.81 396 PRO A CA 1
ATOM 2925 C C . PRO A 1 396 ? 19.907 10.313 -9.171 1.00 81.81 396 PRO A C 1
ATOM 2927 O O . PRO A 1 396 ? 20.334 10.814 -8.127 1.00 81.81 396 PRO A O 1
ATOM 2930 N N . ILE A 1 397 ? 19.855 10.989 -10.319 1.00 74.56 397 ILE A N 1
ATOM 2931 C CA . ILE A 1 397 ? 20.016 12.446 -10.421 1.00 74.56 397 ILE A CA 1
ATOM 2932 C C . ILE A 1 397 ? 18.654 13.125 -10.575 1.00 74.56 397 ILE A C 1
ATOM 2934 O O . ILE A 1 397 ? 17.745 12.598 -11.213 1.00 74.56 397 ILE A O 1
ATOM 2938 N N . GLU A 1 398 ? 18.517 14.304 -9.967 1.00 63.28 398 GLU A N 1
ATOM 2939 C CA . GLU A 1 398 ? 17.249 15.036 -9.898 1.00 63.28 398 GLU A CA 1
ATOM 2940 C C . GLU A 1 398 ? 16.803 15.545 -11.272 1.00 63.28 398 GLU A C 1
ATOM 2942 O O . GLU A 1 398 ? 15.678 15.294 -11.690 1.00 63.28 398 GLU A O 1
ATOM 2947 N N . LEU A 1 399 ? 17.692 16.243 -11.984 1.00 56.62 399 LEU A N 1
ATOM 2948 C CA . LEU A 1 399 ? 17.537 16.736 -13.356 1.00 56.62 399 LEU A CA 1
ATOM 2949 C C . LEU A 1 399 ? 18.935 16.880 -13.993 1.00 56.62 399 LEU A C 1
ATOM 2951 O O . LEU A 1 399 ? 19.956 16.590 -13.365 1.00 56.62 399 LEU A O 1
ATOM 2955 N N . THR A 1 400 ? 18.986 17.353 -15.241 1.00 48.38 400 THR A N 1
ATOM 2956 C CA . THR A 1 400 ? 20.231 17.625 -15.976 1.00 48.38 400 THR A CA 1
ATOM 2957 C C . THR A 1 400 ? 21.221 18.504 -15.184 1.00 48.38 400 THR A C 1
ATOM 2959 O O . THR A 1 400 ? 20.807 19.384 -14.419 1.00 48.38 400 THR A O 1
ATOM 2962 N N . PRO A 1 401 ? 22.550 18.358 -15.400 1.00 42.84 401 PRO A N 1
ATOM 2963 C CA . PRO A 1 401 ? 23.575 19.112 -14.664 1.00 42.84 401 PRO A CA 1
ATOM 2964 C C . PRO A 1 401 ? 23.458 20.646 -14.706 1.00 42.84 401 PRO A C 1
ATOM 2966 O O . PRO A 1 401 ? 24.059 21.339 -13.885 1.00 42.84 401 PRO A O 1
ATOM 2969 N N . SER A 1 402 ? 22.687 21.193 -15.648 1.00 44.72 402 SER A N 1
ATOM 2970 C CA . SER A 1 402 ? 22.380 22.621 -15.766 1.00 44.72 402 SER A CA 1
ATOM 2971 C C . SER A 1 402 ? 21.441 23.141 -14.665 1.00 44.72 402 SER A C 1
ATOM 2973 O O . SER A 1 402 ? 21.520 24.324 -14.327 1.00 44.72 402 SER A O 1
ATOM 2975 N N . LYS A 1 403 ? 20.587 22.286 -14.078 1.00 50.38 403 LYS A N 1
ATOM 2976 C CA . LYS A 1 403 ? 19.609 22.659 -13.035 1.00 50.38 403 LYS A CA 1
ATOM 2977 C C . LYS A 1 403 ? 20.056 22.345 -11.604 1.00 50.38 403 LYS A C 1
ATOM 2979 O O . LYS A 1 403 ? 19.585 23.015 -10.688 1.00 50.38 403 LYS A O 1
ATOM 2984 N N . LEU A 1 404 ? 21.049 21.465 -11.418 1.00 48.62 404 LEU A N 1
ATOM 2985 C CA . LEU A 1 404 ? 21.643 21.097 -10.113 1.00 48.62 404 LEU A CA 1
ATOM 2986 C C . LEU A 1 404 ? 22.124 22.286 -9.248 1.00 48.62 404 LEU A C 1
ATOM 2988 O O . LEU A 1 404 ? 22.413 22.118 -8.071 1.00 48.62 404 LEU A O 1
ATOM 2992 N N . LYS A 1 405 ? 22.248 23.495 -9.809 1.00 42.62 405 LYS A N 1
ATOM 2993 C CA . LYS A 1 405 ? 22.750 24.691 -9.110 1.00 42.62 405 LYS A CA 1
ATOM 2994 C C . LYS A 1 405 ? 21.685 25.540 -8.403 1.00 42.62 405 LYS A C 1
ATOM 2996 O O . LYS A 1 405 ? 22.035 26.624 -7.939 1.00 42.62 405 LYS A O 1
ATOM 3001 N N . LYS A 1 406 ? 20.404 25.143 -8.384 1.00 43.19 406 LYS A N 1
ATOM 3002 C CA . LYS A 1 406 ? 19.321 26.054 -7.952 1.00 43.19 406 LYS A CA 1
ATOM 3003 C C . LYS A 1 406 ? 18.430 25.610 -6.794 1.00 43.19 406 LYS A C 1
ATOM 3005 O O . LYS A 1 406 ? 17.786 26.487 -6.226 1.00 43.19 406 LYS A O 1
ATOM 3010 N N . GLU A 1 407 ? 18.396 24.330 -6.431 1.00 46.19 407 GLU A N 1
ATOM 3011 C CA . GLU A 1 407 ? 17.449 23.820 -5.427 1.00 46.19 407 GLU A CA 1
ATOM 3012 C C . GLU A 1 407 ? 18.094 22.858 -4.413 1.00 46.19 407 GLU A C 1
ATOM 3014 O O . GLU A 1 407 ? 17.571 21.782 -4.148 1.00 46.19 407 GLU A O 1
ATOM 3019 N N . GLU A 1 408 ? 19.168 23.292 -3.735 1.00 48.91 408 GLU A N 1
ATOM 3020 C CA . GLU A 1 408 ? 19.482 22.770 -2.389 1.00 48.91 408 GLU A CA 1
ATOM 3021 C C . GLU A 1 408 ? 18.388 23.222 -1.404 1.00 48.91 408 GLU A C 1
ATOM 3023 O O . GLU A 1 408 ? 18.561 24.115 -0.568 1.00 48.91 408 GLU A O 1
ATOM 3028 N N . ARG A 1 409 ? 17.201 22.628 -1.533 1.00 52.00 409 ARG A N 1
ATOM 3029 C CA . ARG A 1 409 ? 16.126 22.773 -0.560 1.00 52.00 409 ARG A CA 1
ATOM 3030 C C . ARG A 1 409 ? 16.560 21.987 0.669 1.00 52.00 409 ARG A C 1
ATOM 3032 O O . ARG A 1 409 ? 16.776 20.782 0.579 1.00 52.00 409 ARG A O 1
ATOM 3039 N N . ALA A 1 410 ? 16.746 22.679 1.793 1.00 53.47 410 ALA A N 1
ATOM 3040 C CA . ALA A 1 410 ? 17.280 22.052 2.997 1.00 53.47 410 ALA A CA 1
ATOM 3041 C C . ALA A 1 410 ? 16.471 20.787 3.362 1.00 53.47 410 ALA A C 1
ATOM 3043 O O . ALA A 1 410 ? 15.236 20.843 3.318 1.00 53.47 410 ALA A O 1
ATOM 3044 N N . PRO A 1 411 ? 17.139 19.671 3.717 1.00 58.41 411 PRO A N 1
ATOM 3045 C CA . PRO A 1 411 ? 16.463 18.432 4.083 1.00 58.41 411 PRO A CA 1
ATOM 3046 C C . PRO A 1 411 ? 15.456 18.672 5.209 1.00 58.41 411 PRO A C 1
ATOM 3048 O O . PRO A 1 411 ? 15.698 19.489 6.102 1.00 58.41 411 PRO A O 1
ATOM 3051 N N . ASP A 1 412 ? 14.336 17.946 5.183 1.00 61.03 412 ASP A N 1
ATOM 3052 C CA . ASP A 1 412 ? 13.282 18.079 6.189 1.00 61.03 412 ASP A CA 1
ATOM 3053 C C . ASP A 1 412 ? 13.782 17.623 7.568 1.00 61.03 412 ASP A C 1
ATOM 3055 O O . ASP A 1 412 ? 13.702 16.450 7.934 1.00 61.03 412 ASP A O 1
ATOM 3059 N N . ALA A 1 413 ? 14.290 18.582 8.343 1.00 63.12 413 ALA A N 1
ATOM 3060 C CA . ALA A 1 413 ? 14.843 18.381 9.677 1.00 63.12 413 ALA A CA 1
ATOM 3061 C C . ALA A 1 413 ? 13.803 17.932 10.726 1.00 63.12 413 ALA A C 1
ATOM 3063 O O . ALA A 1 413 ? 14.156 17.750 11.893 1.00 63.12 413 ALA A O 1
ATOM 3064 N N . SER A 1 414 ? 12.529 17.777 10.342 1.00 71.00 414 SER A N 1
ATOM 3065 C CA . SER A 1 414 ? 11.492 17.174 11.183 1.00 71.00 414 SER A CA 1
ATOM 3066 C C . SER A 1 414 ? 11.328 15.661 10.980 1.00 71.00 414 SER A C 1
ATOM 3068 O O . SER A 1 414 ? 10.728 15.021 11.840 1.00 71.00 414 SER A O 1
ATOM 3070 N N . SER A 1 415 ? 11.895 15.081 9.913 1.00 80.62 415 SER A N 1
ATOM 3071 C CA . SER A 1 415 ? 11.831 13.643 9.615 1.00 80.62 415 SER A CA 1
ATOM 3072 C C . SER A 1 415 ? 12.976 12.855 10.258 1.00 80.62 415 SER A C 1
ATOM 3074 O O . SER A 1 415 ? 14.140 13.238 10.142 1.00 80.62 415 SER A O 1
ATOM 3076 N N . MET A 1 416 ? 12.668 11.684 10.833 1.00 86.12 416 MET A N 1
ATOM 3077 C CA . MET A 1 416 ? 13.665 10.716 11.320 1.00 86.12 416 MET A CA 1
ATOM 3078 C C . MET A 1 416 ? 14.672 10.285 10.242 1.00 86.12 416 MET A C 1
ATOM 3080 O O . MET A 1 416 ? 15.822 9.979 10.563 1.00 86.12 416 MET A O 1
ATOM 3084 N N . ILE A 1 417 ? 14.241 10.237 8.978 1.00 87.88 417 ILE A N 1
ATOM 3085 C CA . ILE A 1 417 ? 15.055 9.830 7.829 1.00 87.88 417 ILE A CA 1
ATOM 3086 C C . ILE A 1 417 ? 14.865 10.887 6.732 1.00 87.88 417 ILE A C 1
ATOM 3088 O O . ILE A 1 417 ? 13.982 10.753 5.882 1.00 87.88 417 ILE A O 1
ATOM 3092 N N . PRO A 1 418 ? 15.629 11.992 6.771 1.00 85.06 418 PRO A N 1
ATOM 3093 C CA . PRO A 1 418 ? 15.415 13.100 5.855 1.00 85.06 418 PRO A CA 1
ATOM 3094 C C . PRO A 1 418 ? 15.923 12.755 4.444 1.00 85.06 418 PRO A C 1
ATOM 3096 O O . PRO A 1 418 ? 17.105 12.402 4.302 1.00 85.06 418 PRO A O 1
ATOM 3099 N N . PRO A 1 419 ? 15.090 12.880 3.393 1.00 86.56 419 PRO A N 1
ATOM 3100 C CA . PRO A 1 419 ? 15.542 12.729 2.011 1.00 86.56 419 PRO A CA 1
ATOM 3101 C C . PRO A 1 419 ? 16.558 13.824 1.662 1.00 86.56 419 PRO A C 1
ATOM 3103 O O . PRO A 1 419 ? 16.501 14.915 2.235 1.00 86.56 419 PRO A O 1
ATOM 3106 N N . SER A 1 420 ? 17.487 13.559 0.736 1.00 83.44 420 SER A N 1
ATOM 3107 C CA . SER A 1 420 ? 18.330 14.635 0.192 1.00 83.44 420 SER A CA 1
ATOM 3108 C C . SER A 1 420 ? 17.591 15.479 -0.851 1.00 83.44 420 SER A C 1
ATOM 3110 O O . SER A 1 420 ? 18.001 16.608 -1.089 1.00 83.44 420 SER A O 1
ATOM 3112 N N . SER A 1 421 ? 16.518 14.950 -1.453 1.00 82.06 421 SER A N 1
ATOM 3113 C CA . SER A 1 421 ? 15.716 15.602 -2.492 1.00 82.06 421 SER A CA 1
ATOM 3114 C C . SER A 1 421 ? 14.218 15.570 -2.191 1.00 82.06 421 SER A C 1
ATOM 3116 O O . SER A 1 421 ? 13.688 14.555 -1.741 1.00 82.06 421 SER A O 1
ATOM 3118 N N . SER A 1 422 ? 13.497 16.648 -2.519 1.00 85.75 422 SER A N 1
ATOM 3119 C CA . SER A 1 422 ? 12.024 16.646 -2.542 1.00 85.75 422 SER A CA 1
ATOM 3120 C C . SER A 1 422 ? 11.425 16.396 -3.930 1.00 85.75 422 SER A C 1
ATOM 3122 O O . SER A 1 422 ? 10.222 16.159 -4.017 1.00 85.75 422 SER A O 1
ATOM 3124 N N . VAL A 1 423 ? 12.225 16.403 -5.005 1.00 86.38 423 VAL A N 1
ATOM 3125 C CA . VAL A 1 423 ? 11.732 16.386 -6.400 1.00 86.38 423 VAL A CA 1
ATOM 3126 C C . VAL A 1 423 ? 10.826 15.183 -6.669 1.00 86.38 423 VAL A C 1
ATOM 3128 O O . VAL A 1 423 ? 9.726 15.329 -7.196 1.00 86.38 423 VAL A O 1
ATOM 3131 N N . PHE A 1 424 ? 11.241 13.996 -6.229 1.00 90.25 424 PHE A N 1
ATOM 3132 C CA . PHE A 1 424 ? 10.465 12.763 -6.370 1.00 90.25 424 PHE A CA 1
ATOM 3133 C C . PHE A 1 424 ? 9.113 12.802 -5.646 1.00 90.25 424 PHE A C 1
ATOM 3135 O O . PHE A 1 424 ? 8.137 12.266 -6.163 1.00 90.25 424 PHE A O 1
ATOM 3142 N N . LYS A 1 425 ? 9.033 13.469 -4.486 1.00 91.62 425 LYS A N 1
ATOM 3143 C CA . LYS A 1 425 ? 7.774 13.692 -3.759 1.00 91.62 425 LYS A CA 1
ATOM 3144 C C . LYS A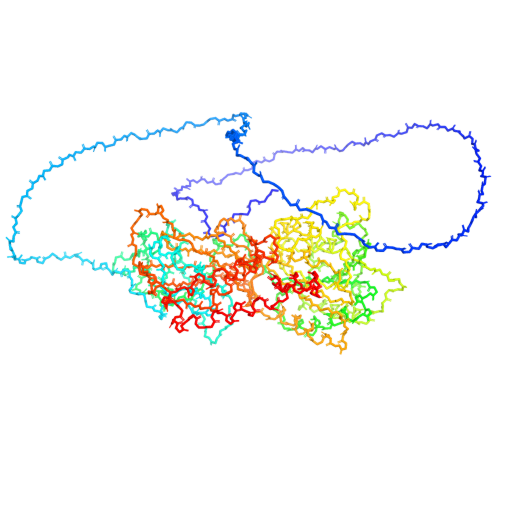 1 425 ? 6.873 14.674 -4.505 1.00 91.62 425 LYS A C 1
ATOM 3146 O O . LYS A 1 425 ? 5.673 14.449 -4.590 1.00 91.62 425 LYS A O 1
ATOM 3151 N N . ASP A 1 426 ? 7.436 15.740 -5.064 1.00 90.19 426 ASP A N 1
ATOM 3152 C CA . ASP A 1 426 ? 6.657 16.743 -5.792 1.00 90.19 426 ASP A CA 1
ATOM 3153 C C . ASP A 1 426 ? 6.003 16.123 -7.050 1.00 90.19 426 ASP A C 1
ATOM 3155 O O . ASP A 1 426 ? 4.818 16.351 -7.313 1.00 90.19 426 ASP A O 1
ATOM 3159 N N . MET A 1 427 ? 6.719 15.225 -7.744 1.00 90.56 427 MET A N 1
ATOM 3160 C CA . MET A 1 427 ? 6.220 14.479 -8.911 1.00 90.56 427 MET A CA 1
ATOM 3161 C C . MET A 1 427 ? 5.034 13.540 -8.623 1.00 90.56 427 MET A C 1
ATOM 3163 O O . MET A 1 427 ? 4.264 13.250 -9.542 1.00 90.56 427 MET A O 1
ATOM 3167 N N . THR A 1 428 ? 4.834 13.063 -7.385 1.00 94.94 428 THR A N 1
ATOM 3168 C CA . THR A 1 428 ? 3.751 12.098 -7.099 1.00 94.94 428 THR A CA 1
ATOM 3169 C C . THR A 1 428 ? 2.372 12.684 -7.366 1.00 94.94 428 THR A C 1
ATOM 3171 O O . THR A 1 428 ? 1.463 11.957 -7.759 1.00 94.94 428 THR A O 1
ATOM 3174 N N . SER A 1 429 ? 2.210 13.998 -7.181 1.00 92.94 429 SER A N 1
ATOM 3175 C CA . SER A 1 429 ? 0.929 14.695 -7.358 1.00 92.94 429 SER A CA 1
ATOM 3176 C C . SER A 1 429 ? 0.352 14.507 -8.763 1.00 92.94 429 SER A C 1
ATOM 3178 O O . SER A 1 429 ? -0.850 14.271 -8.903 1.00 92.94 429 SER A O 1
ATOM 3180 N N . ASP A 1 430 ? 1.209 14.555 -9.786 1.00 93.88 430 ASP A N 1
ATOM 3181 C CA . ASP A 1 430 ? 0.801 14.369 -11.178 1.00 93.88 430 ASP A CA 1
ATOM 3182 C C . ASP A 1 430 ? 0.427 12.908 -11.455 1.00 93.88 430 ASP A C 1
ATOM 3184 O O . ASP A 1 430 ? -0.603 12.653 -12.074 1.00 93.88 430 ASP A O 1
ATOM 3188 N N . LEU A 1 431 ? 1.202 11.949 -10.931 1.00 97.31 431 LEU A N 1
ATOM 3189 C CA . LEU A 1 431 ? 0.952 10.507 -11.077 1.00 97.31 431 LEU A CA 1
ATOM 3190 C C . LEU A 1 431 ? -0.382 10.084 -10.443 1.00 97.31 431 LEU A C 1
ATOM 3192 O O . LEU A 1 431 ? -1.205 9.421 -11.076 1.00 97.31 431 LEU A O 1
ATOM 3196 N N . ILE A 1 432 ? -0.641 10.529 -9.210 1.00 96.12 432 ILE A N 1
ATOM 3197 C CA . ILE A 1 432 ? -1.878 10.232 -8.473 1.00 96.12 432 ILE A CA 1
ATOM 3198 C C . ILE A 1 432 ? -3.091 10.833 -9.198 1.00 96.12 432 ILE A C 1
ATOM 3200 O O . ILE A 1 432 ? -4.158 10.214 -9.244 1.00 96.12 432 ILE A O 1
ATOM 3204 N N . ALA A 1 433 ? -2.945 12.016 -9.806 1.00 94.38 433 ALA A N 1
ATOM 3205 C CA . ALA A 1 433 ? -4.021 12.661 -10.557 1.00 94.38 433 ALA A CA 1
ATOM 3206 C C . ALA A 1 433 ? -4.491 11.842 -11.775 1.00 94.38 433 ALA A C 1
ATOM 3208 O O . ALA A 1 433 ? -5.660 11.954 -12.148 1.00 94.38 433 ALA A O 1
ATOM 3209 N N . VAL A 1 434 ? -3.621 10.999 -12.344 1.00 95.75 434 VAL A N 1
ATOM 3210 C CA . VAL A 1 434 ? -3.912 10.109 -13.487 1.00 95.75 434 VAL A CA 1
ATOM 3211 C C . VAL A 1 434 ? -3.931 8.616 -13.125 1.00 95.75 434 VAL A C 1
ATOM 3213 O O . VAL A 1 434 ? -3.953 7.768 -14.010 1.00 95.75 434 VAL A O 1
ATOM 3216 N N . GLN A 1 435 ? -3.989 8.292 -11.829 1.00 96.81 435 GLN A N 1
ATOM 3217 C CA . GLN A 1 435 ? -4.086 6.921 -11.308 1.00 96.81 435 GLN A CA 1
ATOM 3218 C C . GLN A 1 435 ? -2.873 6.025 -11.645 1.00 96.81 435 GLN A C 1
ATOM 3220 O O . GLN A 1 435 ? -3.048 4.847 -11.950 1.00 96.81 435 GLN A O 1
ATOM 3225 N N . ILE A 1 436 ? -1.652 6.567 -11.576 1.00 98.19 436 ILE A N 1
ATOM 3226 C CA . ILE A 1 436 ? -0.404 5.795 -11.708 1.00 98.19 436 ILE A CA 1
ATOM 3227 C C . ILE A 1 436 ? 0.163 5.442 -10.328 1.00 98.19 436 ILE A C 1
ATOM 3229 O O . ILE A 1 436 ? 0.299 6.322 -9.475 1.00 98.19 436 ILE A O 1
ATOM 3233 N N . THR A 1 437 ? 0.553 4.179 -10.163 1.00 98.19 437 THR A N 1
ATOM 3234 C CA . THR A 1 437 ? 1.343 3.635 -9.048 1.00 98.19 437 THR A CA 1
ATOM 3235 C C . THR A 1 437 ? 2.776 3.350 -9.500 1.00 98.19 437 THR A C 1
ATOM 3237 O O . THR A 1 437 ? 2.978 2.879 -10.617 1.00 98.19 437 THR A O 1
ATOM 3240 N N . VAL A 1 438 ? 3.769 3.602 -8.642 1.00 98.44 438 VAL A N 1
ATOM 3241 C CA . VAL A 1 438 ? 5.192 3.327 -8.905 1.00 98.44 438 VAL A CA 1
ATOM 3242 C C . VAL A 1 438 ? 5.701 2.192 -8.017 1.00 98.44 438 VAL A C 1
ATOM 3244 O O . VAL A 1 438 ? 5.740 2.338 -6.801 1.00 98.44 438 VAL A O 1
ATOM 3247 N N . GLU A 1 439 ? 6.151 1.101 -8.633 1.00 98.12 439 GLU A N 1
ATOM 3248 C CA . GLU A 1 439 ? 6.921 0.033 -7.984 1.00 98.12 439 GLU A CA 1
ATOM 3249 C C . GLU A 1 439 ? 8.417 0.281 -8.263 1.00 98.12 439 GLU A C 1
ATOM 3251 O O . GLU A 1 439 ? 8.823 0.483 -9.414 1.00 98.12 439 GLU A O 1
ATOM 3256 N N . LEU A 1 440 ? 9.259 0.264 -7.231 1.00 98.00 440 LEU A N 1
ATOM 3257 C CA . LEU A 1 440 ? 10.701 0.500 -7.349 1.00 98.00 440 LEU A CA 1
ATOM 3258 C C . LEU A 1 440 ? 11.488 -0.784 -7.071 1.00 98.00 440 LEU A C 1
ATOM 3260 O O . LEU A 1 440 ? 11.451 -1.301 -5.961 1.00 98.00 440 LEU A O 1
ATOM 3264 N N . PHE A 1 441 ? 12.274 -1.253 -8.036 1.00 98.12 441 PHE A N 1
ATOM 3265 C CA . PHE A 1 441 ? 13.206 -2.369 -7.868 1.00 98.12 441 PHE A CA 1
ATOM 3266 C C . PHE A 1 441 ? 14.636 -1.827 -7.891 1.00 98.12 441 PHE A C 1
ATOM 3268 O O . PHE A 1 441 ? 15.222 -1.606 -8.954 1.00 98.12 441 PHE A O 1
ATOM 3275 N N . VAL A 1 442 ? 15.189 -1.581 -6.704 1.00 96.50 442 VAL A N 1
ATOM 3276 C CA . VAL A 1 442 ? 16.511 -0.976 -6.526 1.00 96.50 442 VAL A CA 1
ATOM 3277 C C . VAL A 1 442 ? 17.543 -2.058 -6.224 1.00 96.50 442 VAL A C 1
ATOM 3279 O O . VAL A 1 442 ? 17.729 -2.475 -5.080 1.00 96.50 442 VAL A O 1
ATOM 3282 N N . ALA A 1 443 ? 18.217 -2.532 -7.265 1.00 95.25 443 ALA A N 1
ATOM 3283 C CA . ALA A 1 443 ? 19.170 -3.631 -7.206 1.00 95.25 443 ALA A CA 1
ATOM 3284 C C . ALA A 1 443 ? 20.567 -3.124 -7.573 1.00 95.25 443 ALA A C 1
ATOM 3286 O O . ALA A 1 443 ? 20.860 -2.887 -8.739 1.00 95.25 443 ALA A O 1
ATOM 3287 N N . THR A 1 444 ? 21.425 -2.930 -6.573 1.00 90.62 444 THR A N 1
ATOM 3288 C CA . THR A 1 444 ? 22.646 -2.118 -6.698 1.00 90.62 444 THR A CA 1
ATOM 3289 C C . THR A 1 444 ? 23.856 -2.790 -6.056 1.00 90.62 444 THR A C 1
ATOM 3291 O O . THR A 1 444 ? 23.724 -3.497 -5.054 1.00 90.62 444 THR A O 1
ATOM 3294 N N . ASP A 1 445 ? 25.051 -2.569 -6.604 1.00 85.62 445 ASP A N 1
ATOM 3295 C CA . ASP A 1 445 ? 26.319 -2.928 -5.961 1.00 85.62 445 ASP A CA 1
ATOM 3296 C C . ASP A 1 445 ? 26.926 -1.788 -5.112 1.00 85.62 445 ASP A C 1
ATOM 3298 O O . ASP A 1 445 ? 27.945 -1.992 -4.451 1.00 85.62 445 ASP A O 1
ATOM 3302 N N . ASN A 1 446 ? 26.250 -0.634 -5.036 1.00 79.88 446 ASN A N 1
ATOM 3303 C CA . ASN A 1 446 ? 26.595 0.524 -4.211 1.00 79.88 446 ASN A CA 1
ATOM 3304 C C . ASN A 1 446 ? 25.593 0.691 -3.048 1.00 79.88 446 ASN A C 1
ATOM 3306 O O . ASN A 1 446 ? 24.392 0.531 -3.220 1.00 79.88 446 ASN A O 1
ATOM 3310 N N . LEU A 1 447 ? 26.056 1.056 -1.850 1.00 80.50 447 LEU A N 1
ATOM 3311 C CA . LEU A 1 447 ? 25.208 1.201 -0.651 1.00 80.50 447 LEU A CA 1
ATOM 3312 C C . LEU A 1 447 ? 24.720 2.649 -0.413 1.00 80.50 447 LEU A C 1
ATOM 3314 O O . LEU A 1 447 ? 24.420 3.017 0.728 1.00 80.50 447 LEU A O 1
ATOM 3318 N N . HIS A 1 448 ? 24.713 3.473 -1.470 1.00 84.12 448 HIS A N 1
ATOM 3319 C CA . HIS A 1 448 ? 24.462 4.923 -1.439 1.00 84.12 448 HIS A CA 1
ATOM 3320 C C . HIS A 1 448 ? 23.560 5.405 -2.598 1.00 84.12 448 HIS A C 1
ATOM 3322 O O . HIS A 1 448 ? 23.921 6.301 -3.367 1.00 84.12 448 HIS A O 1
ATOM 3328 N N . MET A 1 449 ? 22.374 4.812 -2.704 1.00 88.94 449 MET A N 1
ATOM 3329 C CA . MET A 1 449 ? 21.315 5.154 -3.662 1.00 88.94 449 MET A CA 1
ATOM 3330 C C . MET A 1 449 ? 20.442 6.336 -3.216 1.00 88.94 449 MET A C 1
ATOM 3332 O O . MET A 1 449 ? 19.781 6.945 -4.051 1.00 88.94 449 MET A O 1
ATOM 3336 N N . ASP A 1 450 ? 20.453 6.672 -1.922 1.00 89.12 450 ASP A N 1
ATOM 3337 C CA . ASP A 1 450 ? 19.555 7.647 -1.288 1.00 89.12 450 ASP A CA 1
ATOM 3338 C C . ASP A 1 450 ? 18.064 7.280 -1.414 1.00 89.12 450 ASP A C 1
ATOM 3340 O O . ASP A 1 450 ? 17.217 8.056 -1.865 1.00 89.12 450 ASP A O 1
ATOM 3344 N N . LEU A 1 451 ? 17.734 6.069 -0.954 1.00 93.75 451 LEU A N 1
ATOM 3345 C CA . LEU A 1 451 ? 16.380 5.507 -0.980 1.00 93.75 451 LEU A CA 1
ATOM 3346 C C . LEU A 1 451 ? 15.354 6.394 -0.268 1.00 93.75 451 LEU A C 1
ATOM 3348 O O . LEU A 1 451 ? 14.189 6.399 -0.650 1.00 93.75 451 LEU A O 1
ATOM 3352 N N . ALA A 1 452 ? 15.776 7.192 0.718 1.00 92.25 452 ALA A N 1
ATOM 3353 C CA . ALA A 1 452 ? 14.916 8.162 1.393 1.00 92.25 452 ALA A CA 1
ATOM 3354 C C . ALA A 1 452 ? 14.274 9.167 0.415 1.00 92.25 452 ALA A C 1
ATOM 3356 O O . ALA A 1 452 ? 13.123 9.553 0.611 1.00 92.25 452 ALA A O 1
ATOM 3357 N N . SER A 1 453 ? 14.990 9.564 -0.645 1.00 90.88 453 SER A N 1
ATOM 3358 C CA . SER A 1 453 ? 14.471 10.457 -1.690 1.00 90.88 453 SER A CA 1
ATOM 3359 C C . SER A 1 453 ? 13.610 9.729 -2.723 1.00 90.88 453 SER A C 1
ATOM 3361 O O . SER A 1 453 ? 12.704 10.343 -3.275 1.00 90.88 453 SER A O 1
ATOM 3363 N N . LEU A 1 454 ? 13.845 8.435 -2.972 1.00 92.94 454 LEU A N 1
ATOM 3364 C CA . LEU A 1 454 ? 13.040 7.627 -3.900 1.00 92.94 454 LEU A CA 1
ATOM 3365 C C . LEU A 1 454 ? 11.722 7.130 -3.290 1.00 92.94 454 LEU A C 1
ATOM 3367 O O . LEU A 1 454 ? 10.693 7.146 -3.967 1.00 92.94 454 LEU A O 1
ATOM 3371 N N . ALA A 1 455 ? 11.737 6.722 -2.018 1.00 94.94 455 ALA A N 1
ATOM 3372 C CA . ALA A 1 455 ? 10.601 6.136 -1.304 1.00 94.94 455 ALA A CA 1
ATOM 3373 C C . ALA A 1 455 ? 9.273 6.919 -1.420 1.00 94.94 455 ALA A C 1
ATOM 3375 O O . ALA A 1 455 ? 8.232 6.268 -1.515 1.00 94.94 455 ALA A O 1
ATOM 3376 N N . PRO A 1 456 ? 9.242 8.272 -1.480 1.00 94.88 456 PRO A N 1
ATOM 3377 C CA . PRO A 1 456 ? 8.035 9.031 -1.800 1.00 94.88 456 PRO A CA 1
ATOM 3378 C C . PRO A 1 456 ? 7.285 8.575 -3.060 1.00 94.88 456 PRO A C 1
ATOM 3380 O O . PRO A 1 456 ? 6.056 8.583 -3.019 1.00 94.88 456 PRO A O 1
ATOM 3383 N N . LEU A 1 457 ? 7.974 8.159 -4.138 1.00 96.12 457 LEU A N 1
ATOM 3384 C CA . LEU A 1 457 ? 7.319 7.670 -5.362 1.00 96.12 457 LEU A CA 1
ATOM 3385 C C . LEU A 1 457 ? 6.416 6.480 -5.045 1.00 96.12 457 LEU A C 1
ATOM 3387 O O . LEU A 1 457 ? 5.216 6.553 -5.285 1.00 96.12 457 LEU A O 1
ATOM 3391 N N . ALA A 1 458 ? 6.972 5.433 -4.444 1.00 97.00 458 ALA A N 1
ATOM 3392 C CA . ALA A 1 458 ? 6.230 4.250 -4.025 1.00 97.00 458 ALA A CA 1
ATOM 3393 C C . ALA A 1 458 ? 5.175 4.603 -2.954 1.00 97.00 458 ALA A C 1
ATOM 3395 O O . ALA A 1 458 ? 3.969 4.460 -3.170 1.00 97.00 458 ALA A O 1
ATOM 3396 N N . LYS A 1 459 ? 5.610 5.214 -1.841 1.00 95.75 459 LYS A N 1
ATOM 3397 C CA . LYS A 1 459 ? 4.777 5.476 -0.655 1.00 95.75 459 LYS A CA 1
ATOM 3398 C C . LYS A 1 459 ? 3.531 6.309 -0.947 1.00 95.75 459 LYS A C 1
ATOM 3400 O O . LYS A 1 459 ? 2.473 5.995 -0.411 1.00 95.75 459 LYS A O 1
ATOM 3405 N N . TYR A 1 460 ? 3.626 7.386 -1.730 1.00 95.94 460 TYR A N 1
ATOM 3406 C CA . TYR A 1 460 ? 2.461 8.242 -1.991 1.00 95.94 460 TYR A CA 1
ATOM 3407 C C . TYR A 1 460 ? 1.628 7.780 -3.188 1.00 95.94 460 TYR A C 1
ATOM 3409 O O . TYR A 1 460 ? 0.469 8.173 -3.287 1.00 95.94 460 TYR A O 1
ATOM 3417 N N . THR A 1 461 ? 2.167 6.939 -4.075 1.00 97.06 461 THR A N 1
ATOM 3418 C CA . THR A 1 461 ? 1.407 6.388 -5.209 1.00 97.06 461 THR A CA 1
ATOM 3419 C C . THR A 1 461 ? 0.837 4.989 -4.948 1.00 97.06 461 THR A C 1
ATOM 3421 O O . THR A 1 461 ? 0.284 4.399 -5.869 1.00 97.06 461 THR A O 1
ATOM 3424 N N . GLY A 1 462 ? 0.910 4.464 -3.719 1.00 95.00 462 GLY A N 1
ATOM 3425 C CA . GLY A 1 462 ? 0.367 3.138 -3.377 1.00 95.00 462 GLY A CA 1
ATOM 3426 C C . GLY A 1 462 ? 1.107 1.999 -4.077 1.00 95.00 462 GLY A C 1
ATOM 3427 O O . GLY A 1 462 ? 0.486 1.148 -4.698 1.00 95.00 462 GLY A O 1
ATOM 3428 N N . GLY A 1 463 ? 2.438 2.066 -4.089 1.00 96.06 463 GLY A N 1
ATOM 3429 C CA . GLY A 1 463 ? 3.311 1.025 -4.626 1.00 96.06 463 GLY A CA 1
ATOM 3430 C C . GLY A 1 463 ? 4.439 0.704 -3.657 1.00 96.06 463 GLY A C 1
ATOM 3431 O O . GLY A 1 463 ? 4.607 1.375 -2.638 1.00 96.06 463 GLY A O 1
ATOM 3432 N N . ASP A 1 464 ? 5.227 -0.311 -3.990 1.00 96.00 464 ASP A N 1
ATOM 3433 C CA . ASP A 1 464 ? 6.275 -0.852 -3.133 1.00 96.00 464 ASP A CA 1
ATOM 3434 C C . ASP A 1 464 ? 7.685 -0.418 -3.588 1.00 96.00 464 ASP A C 1
ATOM 3436 O O . ASP A 1 464 ? 7.912 0.018 -4.719 1.00 96.00 464 ASP A O 1
ATOM 3440 N N . MET A 1 465 ? 8.664 -0.534 -2.695 1.00 97.12 465 MET A N 1
ATOM 3441 C CA . MET A 1 465 ? 10.083 -0.389 -3.007 1.00 97.12 465 MET A CA 1
ATOM 3442 C C . MET A 1 465 ? 10.797 -1.634 -2.505 1.00 97.12 465 MET A C 1
ATOM 3444 O O . MET A 1 465 ? 10.768 -1.904 -1.312 1.00 97.12 465 MET A O 1
ATOM 3448 N N . ARG A 1 466 ? 11.474 -2.360 -3.398 1.00 97.50 466 ARG A N 1
ATOM 3449 C CA . ARG A 1 466 ? 12.310 -3.527 -3.098 1.00 97.50 466 ARG A CA 1
ATOM 3450 C C . ARG A 1 466 ? 13.783 -3.184 -3.263 1.00 97.50 466 ARG A C 1
ATOM 3452 O O . ARG A 1 466 ? 14.188 -2.654 -4.297 1.00 97.50 466 ARG A O 1
ATOM 3459 N N . TYR A 1 467 ? 14.585 -3.484 -2.244 1.00 96.75 467 TYR A N 1
ATOM 3460 C CA . TYR A 1 467 ? 16.004 -3.138 -2.188 1.00 96.75 467 TYR A CA 1
ATOM 3461 C C . TYR A 1 467 ? 16.877 -4.388 -2.124 1.00 96.75 467 TYR A C 1
ATOM 3463 O O . TYR A 1 467 ? 16.755 -5.219 -1.224 1.00 96.75 467 TYR A O 1
ATOM 3471 N N . TYR A 1 468 ? 17.811 -4.496 -3.066 1.00 96.44 468 TYR A N 1
ATOM 3472 C CA . TYR A 1 468 ? 18.740 -5.613 -3.171 1.00 96.44 468 TYR A CA 1
ATOM 3473 C C . TYR A 1 468 ? 20.180 -5.078 -3.069 1.00 96.44 468 TYR A C 1
ATOM 3475 O O . TYR A 1 468 ? 20.813 -4.816 -4.093 1.00 96.44 468 TYR A O 1
ATOM 3483 N N . PRO A 1 469 ? 20.718 -4.891 -1.848 1.00 93.75 469 PRO A N 1
ATOM 3484 C CA . PRO A 1 469 ? 22.082 -4.410 -1.648 1.00 93.75 469 PRO A CA 1
ATOM 3485 C C . PRO A 1 469 ? 23.115 -5.463 -2.054 1.00 93.75 469 PRO A C 1
ATOM 3487 O O . PRO A 1 469 ? 22.954 -6.656 -1.760 1.00 93.75 469 PRO A O 1
ATOM 3490 N N . LEU A 1 470 ? 24.211 -5.004 -2.664 1.00 93.25 470 LEU A N 1
ATOM 3491 C CA . LEU A 1 470 ? 25.277 -5.840 -3.227 1.00 93.25 470 LEU A CA 1
ATOM 3492 C C . LEU A 1 470 ? 24.732 -6.826 -4.276 1.00 93.25 470 LEU A C 1
ATOM 3494 O O . LEU A 1 470 ? 25.046 -8.019 -4.257 1.00 93.25 470 LEU A O 1
ATOM 3498 N N . PHE A 1 471 ? 23.859 -6.341 -5.163 1.00 95.69 471 PHE A N 1
ATOM 3499 C CA . PHE A 1 471 ? 23.197 -7.172 -6.160 1.00 95.69 471 PHE A CA 1
ATOM 3500 C C . PHE A 1 471 ? 24.190 -7.789 -7.150 1.00 95.69 471 PHE A C 1
ATOM 3502 O O . PHE A 1 471 ? 24.968 -7.113 -7.824 1.00 95.69 471 PHE A O 1
ATOM 3509 N N . ARG A 1 472 ? 24.098 -9.112 -7.266 1.00 95.31 472 ARG A N 1
ATOM 3510 C CA . ARG A 1 472 ? 24.609 -9.915 -8.374 1.00 95.31 472 ARG A CA 1
ATOM 3511 C C . ARG A 1 472 ? 23.554 -10.966 -8.667 1.00 95.31 472 ARG A C 1
ATOM 3513 O O . ARG A 1 472 ? 23.045 -11.593 -7.734 1.00 95.31 472 ARG A O 1
ATOM 3520 N N . GLU A 1 473 ? 23.260 -11.190 -9.939 1.00 95.75 473 GLU A N 1
ATOM 3521 C CA . GLU A 1 473 ? 22.295 -12.202 -10.377 1.00 95.75 473 GLU A CA 1
ATOM 3522 C C . GLU A 1 473 ? 22.546 -13.583 -9.751 1.00 95.75 473 GLU A C 1
ATOM 3524 O O . GLU A 1 473 ? 21.614 -14.198 -9.239 1.00 95.75 473 GLU A O 1
ATOM 3529 N N . SER A 1 474 ? 23.808 -14.019 -9.686 1.00 95.88 474 SER A N 1
ATOM 3530 C CA . SER A 1 474 ? 24.214 -15.311 -9.112 1.00 95.88 474 SER A CA 1
ATOM 3531 C C . SER A 1 474 ? 23.891 -15.498 -7.623 1.00 95.88 474 SER A C 1
ATOM 3533 O O . SER A 1 474 ? 23.998 -16.617 -7.126 1.00 95.88 474 SER A O 1
ATOM 3535 N N . PHE A 1 475 ? 23.519 -14.431 -6.907 1.00 92.56 475 PHE A N 1
ATOM 3536 C CA . PHE A 1 475 ? 23.183 -14.474 -5.482 1.00 92.56 475 PHE A CA 1
ATOM 3537 C C . PHE A 1 475 ? 21.767 -13.967 -5.171 1.00 92.56 475 PHE A C 1
ATOM 3539 O O . PHE A 1 475 ? 21.087 -14.545 -4.328 1.00 92.56 475 PHE A O 1
ATOM 3546 N N . ARG A 1 476 ? 21.304 -12.900 -5.837 1.00 95.00 476 ARG A N 1
ATOM 3547 C CA . ARG A 1 476 ? 19.994 -12.268 -5.577 1.00 95.00 476 ARG A CA 1
ATOM 3548 C C . ARG A 1 476 ? 19.021 -12.295 -6.761 1.00 95.00 476 ARG A C 1
ATOM 3550 O O . ARG A 1 476 ? 17.887 -11.854 -6.596 1.00 95.00 476 ARG A O 1
ATOM 3557 N N . GLY A 1 477 ? 19.425 -12.805 -7.927 1.00 97.31 477 GLY A N 1
ATOM 3558 C CA . GLY A 1 477 ? 18.576 -12.838 -9.125 1.00 97.31 477 GLY A CA 1
ATOM 3559 C C . GLY A 1 477 ? 17.301 -13.666 -8.941 1.00 97.31 477 GLY A C 1
ATOM 3560 O O . GLY A 1 477 ? 16.242 -13.274 -9.417 1.00 97.31 477 GLY A O 1
ATOM 3561 N N . GLU A 1 478 ? 17.376 -14.757 -8.176 1.00 97.88 478 GLU A N 1
ATOM 3562 C CA . GLU A 1 478 ? 16.213 -15.578 -7.814 1.00 97.88 478 GLU A CA 1
ATOM 3563 C C . GLU A 1 478 ? 15.142 -14.774 -7.063 1.00 97.88 478 GLU A C 1
ATOM 3565 O O . GLU A 1 478 ? 13.983 -14.757 -7.464 1.00 97.88 478 GLU A O 1
ATOM 3570 N N . HIS A 1 479 ? 15.548 -14.059 -6.011 1.00 97.81 479 HIS A N 1
ATOM 3571 C CA . HIS A 1 479 ? 14.647 -13.270 -5.171 1.00 97.81 479 HIS A CA 1
ATOM 3572 C C . HIS A 1 479 ? 14.009 -12.116 -5.956 1.00 97.81 479 HIS A C 1
ATOM 3574 O O . HIS A 1 479 ? 12.800 -11.923 -5.894 1.00 97.81 479 HIS A O 1
ATOM 3580 N N . LEU A 1 480 ? 14.802 -11.412 -6.774 1.00 98.38 480 LEU A N 1
ATOM 3581 C CA . LEU A 1 480 ? 14.290 -10.379 -7.678 1.00 98.38 480 LEU A CA 1
ATOM 3582 C C . LEU A 1 480 ? 13.264 -10.948 -8.676 1.00 98.38 480 LEU A C 1
ATOM 3584 O O . LEU A 1 480 ? 12.235 -10.319 -8.907 1.00 98.38 480 LEU A O 1
ATOM 3588 N N . ARG A 1 481 ? 13.503 -12.138 -9.250 1.00 98.56 481 ARG A N 1
ATOM 3589 C CA . ARG A 1 481 ? 12.540 -12.780 -10.161 1.00 98.56 481 ARG A CA 1
ATOM 3590 C C . ARG A 1 481 ? 11.227 -13.117 -9.453 1.00 98.56 481 ARG A C 1
ATOM 3592 O O . ARG A 1 481 ? 10.172 -12.827 -10.007 1.00 98.56 481 ARG A O 1
ATOM 3599 N N . GLN A 1 482 ? 11.294 -13.692 -8.253 1.00 98.31 482 GLN A N 1
ATOM 3600 C CA . GLN A 1 482 ? 10.111 -14.040 -7.457 1.00 98.31 482 GLN A CA 1
ATOM 3601 C C . GLN A 1 482 ? 9.290 -12.796 -7.087 1.00 98.31 482 GLN A C 1
ATOM 3603 O O . GLN A 1 482 ? 8.071 -12.805 -7.234 1.00 98.31 482 GLN A O 1
ATOM 3608 N N . ASP A 1 483 ? 9.949 -11.702 -6.699 1.00 98.31 483 ASP A N 1
ATOM 3609 C CA . ASP A 1 483 ? 9.278 -10.437 -6.385 1.00 98.31 483 ASP A CA 1
ATOM 3610 C C . ASP A 1 483 ? 8.601 -9.806 -7.611 1.00 98.31 483 ASP A C 1
ATOM 3612 O O . ASP A 1 483 ? 7.488 -9.292 -7.500 1.00 98.31 483 ASP A O 1
ATOM 3616 N N . ILE A 1 484 ? 9.233 -9.867 -8.790 1.00 98.56 484 ILE A N 1
ATOM 3617 C CA . ILE A 1 484 ? 8.627 -9.413 -10.053 1.00 98.56 484 ILE A CA 1
ATOM 3618 C C . ILE A 1 484 ? 7.420 -10.284 -10.419 1.00 98.56 484 ILE A C 1
ATOM 3620 O O . ILE A 1 484 ? 6.377 -9.749 -10.789 1.00 98.56 484 ILE A O 1
ATOM 3624 N N . GLN A 1 485 ? 7.545 -11.609 -10.294 1.00 98.38 485 GLN A N 1
ATOM 3625 C CA . GLN A 1 485 ? 6.459 -12.558 -10.544 1.00 98.38 485 GLN A CA 1
ATOM 3626 C C . GLN A 1 485 ? 5.254 -12.256 -9.643 1.00 98.38 485 GLN A C 1
ATOM 3628 O O . GLN A 1 485 ? 4.164 -12.000 -10.153 1.00 98.38 485 GLN A O 1
ATOM 3633 N N . HIS A 1 486 ? 5.470 -12.169 -8.326 1.00 97.75 486 HIS A N 1
ATOM 3634 C CA . HIS A 1 486 ? 4.427 -11.831 -7.353 1.00 97.75 486 HIS A CA 1
ATOM 3635 C C . HIS A 1 486 ? 3.791 -10.464 -7.633 1.00 97.75 486 HIS A C 1
ATOM 3637 O O . HIS A 1 486 ? 2.571 -10.350 -7.704 1.00 97.75 486 HIS A O 1
ATOM 3643 N N . MET A 1 487 ? 4.600 -9.430 -7.891 1.00 97.25 487 MET A N 1
ATOM 3644 C CA . MET A 1 487 ? 4.129 -8.073 -8.205 1.00 97.25 487 MET A CA 1
ATOM 3645 C C . MET A 1 487 ? 3.168 -8.022 -9.408 1.00 97.25 487 MET A C 1
ATOM 3647 O O . MET A 1 487 ? 2.281 -7.154 -9.442 1.00 97.25 487 MET A O 1
ATOM 3651 N N . LEU A 1 488 ? 3.339 -8.935 -10.370 1.00 96.81 488 LEU A N 1
ATOM 3652 C CA . LEU A 1 488 ? 2.528 -9.055 -11.581 1.00 96.81 488 LEU A CA 1
ATOM 3653 C C . LEU A 1 488 ? 1.282 -9.934 -11.410 1.00 96.81 488 LEU A C 1
ATOM 3655 O O . LEU A 1 488 ? 0.264 -9.621 -12.029 1.00 96.81 488 LEU A O 1
ATOM 3659 N N . THR A 1 489 ? 1.342 -10.994 -10.596 1.00 95.75 489 THR A N 1
ATOM 3660 C CA . THR A 1 489 ? 0.253 -11.984 -10.472 1.00 95.75 489 THR A CA 1
ATOM 3661 C C . THR A 1 489 ? -0.644 -11.821 -9.241 1.00 95.75 489 THR A C 1
ATOM 3663 O O . THR A 1 489 ? -1.746 -12.365 -9.250 1.00 95.75 489 THR A O 1
ATOM 3666 N N . ARG A 1 490 ? -0.211 -11.092 -8.201 1.00 95.62 490 ARG A N 1
ATOM 3667 C CA . ARG A 1 490 ? -0.994 -10.821 -6.975 1.00 95.62 490 ARG A CA 1
ATOM 3668 C C . ARG A 1 490 ? -2.318 -10.098 -7.258 1.00 95.62 490 ARG A C 1
ATOM 3670 O O . ARG A 1 490 ? -2.369 -9.246 -8.156 1.00 95.62 490 ARG A O 1
ATOM 3677 N N . GLU A 1 491 ? -3.380 -10.366 -6.485 1.00 95.12 491 GLU A N 1
ATOM 3678 C CA . GLU A 1 491 ? -4.660 -9.659 -6.638 1.00 95.12 491 GLU A CA 1
ATOM 3679 C C . GLU A 1 491 ? -4.417 -8.148 -6.522 1.00 95.12 491 GLU A C 1
ATOM 3681 O O . GLU A 1 491 ? -3.796 -7.647 -5.582 1.00 95.12 491 GLU A O 1
ATOM 3686 N N . THR A 1 492 ? -4.875 -7.415 -7.539 1.00 96.75 492 THR A N 1
ATOM 3687 C CA . THR A 1 492 ? -4.687 -5.970 -7.659 1.00 96.75 492 THR A CA 1
ATOM 3688 C C . THR A 1 492 ? -5.990 -5.319 -8.111 1.00 96.75 492 THR A C 1
ATOM 3690 O O . THR A 1 492 ? -6.526 -5.629 -9.178 1.00 96.75 492 THR A O 1
ATOM 3693 N N . GLY A 1 493 ? -6.479 -4.370 -7.316 1.00 97.00 493 GLY A N 1
ATOM 3694 C CA . GLY A 1 493 ? -7.546 -3.448 -7.672 1.00 97.00 493 GLY A CA 1
ATOM 3695 C C . GLY A 1 493 ? -7.003 -2.145 -8.256 1.00 97.00 493 GLY A C 1
ATOM 3696 O O . GLY A 1 493 ? -6.165 -1.487 -7.653 1.00 97.00 493 GLY A O 1
ATOM 3697 N N . PHE A 1 494 ? -7.498 -1.753 -9.426 1.00 96.69 494 PHE A N 1
ATOM 3698 C CA . PHE A 1 494 ? -7.072 -0.575 -10.186 1.00 96.69 494 PHE A CA 1
ATOM 3699 C C . PHE A 1 494 ? -7.999 0.629 -9.939 1.00 96.69 494 PHE A C 1
ATOM 3701 O O . PHE A 1 494 ? -9.179 0.474 -9.615 1.00 96.69 494 PHE A O 1
ATOM 3708 N N . GLU A 1 495 ? -7.477 1.845 -10.112 1.00 95.69 495 GLU A N 1
ATOM 3709 C CA . GLU A 1 495 ? -8.157 3.115 -9.802 1.00 95.69 495 GLU A CA 1
ATOM 3710 C C . GLU A 1 495 ? -8.792 3.105 -8.398 1.00 95.69 495 GLU A C 1
ATOM 3712 O O . GLU A 1 495 ? -9.975 3.445 -8.218 1.00 95.69 495 GLU A O 1
ATOM 3717 N N . ALA A 1 496 ? -8.037 2.598 -7.420 1.00 96.00 496 ALA A N 1
ATOM 3718 C CA . ALA A 1 496 ? -8.540 2.298 -6.091 1.00 96.00 496 ALA A CA 1
ATOM 3719 C C . ALA A 1 496 ? -8.599 3.545 -5.187 1.00 96.00 496 ALA A C 1
ATOM 3721 O O . ALA A 1 496 ? -7.658 4.334 -5.045 1.00 96.00 496 ALA A O 1
ATOM 3722 N N . VAL A 1 497 ? -9.752 3.724 -4.541 1.00 95.88 497 VAL A N 1
ATOM 3723 C CA . VAL A 1 497 ? -9.978 4.770 -3.538 1.00 95.88 497 VAL A CA 1
ATOM 3724 C C . VAL A 1 497 ? -10.669 4.187 -2.318 1.00 95.88 497 VAL A C 1
ATOM 3726 O O . VAL A 1 497 ? -11.642 3.440 -2.429 1.00 95.88 497 VAL A O 1
ATOM 3729 N N . MET A 1 498 ? -10.189 4.558 -1.137 1.00 96.25 498 MET A N 1
ATOM 3730 C CA . MET A 1 498 ? -10.652 3.999 0.125 1.00 96.25 498 MET A CA 1
ATOM 3731 C C . MET A 1 498 ? -11.170 5.089 1.064 1.00 96.25 498 MET A C 1
ATOM 3733 O O . MET A 1 498 ? -10.639 6.201 1.129 1.00 96.25 498 MET A O 1
ATOM 3737 N N . LYS A 1 499 ? -12.228 4.766 1.810 1.00 95.75 499 LYS A N 1
ATOM 3738 C CA . LYS A 1 499 ? -12.773 5.629 2.862 1.00 95.75 499 LYS A CA 1
ATOM 3739 C C . LYS A 1 499 ? -13.092 4.834 4.121 1.00 95.75 499 LYS A C 1
ATOM 3741 O O . LYS A 1 499 ? -13.986 3.985 4.115 1.00 95.75 499 LYS A O 1
ATOM 3746 N N . PHE A 1 500 ? -12.425 5.192 5.212 1.00 95.62 500 PHE A N 1
ATOM 3747 C CA . PHE A 1 500 ? -12.773 4.757 6.561 1.00 95.62 500 PHE A CA 1
ATOM 3748 C C . PHE A 1 500 ? -13.880 5.639 7.158 1.00 95.62 500 PHE A C 1
ATOM 3750 O O . PHE A 1 500 ? -14.033 6.817 6.819 1.00 95.62 500 PHE A O 1
ATOM 3757 N N . ARG A 1 501 ? -14.680 5.053 8.047 1.00 95.50 501 ARG A N 1
ATOM 3758 C CA . ARG A 1 501 ? -15.698 5.713 8.871 1.00 95.50 501 ARG A CA 1
ATOM 3759 C C . ARG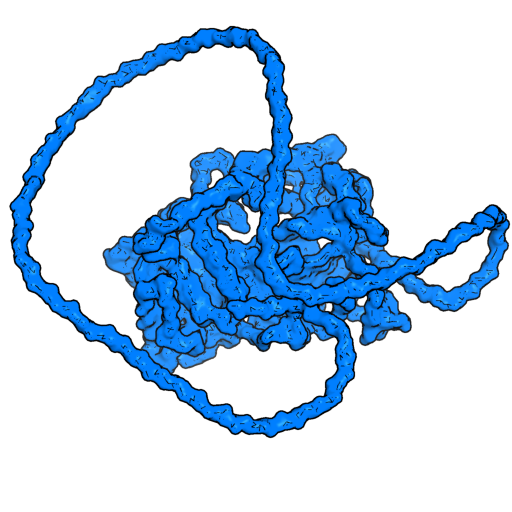 A 1 501 ? -15.683 5.075 10.253 1.00 95.50 501 ARG A C 1
ATOM 3761 O O . ARG A 1 501 ? -15.486 3.869 10.365 1.00 95.50 501 ARG A O 1
ATOM 3768 N N . VAL A 1 502 ? -15.950 5.872 11.280 1.00 94.69 502 VAL A N 1
ATOM 3769 C CA . VAL A 1 502 ? -16.088 5.415 12.667 1.00 94.69 502 VAL A CA 1
ATOM 3770 C C . VAL A 1 502 ? -17.363 6.000 13.281 1.00 94.69 502 VAL A C 1
ATOM 3772 O O . VAL A 1 502 ? -17.862 7.029 12.812 1.00 94.69 502 VAL A O 1
ATOM 3775 N N . SER A 1 503 ? -17.923 5.341 14.296 1.00 92.50 503 SER A N 1
ATOM 3776 C CA . SER A 1 503 ? -19.063 5.862 15.058 1.00 92.50 503 SER A CA 1
ATOM 3777 C C . SER A 1 503 ? -18.787 7.254 15.666 1.00 92.50 503 SER A C 1
ATOM 3779 O O . SER A 1 503 ? -17.656 7.554 16.051 1.00 92.50 503 SER A O 1
ATOM 3781 N N . PRO A 1 504 ? -19.821 8.104 15.818 1.00 90.12 504 PRO A N 1
ATOM 3782 C CA . PRO A 1 504 ? -19.744 9.366 16.544 1.00 90.12 504 PRO A CA 1
ATOM 3783 C C . PRO A 1 504 ? -19.207 9.191 17.966 1.00 90.12 504 PRO A C 1
ATOM 3785 O O . PRO A 1 504 ? -19.378 8.145 18.590 1.00 90.12 504 PRO A O 1
ATOM 3788 N N . GLY A 1 505 ? -18.542 10.230 18.467 1.00 91.62 505 GLY A N 1
ATOM 3789 C CA . GLY A 1 505 ? -17.707 10.130 19.665 1.00 91.62 505 GLY A CA 1
ATOM 3790 C C . GLY A 1 505 ? -16.277 9.672 19.379 1.00 91.62 505 GLY A C 1
ATOM 3791 O O . GLY A 1 505 ? -15.459 9.721 20.286 1.00 91.62 505 GLY A O 1
ATOM 3792 N N . TYR A 1 506 ? -15.945 9.316 18.134 1.00 93.88 506 TYR A N 1
ATOM 3793 C CA . TYR A 1 506 ? -14.589 8.971 17.702 1.00 93.88 506 TYR A CA 1
ATOM 3794 C C . TYR A 1 506 ? -14.190 9.769 16.457 1.00 93.88 506 TYR A C 1
ATOM 3796 O O . TYR A 1 506 ? -15.045 10.246 15.705 1.00 93.88 506 TYR A O 1
ATOM 3804 N N . GLN A 1 507 ? -12.886 9.927 16.247 1.00 93.31 507 GLN A N 1
ATOM 3805 C CA . GLN A 1 507 ? -12.290 10.573 15.079 1.00 93.31 507 GLN A CA 1
ATOM 3806 C C . GLN A 1 507 ? -11.124 9.738 14.543 1.00 93.31 507 GLN A C 1
ATOM 3808 O O . GLN A 1 507 ? -10.383 9.126 15.309 1.00 93.31 507 GLN A O 1
ATOM 3813 N N . LEU A 1 508 ? -10.961 9.744 13.220 1.00 93.94 508 LEU A N 1
ATOM 3814 C CA . LEU A 1 508 ? -9.792 9.196 12.534 1.00 93.94 508 LEU A CA 1
ATOM 3815 C C . LEU A 1 508 ? -8.688 10.263 12.576 1.00 93.94 508 LEU A C 1
ATOM 3817 O O . LEU A 1 508 ? -8.899 11.367 12.068 1.00 93.94 508 LEU A O 1
ATOM 3821 N N . LYS A 1 509 ? -7.553 9.962 13.213 1.00 91.62 509 LYS A N 1
ATOM 3822 C CA . LYS A 1 509 ? -6.483 10.935 13.485 1.00 91.62 509 LYS A CA 1
ATOM 3823 C C . LYS A 1 509 ? -5.414 10.950 12.395 1.00 91.62 509 LYS A C 1
ATOM 3825 O O . LYS A 1 509 ? -5.162 11.988 11.789 1.00 91.62 509 LYS A O 1
ATOM 3830 N N . SER A 1 510 ? -4.786 9.801 12.168 1.00 91.19 510 SER A N 1
ATOM 3831 C CA . SER A 1 510 ? -3.689 9.605 11.217 1.00 91.19 510 SER A CA 1
ATOM 3832 C C . SER A 1 510 ? -3.894 8.315 10.432 1.00 91.19 510 SER A C 1
ATOM 3834 O O . SER A 1 510 ? -4.578 7.396 10.892 1.00 91.19 510 SER A O 1
ATOM 3836 N N . TYR A 1 511 ? -3.289 8.255 9.250 1.00 93.38 511 TYR A N 1
ATOM 3837 C CA . TYR A 1 511 ? -3.308 7.100 8.360 1.00 93.38 511 TYR A CA 1
ATOM 3838 C C . TYR A 1 511 ? -1.872 6.639 8.101 1.00 93.38 511 TYR A C 1
ATOM 3840 O O . TYR A 1 511 ? -0.964 7.462 7.984 1.00 93.38 511 TYR A O 1
ATOM 3848 N N . HIS A 1 512 ? -1.672 5.329 8.013 1.00 93.44 512 HIS A N 1
ATOM 3849 C CA . HIS A 1 512 ? -0.379 4.686 7.800 1.00 93.44 512 HIS A CA 1
ATOM 3850 C C . HIS A 1 512 ? -0.519 3.607 6.715 1.00 93.44 512 HIS A C 1
ATOM 3852 O O . HIS A 1 512 ? -1.569 2.978 6.607 1.00 93.44 512 HIS A O 1
ATOM 3858 N N . GLY A 1 513 ? 0.531 3.395 5.924 1.00 93.06 513 GLY A N 1
ATOM 3859 C CA . GLY A 1 513 ? 0.509 2.568 4.711 1.00 93.06 513 GLY A CA 1
ATOM 3860 C C . GLY A 1 513 ? 0.981 3.372 3.498 1.00 93.06 513 GLY A C 1
ATOM 3861 O O . GLY A 1 513 ? 1.358 4.541 3.642 1.00 93.06 513 GLY A O 1
ATOM 3862 N N . HIS A 1 514 ? 0.978 2.755 2.318 1.00 94.50 514 HIS A N 1
ATOM 3863 C CA . HIS A 1 514 ? 1.353 3.409 1.063 1.00 94.50 514 HIS A CA 1
ATOM 3864 C C . HIS A 1 514 ? 0.084 3.938 0.388 1.00 94.50 514 HIS A C 1
ATOM 3866 O O . HIS A 1 514 ? -0.742 3.188 -0.110 1.00 94.50 514 HIS A O 1
ATOM 3872 N N . LEU A 1 515 ? -0.146 5.246 0.494 1.00 93.19 515 LEU A N 1
ATOM 3873 C CA . LEU A 1 515 ? -1.341 5.917 -0.013 1.00 93.19 515 LEU A CA 1
ATOM 3874 C C . LEU A 1 515 ? -1.125 7.426 -0.130 1.00 93.19 515 LEU A C 1
ATOM 3876 O O . LEU A 1 515 ? -0.252 8.015 0.516 1.00 93.19 515 LEU A O 1
ATOM 3880 N N . PHE A 1 516 ? -2.018 8.077 -0.868 1.00 94.75 516 PHE A N 1
ATOM 3881 C CA . PHE A 1 516 ? -2.201 9.520 -0.830 1.00 94.75 516 PHE A CA 1
ATOM 3882 C C . PHE A 1 516 ? -3.480 9.900 -0.082 1.00 94.75 516 PHE A C 1
ATOM 3884 O O . PHE A 1 516 ? -4.594 9.547 -0.481 1.00 94.75 516 PHE A O 1
ATOM 3891 N N . GLN A 1 517 ? -3.343 10.685 0.986 1.00 93.06 517 GLN A N 1
ATOM 3892 C CA . GLN A 1 517 ? -4.486 11.271 1.680 1.00 93.06 517 GLN A CA 1
ATOM 3893 C C . GLN A 1 517 ? -4.957 12.533 0.941 1.00 93.06 517 GLN A C 1
ATOM 3895 O O . GLN A 1 517 ? -4.433 13.628 1.138 1.00 93.06 517 GLN A O 1
ATOM 3900 N N . ARG A 1 518 ? -5.984 12.389 0.099 1.00 89.50 518 ARG A N 1
ATOM 3901 C CA . ARG A 1 518 ? -6.523 13.488 -0.716 1.00 89.50 518 ARG A CA 1
ATOM 3902 C C . ARG A 1 518 ? -7.381 14.468 0.081 1.00 89.50 518 ARG A C 1
ATOM 3904 O O . ARG A 1 518 ? -7.378 15.665 -0.192 1.00 89.50 518 ARG A O 1
ATOM 3911 N N . THR A 1 519 ? -8.164 13.961 1.028 1.00 87.31 519 THR A N 1
ATOM 3912 C CA . THR A 1 519 ? -8.895 14.763 2.023 1.00 87.31 519 THR A CA 1
ATOM 3913 C C . THR A 1 519 ? -8.881 14.022 3.358 1.00 87.31 519 THR A C 1
ATOM 3915 O O . THR A 1 519 ? -8.421 12.882 3.421 1.00 87.31 519 THR A O 1
ATOM 3918 N N . ARG A 1 520 ? -9.414 14.630 4.431 1.00 80.81 520 ARG A N 1
ATOM 3919 C CA . ARG A 1 520 ? -9.451 14.010 5.770 1.00 80.81 520 ARG A CA 1
ATOM 3920 C C . ARG A 1 520 ? -9.972 12.568 5.759 1.00 80.81 520 ARG A C 1
ATOM 3922 O O . ARG A 1 520 ? -9.432 11.750 6.493 1.00 80.81 520 ARG A O 1
ATOM 3929 N N . ASP A 1 521 ? -10.944 12.263 4.900 1.00 78.62 521 ASP A N 1
ATOM 3930 C CA . ASP A 1 521 ? -11.616 10.962 4.849 1.00 78.62 521 ASP A CA 1
ATOM 3931 C C . ASP A 1 521 ? -11.481 10.250 3.484 1.00 78.62 521 ASP A C 1
ATOM 3933 O O . ASP A 1 521 ? -12.279 9.357 3.189 1.00 78.62 521 ASP A O 1
ATOM 3937 N N . LEU A 1 522 ? -10.596 10.696 2.587 1.00 90.12 522 LEU A N 1
ATOM 3938 C CA . LEU A 1 522 ? -10.447 10.091 1.258 1.00 90.12 522 LEU A CA 1
ATOM 3939 C C . LEU A 1 522 ? -8.990 9.743 0.995 1.00 90.12 522 LEU A C 1
ATOM 3941 O O . LEU A 1 522 ? -8.146 10.629 0.843 1.00 90.12 522 LEU A O 1
ATOM 3945 N N . LEU A 1 523 ? -8.747 8.444 0.906 1.00 94.12 523 LEU A N 1
ATOM 3946 C CA . LEU A 1 523 ? -7.460 7.829 0.641 1.00 94.12 523 LEU A CA 1
ATOM 3947 C C . LEU A 1 523 ? -7.454 7.345 -0.811 1.00 94.12 523 LEU A C 1
ATOM 3949 O O . LEU A 1 523 ? -8.468 6.853 -1.312 1.00 94.12 523 LEU A O 1
ATOM 3953 N N . VAL A 1 524 ? -6.329 7.514 -1.493 1.00 95.50 524 VAL A N 1
ATOM 3954 C CA . VAL A 1 524 ? -6.130 7.116 -2.888 1.00 95.50 524 VAL A CA 1
ATOM 3955 C C . VAL A 1 524 ? -4.910 6.204 -2.935 1.00 95.50 524 VAL A C 1
ATOM 3957 O O . VAL A 1 524 ? -3.834 6.613 -2.506 1.00 95.50 524 VAL A O 1
ATOM 3960 N N . ALA A 1 525 ? -5.096 4.993 -3.446 1.00 94.06 525 ALA A N 1
ATOM 3961 C CA . ALA A 1 525 ? -4.047 4.016 -3.719 1.00 94.06 525 ALA A CA 1
ATOM 3962 C C . ALA A 1 525 ? -4.354 3.484 -5.128 1.00 94.06 525 ALA A C 1
ATOM 3964 O O . ALA A 1 525 ? -5.184 2.587 -5.256 1.00 94.06 525 ALA A O 1
ATOM 3965 N N . PRO A 1 526 ? -3.845 4.135 -6.197 1.00 95.94 526 PRO A N 1
ATOM 3966 C CA . PRO A 1 526 ? -4.270 3.877 -7.572 1.00 95.94 526 PRO A CA 1
ATOM 3967 C C . PRO A 1 526 ? -4.251 2.403 -7.968 1.00 95.94 526 PRO A C 1
ATOM 3969 O O . PRO A 1 526 ? -5.206 1.938 -8.589 1.00 95.94 526 PRO A O 1
ATOM 3972 N N . ASN A 1 527 ? -3.234 1.663 -7.544 1.00 95.94 527 ASN A N 1
ATOM 3973 C CA . ASN A 1 527 ? -3.274 0.219 -7.424 1.00 95.94 527 ASN A CA 1
ATOM 3974 C C . ASN A 1 527 ? -3.348 -0.144 -5.942 1.00 95.94 527 ASN A C 1
ATOM 3976 O O . ASN A 1 527 ? -2.482 0.258 -5.182 1.00 95.94 527 ASN A O 1
ATOM 3980 N N . CYS A 1 528 ? -4.372 -0.901 -5.548 1.00 97.12 528 CYS A N 1
ATOM 3981 C CA . CYS A 1 528 ? -4.439 -1.520 -4.233 1.00 97.12 528 CYS A CA 1
ATOM 3982 C C . CYS A 1 528 ? -4.195 -3.023 -4.372 1.00 97.12 528 CYS A C 1
ATOM 3984 O O . CYS A 1 528 ? -4.811 -3.632 -5.245 1.00 97.12 528 CYS A O 1
ATOM 3986 N N . THR A 1 529 ? -3.312 -3.624 -3.572 1.00 96.50 529 THR A N 1
ATOM 3987 C CA . THR A 1 529 ? -2.930 -5.048 -3.733 1.00 96.50 529 THR A CA 1
ATOM 3988 C C . THR A 1 529 ? -3.292 -5.911 -2.526 1.00 96.50 529 THR A C 1
ATOM 3990 O O . THR A 1 529 ? -3.576 -5.388 -1.449 1.00 96.50 529 THR A O 1
ATOM 3993 N N . GLU A 1 530 ? -3.281 -7.235 -2.693 1.00 95.94 530 GLU A N 1
ATOM 3994 C CA . GLU A 1 530 ? -3.544 -8.186 -1.603 1.00 95.94 530 GLU A CA 1
ATOM 3995 C C . GLU A 1 530 ? -2.588 -8.051 -0.409 1.00 95.94 530 GLU A C 1
ATOM 3997 O O . GLU A 1 530 ? -3.000 -8.291 0.723 1.00 95.94 530 GLU A O 1
ATOM 4002 N N . ASP A 1 531 ? -1.350 -7.596 -0.633 1.00 95.06 531 ASP A N 1
ATOM 4003 C CA . ASP A 1 531 ? -0.337 -7.401 0.415 1.00 95.06 531 ASP A CA 1
ATOM 4004 C C . ASP A 1 531 ? -0.546 -6.109 1.232 1.00 95.06 531 ASP A C 1
ATOM 4006 O O . ASP A 1 531 ? 0.027 -5.937 2.312 1.00 95.06 531 ASP A O 1
ATOM 4010 N N . GLU A 1 532 ? -1.329 -5.153 0.724 1.00 95.19 532 GLU A N 1
ATOM 4011 C CA . GLU A 1 532 ? -1.370 -3.805 1.289 1.00 95.19 532 GLU A CA 1
ATOM 4012 C C . GLU A 1 532 ? -2.245 -3.692 2.535 1.00 95.19 532 GLU A C 1
ATOM 4014 O O . GLU A 1 532 ? -3.473 -3.796 2.498 1.00 95.19 532 GLU A O 1
ATOM 4019 N N . THR A 1 533 ? -1.596 -3.356 3.649 1.00 95.75 533 THR A N 1
ATOM 4020 C CA . THR A 1 533 ? -2.260 -3.074 4.920 1.00 95.75 533 THR A CA 1
ATOM 4021 C C . THR A 1 533 ? -2.246 -1.582 5.238 1.00 95.75 533 THR A C 1
ATOM 4023 O O . THR A 1 533 ? -1.193 -0.953 5.363 1.00 95.75 533 THR A O 1
ATOM 4026 N N . PHE A 1 534 ? -3.430 -1.023 5.476 1.00 95.62 534 PHE A N 1
ATOM 4027 C CA . PHE A 1 534 ? -3.624 0.375 5.840 1.00 95.62 534 PHE A CA 1
ATOM 4028 C C . PHE A 1 534 ? -3.979 0.512 7.324 1.00 95.62 534 PHE A C 1
ATOM 4030 O O . PHE A 1 534 ? -5.029 0.050 7.771 1.00 95.62 534 PHE A O 1
ATOM 4037 N N . GLY A 1 535 ? -3.117 1.170 8.096 1.00 94.81 535 GLY A N 1
ATOM 4038 C CA . GLY A 1 535 ? -3.345 1.483 9.506 1.00 94.81 535 GLY A CA 1
ATOM 4039 C C . GLY A 1 535 ? -4.052 2.825 9.706 1.00 94.81 535 GLY A C 1
ATOM 4040 O O . GLY A 1 535 ? -3.831 3.774 8.953 1.00 94.81 535 GLY A O 1
ATOM 4041 N N . CYS A 1 536 ? -4.860 2.950 10.757 1.00 95.56 536 CYS A N 1
ATOM 4042 C CA . CYS A 1 536 ? -5.432 4.225 11.188 1.00 95.56 536 CYS A CA 1
ATOM 4043 C C . CYS A 1 536 ? -5.473 4.340 12.715 1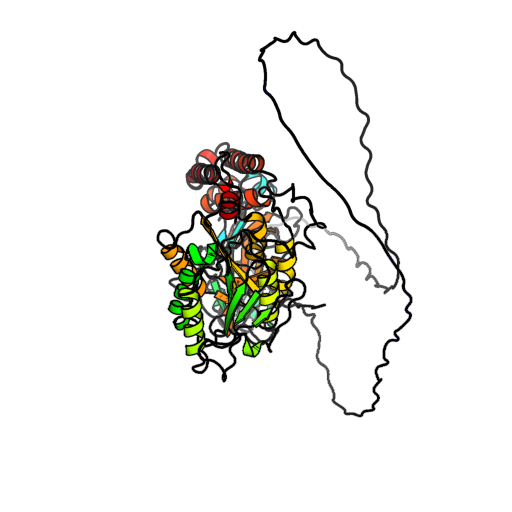.00 95.56 536 CYS A C 1
ATOM 4045 O O . CYS A 1 536 ? -5.926 3.417 13.392 1.00 95.56 536 CYS A O 1
ATOM 4047 N N . ILE A 1 537 ? -5.027 5.481 13.251 1.00 95.50 537 ILE A N 1
ATOM 4048 C CA . ILE A 1 537 ? -5.143 5.811 14.680 1.00 95.50 537 ILE A CA 1
ATOM 4049 C C . ILE A 1 537 ? -6.489 6.492 14.936 1.00 95.50 537 ILE A C 1
ATOM 4051 O O . ILE A 1 537 ? -6.902 7.380 14.187 1.00 95.50 537 ILE A O 1
ATOM 4055 N N . VAL A 1 538 ? -7.157 6.093 16.017 1.00 94.94 538 VAL A N 1
ATOM 4056 C CA . VAL A 1 538 ? -8.485 6.565 16.416 1.00 94.94 538 VAL A CA 1
ATOM 4057 C C . VAL A 1 538 ? -8.414 7.273 17.770 1.00 94.94 538 VAL A C 1
ATOM 4059 O O . VAL A 1 538 ? -7.813 6.775 18.723 1.00 94.94 538 VAL A O 1
ATOM 4062 N N . GLU A 1 539 ? -9.070 8.426 17.878 1.00 94.75 539 GLU A N 1
ATOM 4063 C CA . GLU A 1 539 ? -9.197 9.186 19.128 1.00 94.75 539 GLU A CA 1
ATOM 4064 C C . GLU A 1 539 ? -10.659 9.344 19.546 1.00 94.75 539 GLU A C 1
ATOM 4066 O O . GLU A 1 539 ? -11.538 9.555 18.708 1.00 94.75 539 GLU A O 1
ATOM 4071 N N . VAL A 1 540 ? -10.922 9.268 20.852 1.00 94.62 540 VAL A N 1
ATOM 4072 C CA . VAL A 1 540 ? -12.219 9.620 21.435 1.00 94.62 540 VAL A CA 1
ATOM 4073 C C . VAL A 1 540 ? -12.388 11.138 21.399 1.00 94.62 540 VAL A C 1
ATOM 4075 O O . VAL A 1 540 ? -11.600 11.890 21.969 1.00 94.62 540 VAL A O 1
ATOM 4078 N N . ASN A 1 541 ? -13.467 11.599 20.776 1.00 91.19 541 ASN A N 1
ATOM 4079 C CA . ASN A 1 541 ? -13.845 13.001 20.752 1.00 91.19 541 ASN A CA 1
ATOM 4080 C C . ASN A 1 541 ? -14.475 13.419 22.088 1.00 91.19 541 ASN A C 1
ATOM 4082 O O . ASN A 1 541 ? -15.664 13.191 22.317 1.00 91.19 541 ASN A O 1
ATOM 4086 N N . LYS A 1 542 ? -13.690 14.077 22.945 1.00 85.19 542 LYS A N 1
ATOM 4087 C CA . LYS A 1 542 ? -14.141 14.608 24.242 1.00 85.19 542 LYS A CA 1
ATOM 4088 C C . LYS A 1 542 ? -15.302 15.606 24.148 1.00 85.19 542 LYS A C 1
ATOM 4090 O O . LYS A 1 542 ? -16.114 15.675 25.063 1.00 85.19 542 LYS A O 1
ATOM 4095 N N . ASP A 1 543 ? -15.398 16.339 23.038 1.00 84.94 543 ASP A N 1
ATOM 4096 C CA . ASP A 1 543 ? -16.395 17.391 22.820 1.00 84.94 543 ASP A CA 1
ATOM 4097 C C . ASP A 1 543 ? -17.704 16.830 22.217 1.00 84.94 543 ASP A C 1
ATOM 4099 O O . ASP A 1 543 ? -18.609 17.576 21.836 1.00 84.94 543 ASP A O 1
ATOM 4103 N N . PHE A 1 544 ? -17.832 15.500 22.104 1.00 84.12 544 PHE A N 1
ATOM 4104 C CA . PHE A 1 544 ? -19.025 14.854 21.566 1.00 84.12 544 PHE A CA 1
ATOM 4105 C C . PHE A 1 544 ? -20.171 14.783 22.588 1.00 84.12 544 PHE A C 1
ATOM 4107 O O . PHE A 1 544 ? -20.213 13.920 23.464 1.00 84.12 544 PHE A O 1
ATOM 4114 N N . SER A 1 545 ? -21.163 15.653 22.399 1.00 76.38 545 SER A N 1
ATOM 4115 C CA . SER A 1 545 ? -22.393 15.745 23.200 1.00 76.38 545 SER A CA 1
ATOM 4116 C C . SER A 1 545 ? -23.590 14.956 22.642 1.00 76.38 545 SER A C 1
ATOM 4118 O O . SER A 1 545 ? -24.706 15.088 23.144 1.00 76.38 545 SER A O 1
ATOM 4120 N N . GLY A 1 546 ? -23.395 14.161 21.584 1.00 72.69 546 GLY A N 1
ATOM 4121 C CA . GLY A 1 546 ? -24.473 13.399 20.948 1.00 72.69 546 GLY A CA 1
ATOM 4122 C C . GLY A 1 546 ? -24.863 12.113 21.697 1.00 72.69 546 GLY A C 1
ATOM 4123 O O . GLY A 1 546 ? -24.266 11.773 22.721 1.00 72.69 546 GLY A O 1
ATOM 4124 N N . PRO A 1 547 ? -25.860 11.362 21.182 1.00 70.62 547 PRO A N 1
ATOM 4125 C CA . PRO A 1 547 ? -26.318 10.119 21.796 1.00 70.62 547 PRO A CA 1
ATOM 4126 C C . PRO A 1 547 ? -25.183 9.108 21.976 1.00 70.62 547 PRO A C 1
ATOM 4128 O O . PRO A 1 547 ? -24.488 8.751 21.023 1.00 70.62 547 PRO A O 1
ATOM 4131 N N . GLN A 1 548 ? -25.016 8.621 23.203 1.00 71.19 548 GLN A N 1
ATOM 4132 C CA . GLN A 1 548 ? -23.992 7.641 23.543 1.00 71.19 548 GLN A CA 1
ATOM 4133 C C . GLN A 1 548 ? -24.471 6.231 23.181 1.00 71.19 548 GLN A C 1
ATOM 4135 O O . GLN A 1 548 ? -25.168 5.581 23.956 1.00 71.19 548 GLN A O 1
ATOM 4140 N N . ALA A 1 549 ? -24.083 5.748 21.997 1.00 77.19 549 ALA A N 1
ATOM 4141 C CA . ALA A 1 549 ? -24.225 4.335 21.633 1.00 77.19 549 ALA A CA 1
ATOM 4142 C C . ALA A 1 549 ? -23.472 3.434 22.634 1.00 77.19 549 ALA A C 1
ATOM 4144 O O . ALA A 1 549 ? -22.513 3.889 23.261 1.00 77.19 549 ALA A O 1
ATOM 4145 N N . ARG A 1 550 ? -23.851 2.154 22.770 1.00 80.44 550 ARG A N 1
ATOM 4146 C CA . ARG A 1 550 ? -23.139 1.191 23.644 1.00 80.44 550 ARG A CA 1
ATOM 4147 C C . ARG A 1 550 ? -21.812 0.688 23.050 1.00 80.44 550 ARG A C 1
ATOM 4149 O O . ARG A 1 550 ? -20.969 0.174 23.777 1.00 80.44 550 ARG A O 1
ATOM 4156 N N . SER A 1 551 ? -21.608 0.885 21.751 1.00 90.62 551 SER A N 1
ATOM 4157 C CA . SER A 1 551 ? -20.516 0.310 20.962 1.00 90.62 551 SER A CA 1
ATOM 4158 C C . SER A 1 551 ? -19.900 1.321 19.986 1.00 90.62 551 SER A C 1
ATOM 4160 O O . SER A 1 551 ? -20.415 2.428 19.803 1.00 90.62 551 SER A O 1
ATOM 4162 N N . VAL A 1 552 ? -18.781 0.938 19.371 1.00 93.00 552 VAL A N 1
ATOM 4163 C CA . VAL A 1 552 ? -18.098 1.642 18.276 1.00 93.00 552 VAL A CA 1
ATOM 4164 C C . VAL A 1 552 ? -18.147 0.755 17.050 1.00 93.00 552 VAL A C 1
ATOM 4166 O O . VAL A 1 552 ? -17.757 -0.402 17.132 1.00 93.00 552 VAL A O 1
ATOM 4169 N N . CYS A 1 553 ? -18.573 1.282 15.910 1.00 95.38 553 CYS A N 1
ATOM 4170 C CA . CYS A 1 553 ? -18.420 0.605 14.632 1.00 95.38 553 CYS A CA 1
ATOM 4171 C C . CYS A 1 553 ? -17.353 1.307 13.787 1.00 95.38 553 CYS A C 1
ATOM 4173 O O . CYS A 1 553 ? -17.318 2.538 13.717 1.00 95.38 553 CYS A O 1
ATOM 4175 N N . ILE A 1 554 ? -16.496 0.511 13.153 1.00 96.94 554 ILE A N 1
ATOM 4176 C CA . ILE A 1 554 ? -15.529 0.917 12.136 1.00 96.94 554 ILE A CA 1
ATOM 4177 C C . ILE A 1 554 ? -15.984 0.295 10.815 1.00 96.94 554 ILE A C 1
ATOM 4179 O O . ILE A 1 554 ? -16.244 -0.905 10.753 1.00 96.94 554 ILE A O 1
ATOM 4183 N N . GLN A 1 555 ? -16.076 1.107 9.761 1.00 97.56 555 GLN A N 1
ATOM 4184 C CA . GLN A 1 555 ? -16.377 0.650 8.405 1.00 97.56 555 GLN A CA 1
ATOM 4185 C C . GLN A 1 555 ? -15.337 1.188 7.422 1.00 97.56 555 GLN A C 1
ATOM 4187 O O . GLN A 1 555 ? -15.222 2.403 7.229 1.00 97.56 555 GLN A O 1
ATOM 4192 N N . ALA A 1 556 ? -14.629 0.282 6.759 1.00 97.25 556 ALA A N 1
ATOM 4193 C CA . ALA A 1 556 ? -13.788 0.560 5.608 1.00 97.25 556 ALA A CA 1
ATOM 4194 C C . ALA A 1 556 ? -14.540 0.229 4.315 1.00 97.25 556 ALA A C 1
ATOM 4196 O O . ALA A 1 556 ? -15.253 -0.768 4.243 1.00 97.25 556 ALA A O 1
ATOM 4197 N N . ALA A 1 557 ? -14.387 1.068 3.293 1.00 97.69 557 ALA A N 1
ATOM 4198 C CA . ALA A 1 557 ? -14.903 0.796 1.957 1.00 97.69 557 ALA A CA 1
ATOM 4199 C C . ALA A 1 557 ? -13.849 1.141 0.902 1.00 97.69 557 ALA A C 1
ATOM 4201 O O . ALA A 1 557 ? -13.453 2.308 0.806 1.00 97.69 557 ALA A O 1
ATOM 4202 N N . LEU A 1 558 ? -13.435 0.143 0.122 1.00 97.94 558 LEU A N 1
ATOM 4203 C CA . LEU A 1 558 ? -12.553 0.263 -1.038 1.00 97.94 558 LEU A CA 1
ATOM 4204 C C . LEU A 1 558 ? -13.410 0.211 -2.309 1.00 97.94 558 LEU A C 1
ATOM 4206 O O . LEU A 1 558 ? -14.099 -0.776 -2.538 1.00 97.94 558 LEU A O 1
ATOM 4210 N N . LEU A 1 559 ? -13.365 1.254 -3.137 1.00 97.62 559 LEU A N 1
ATOM 4211 C CA . LEU A 1 559 ? -13.924 1.255 -4.492 1.00 97.62 559 LEU A CA 1
ATOM 4212 C C . LEU A 1 559 ? -12.765 1.063 -5.475 1.00 97.62 559 LEU A C 1
ATOM 4214 O O . LEU A 1 559 ? -11.851 1.888 -5.489 1.00 97.62 559 LEU A O 1
ATOM 4218 N N . TYR A 1 560 ? -12.819 0.017 -6.297 1.00 97.25 560 TYR A N 1
ATOM 4219 C CA . TYR A 1 560 ? -11.735 -0.381 -7.198 1.00 97.25 560 TYR A CA 1
ATOM 4220 C C . TYR A 1 560 ? -12.260 -1.021 -8.490 1.00 97.25 560 TYR A C 1
ATOM 4222 O O . TYR A 1 560 ? -13.443 -1.325 -8.617 1.00 97.25 560 TYR A O 1
ATOM 4230 N N . THR A 1 561 ? -11.381 -1.198 -9.471 1.00 96.69 561 THR A N 1
ATOM 4231 C CA . THR A 1 561 ? -11.620 -1.926 -10.722 1.00 96.69 561 THR A CA 1
ATOM 4232 C C . THR A 1 561 ? -10.847 -3.240 -10.648 1.00 96.69 561 THR A C 1
ATOM 4234 O O . THR A 1 561 ? -9.638 -3.212 -10.440 1.00 96.69 561 THR A O 1
ATOM 4237 N N . SER A 1 562 ? -11.505 -4.390 -10.786 1.00 95.00 562 SER A N 1
ATOM 4238 C CA . SER A 1 562 ? -10.820 -5.686 -10.819 1.00 95.00 562 SER A CA 1
ATOM 4239 C C . SER A 1 562 ? -9.981 -5.838 -12.092 1.00 95.00 562 SER A C 1
ATOM 4241 O O . SER A 1 562 ? -10.245 -5.202 -13.115 1.00 95.00 562 SER A O 1
ATOM 4243 N N . SER A 1 563 ? -8.998 -6.737 -12.058 1.00 91.81 563 SER A N 1
ATOM 4244 C CA . SER A 1 563 ? -8.215 -7.147 -13.232 1.00 91.81 563 SER A CA 1
ATOM 4245 C C . SER A 1 563 ? -9.089 -7.619 -14.410 1.00 91.81 563 SER A C 1
ATOM 4247 O O . SER A 1 563 ? -8.780 -7.330 -15.567 1.00 91.81 563 SER A O 1
ATOM 4249 N N . ALA A 1 564 ? -10.230 -8.254 -14.115 1.00 91.69 564 ALA A N 1
ATOM 4250 C CA . ALA A 1 564 ? -11.247 -8.669 -15.085 1.00 91.69 564 ALA A CA 1
ATOM 4251 C C . ALA A 1 564 ? -12.057 -7.503 -15.699 1.00 91.69 564 ALA A C 1
ATOM 4253 O O . ALA A 1 564 ? -12.745 -7.694 -16.699 1.00 91.69 564 ALA A O 1
ATOM 4254 N N . GLY A 1 565 ? -11.958 -6.285 -15.154 1.00 92.88 565 GLY A N 1
ATOM 4255 C CA . GLY A 1 565 ? -12.653 -5.096 -15.659 1.00 92.88 565 GLY A CA 1
ATOM 4256 C C . GLY A 1 565 ? -14.003 -4.794 -15.013 1.00 92.88 565 GLY A C 1
ATOM 4257 O O . GLY A 1 565 ? -14.785 -4.030 -15.573 1.00 92.88 565 GLY A O 1
ATOM 4258 N N . GLU A 1 566 ? -14.286 -5.340 -13.834 1.00 93.31 566 GLU A N 1
ATOM 4259 C CA . GLU A 1 566 ? -15.489 -5.005 -13.070 1.00 93.31 566 GLU A CA 1
ATOM 4260 C C . GLU A 1 566 ? -15.189 -3.884 -12.071 1.00 93.31 566 GLU A C 1
ATOM 4262 O O . GLU A 1 566 ? -14.228 -3.974 -11.307 1.00 93.31 566 GLU A O 1
ATOM 4267 N N . ARG A 1 567 ? -16.028 -2.845 -12.001 1.00 95.81 567 ARG A N 1
ATOM 4268 C CA . ARG A 1 567 ? -15.951 -1.881 -10.894 1.00 95.81 567 ARG A CA 1
ATOM 4269 C C . ARG A 1 567 ? -16.627 -2.500 -9.668 1.00 95.81 567 ARG A C 1
ATOM 4271 O O . ARG A 1 567 ? -17.818 -2.797 -9.714 1.00 95.81 567 ARG A O 1
ATOM 4278 N N . ARG A 1 568 ? -15.882 -2.686 -8.581 1.00 95.94 568 ARG A N 1
ATOM 4279 C CA . ARG A 1 568 ? -16.336 -3.315 -7.334 1.00 95.94 568 ARG A CA 1
ATOM 4280 C C . ARG A 1 568 ? -16.191 -2.376 -6.140 1.00 95.94 568 ARG A C 1
ATOM 4282 O O . ARG A 1 568 ? -15.355 -1.470 -6.135 1.00 95.94 568 ARG A O 1
ATOM 4289 N N . ILE A 1 569 ? -17.004 -2.604 -5.112 1.00 97.62 569 ILE A N 1
ATOM 4290 C CA . ILE A 1 569 ? -16.859 -1.981 -3.793 1.00 97.62 569 ILE A CA 1
ATOM 4291 C C . ILE A 1 569 ? -16.720 -3.091 -2.759 1.00 97.62 569 ILE A C 1
ATOM 4293 O O . ILE A 1 569 ? -17.698 -3.788 -2.513 1.00 97.62 569 ILE A O 1
ATOM 4297 N N . ARG A 1 570 ? -15.562 -3.209 -2.108 1.00 97.69 570 ARG A N 1
ATOM 4298 C CA . ARG A 1 570 ? -15.406 -4.068 -0.929 1.00 97.69 570 ARG A CA 1
ATOM 4299 C C . ARG A 1 570 ? -15.670 -3.265 0.333 1.00 97.69 570 ARG A C 1
ATOM 4301 O O . ARG A 1 570 ? -15.065 -2.207 0.530 1.00 97.69 570 ARG A O 1
ATOM 4308 N N . VAL A 1 571 ? -16.565 -3.749 1.187 1.00 98.06 571 VAL A N 1
ATOM 4309 C CA . VAL A 1 571 ? -16.916 -3.123 2.466 1.00 98.06 571 VAL A CA 1
ATOM 4310 C C . VAL A 1 571 ? -16.572 -4.070 3.606 1.00 98.06 571 VAL A C 1
ATOM 4312 O O . VAL A 1 571 ? -17.116 -5.164 3.679 1.00 98.06 571 VAL A O 1
ATOM 4315 N N . ASN A 1 572 ? -15.712 -3.613 4.517 1.00 97.75 572 ASN A N 1
ATOM 4316 C CA . ASN A 1 572 ? -15.347 -4.303 5.753 1.00 97.75 572 ASN A CA 1
ATOM 4317 C C . ASN A 1 572 ? -15.907 -3.518 6.940 1.00 97.75 572 ASN A C 1
ATOM 4319 O O . ASN A 1 572 ? -15.601 -2.334 7.098 1.00 97.75 572 ASN A O 1
ATOM 4323 N N . THR A 1 573 ? -16.719 -4.154 7.777 1.00 97.62 573 THR A N 1
ATOM 4324 C CA . THR A 1 573 ? -17.369 -3.542 8.937 1.00 97.62 573 THR A CA 1
ATOM 4325 C C . THR A 1 573 ? -17.165 -4.399 10.180 1.00 97.62 573 THR A C 1
ATOM 4327 O O . THR A 1 573 ? -17.501 -5.579 10.175 1.00 97.62 573 THR A O 1
ATOM 4330 N N . SER A 1 574 ? -16.697 -3.785 11.265 1.00 96.81 574 SER A N 1
ATOM 4331 C CA . SER A 1 574 ? -16.624 -4.418 12.586 1.00 96.81 574 SER A CA 1
ATOM 4332 C C . SER A 1 574 ? -17.182 -3.491 13.664 1.00 96.81 574 SER A C 1
ATOM 4334 O O . SER A 1 574 ? -17.111 -2.263 13.551 1.00 96.81 574 SER A O 1
ATOM 4336 N N . GLN A 1 575 ? -17.745 -4.075 14.716 1.00 95.19 575 GLN A N 1
ATOM 4337 C CA . GLN A 1 575 ? -18.265 -3.400 15.893 1.00 95.19 575 GLN A CA 1
ATOM 4338 C C . GLN A 1 575 ? -17.589 -3.933 17.164 1.00 95.19 575 GLN A C 1
ATOM 4340 O O . GLN A 1 575 ? -17.344 -5.129 17.314 1.00 95.19 575 GLN A O 1
ATOM 4345 N N . TYR A 1 576 ? -17.307 -3.016 18.088 1.00 95.06 576 TYR A N 1
ATOM 4346 C CA . TYR A 1 576 ? -16.612 -3.268 19.345 1.00 95.06 576 TYR A CA 1
ATOM 4347 C C . TYR A 1 576 ? -17.395 -2.650 20.517 1.00 95.06 576 TYR A C 1
ATOM 4349 O O . TYR A 1 576 ? -17.862 -1.509 20.397 1.00 95.06 576 TYR A O 1
ATOM 4357 N N . PRO A 1 577 ? -17.553 -3.344 21.657 1.00 93.88 577 PRO A N 1
ATOM 4358 C CA . PRO A 1 577 ? -18.125 -2.761 22.869 1.00 93.88 577 PRO A CA 1
ATOM 4359 C C . PRO A 1 577 ? -17.259 -1.615 23.413 1.00 93.88 577 PRO A C 1
ATOM 4361 O O . PRO A 1 577 ? -16.073 -1.496 23.094 1.00 93.88 577 PRO A O 1
ATOM 4364 N N . LYS A 1 578 ? -17.850 -0.772 24.267 1.00 92.38 578 LYS A N 1
ATOM 4365 C CA . LYS A 1 578 ? -17.143 0.306 24.974 1.00 92.38 578 LYS A CA 1
ATOM 4366 C C . LYS A 1 578 ? -17.067 0.059 26.477 1.00 92.38 578 LYS A C 1
ATOM 4368 O O . LYS A 1 578 ? -18.035 -0.421 27.059 1.00 92.38 578 LYS A O 1
ATOM 4373 N N . SER A 1 579 ? -15.988 0.506 27.119 1.00 93.62 579 SER A N 1
ATOM 4374 C CA . SER A 1 579 ? -15.892 0.559 28.583 1.00 93.62 579 SER A CA 1
ATOM 4375 C C . SER A 1 579 ? -15.289 1.862 29.108 1.00 93.62 579 SER A C 1
ATOM 4377 O O . SER A 1 579 ? -14.453 2.495 28.463 1.00 93.62 579 SER A O 1
ATOM 4379 N N . LEU A 1 580 ? -15.733 2.279 30.295 1.00 93.56 580 LEU A N 1
ATOM 4380 C CA . LEU A 1 580 ? -15.085 3.333 31.083 1.00 93.56 580 LEU A CA 1
ATOM 4381 C C . LEU A 1 580 ? -13.952 2.779 31.956 1.00 93.56 580 LEU A C 1
ATOM 4383 O O . LEU A 1 580 ? -13.086 3.556 32.368 1.00 93.56 580 LEU A O 1
ATOM 4387 N N . ASP A 1 581 ? -13.961 1.470 32.217 1.00 94.12 581 ASP A N 1
ATOM 4388 C CA . ASP A 1 581 ? -12.939 0.778 32.988 1.00 94.12 581 ASP A CA 1
ATOM 4389 C C . ASP A 1 581 ? -11.672 0.579 32.148 1.00 94.12 581 ASP A C 1
ATOM 4391 O O . ASP A 1 581 ? -11.695 0.027 31.047 1.00 94.12 581 ASP A O 1
ATOM 4395 N N . VAL A 1 582 ? -10.552 1.059 32.684 1.00 94.44 582 VAL A N 1
ATOM 4396 C CA . VAL A 1 582 ? -9.240 0.974 32.041 1.00 94.44 582 VAL A CA 1
ATOM 4397 C C . VAL A 1 582 ? -8.708 -0.456 32.098 1.00 94.44 582 VAL A C 1
ATOM 4399 O O . VAL A 1 582 ? -8.037 -0.867 31.158 1.00 94.44 582 VAL A O 1
ATOM 4402 N N . GLU A 1 583 ? -9.022 -1.222 33.147 1.00 93.38 583 GLU A N 1
ATOM 4403 C CA . GLU A 1 583 ? -8.567 -2.609 33.284 1.00 93.38 583 GLU A CA 1
ATOM 4404 C C . GLU A 1 583 ? -9.220 -3.488 32.211 1.00 93.38 583 GLU A C 1
ATOM 4406 O O . GLU A 1 583 ? -8.516 -4.154 31.453 1.00 93.38 583 GLU A O 1
ATOM 4411 N N . GLN A 1 584 ? -10.542 -3.376 32.032 1.00 94.00 584 GLN A N 1
ATOM 4412 C CA . GLN A 1 584 ? -11.262 -4.048 30.946 1.00 94.00 584 GLN A CA 1
ATOM 4413 C C . GLN A 1 584 ? -10.766 -3.641 29.544 1.00 94.00 584 GLN A C 1
ATOM 4415 O O . GLN A 1 584 ? -10.647 -4.497 28.666 1.00 94.00 584 GLN A O 1
ATOM 4420 N N . VAL A 1 585 ? -10.462 -2.356 29.312 1.00 95.94 585 VAL A N 1
ATOM 4421 C CA . VAL A 1 585 ? -9.876 -1.905 28.034 1.00 95.94 585 VAL A CA 1
ATOM 4422 C C . VAL A 1 585 ? -8.496 -2.538 27.826 1.00 95.94 585 VAL A C 1
ATOM 4424 O O . VAL A 1 585 ? -8.250 -3.114 26.770 1.00 95.94 585 VAL A O 1
ATOM 4427 N N . MET A 1 586 ? -7.611 -2.510 28.824 1.00 96.50 586 MET A N 1
ATOM 4428 C CA . MET A 1 586 ? -6.247 -3.046 28.704 1.00 96.50 586 MET A CA 1
ATOM 4429 C C . MET A 1 586 ? -6.201 -4.571 28.560 1.00 96.50 586 MET A C 1
ATOM 4431 O O . MET A 1 586 ? -5.412 -5.078 27.762 1.00 96.50 586 MET A O 1
ATOM 4435 N N . ALA A 1 587 ? -7.093 -5.299 29.235 1.00 95.81 587 ALA A N 1
ATOM 4436 C CA . ALA A 1 587 ? -7.267 -6.743 29.063 1.00 95.81 587 ALA A CA 1
ATOM 4437 C C . ALA A 1 587 ? -7.771 -7.136 27.656 1.00 95.81 587 ALA A C 1
ATOM 4439 O O . ALA A 1 587 ? -7.648 -8.287 27.250 1.00 95.81 587 ALA A O 1
ATOM 4440 N N . SER A 1 588 ? -8.319 -6.183 26.892 1.00 96.31 588 SER A N 1
ATOM 4441 C CA . SER A 1 588 ? -8.808 -6.388 25.520 1.00 96.31 588 SER A CA 1
ATOM 4442 C C . SER A 1 588 ? -7.784 -6.056 24.420 1.00 96.31 588 SER A C 1
ATOM 4444 O O . SER A 1 588 ? -8.108 -6.151 23.229 1.00 96.31 588 SER A O 1
ATOM 4446 N N . CYS A 1 589 ? -6.586 -5.608 24.816 1.00 97.19 589 CYS A N 1
ATOM 4447 C CA . CYS A 1 589 ? -5.537 -5.133 23.920 1.00 97.19 589 CYS A CA 1
ATOM 4448 C C . CYS A 1 589 ? -4.868 -6.281 23.155 1.00 97.19 589 CYS A C 1
ATOM 4450 O O . CYS A 1 589 ? -4.434 -7.270 23.743 1.00 97.19 589 CYS A O 1
ATOM 4452 N N . ASP A 1 590 ? -4.675 -6.080 21.857 1.00 97.12 590 ASP A N 1
ATOM 4453 C CA . ASP A 1 590 ? -3.832 -6.906 21.001 1.00 97.12 590 ASP A CA 1
ATOM 4454 C C . ASP A 1 590 ? -2.408 -6.325 20.988 1.00 97.12 590 ASP A C 1
ATOM 4456 O O . ASP A 1 590 ? -2.149 -5.280 20.382 1.00 97.12 590 ASP A O 1
ATOM 4460 N N . ALA A 1 591 ? -1.476 -6.979 21.688 1.00 96.38 591 ALA A N 1
ATOM 4461 C CA . ALA A 1 591 ? -0.097 -6.505 21.818 1.00 96.38 591 ALA A CA 1
ATOM 4462 C C . ALA A 1 591 ? 0.660 -6.415 20.479 1.00 96.38 591 ALA A C 1
ATOM 4464 O O . ALA A 1 591 ? 1.521 -5.546 20.333 1.00 96.38 591 ALA A O 1
ATOM 4465 N N . GLN A 1 592 ? 0.341 -7.266 19.494 1.00 96.50 592 GLN A N 1
ATOM 4466 C CA . GLN A 1 592 ? 0.965 -7.211 18.167 1.00 96.50 592 GLN A CA 1
ATOM 4467 C C . GLN A 1 592 ? 0.484 -5.976 17.410 1.00 96.50 592 GLN A C 1
ATOM 4469 O O . GLN A 1 592 ? 1.296 -5.171 16.954 1.00 96.50 592 GLN A O 1
ATOM 4474 N N . ALA A 1 593 ? -0.833 -5.784 17.335 1.00 96.31 593 ALA A N 1
ATOM 4475 C CA . ALA A 1 593 ? -1.423 -4.623 16.685 1.00 96.31 593 ALA A CA 1
ATOM 4476 C C . ALA A 1 593 ? -0.974 -3.311 17.359 1.00 96.31 593 ALA A C 1
ATOM 4478 O O . ALA A 1 593 ? -0.595 -2.366 16.668 1.00 96.31 593 ALA A O 1
ATOM 4479 N N . ALA A 1 594 ? -0.934 -3.261 18.696 1.00 96.56 594 ALA A N 1
ATOM 4480 C CA . ALA A 1 594 ? -0.422 -2.108 19.437 1.00 96.56 594 ALA A CA 1
ATOM 4481 C C . ALA A 1 594 ? 1.052 -1.805 19.101 1.00 96.56 594 ALA A C 1
ATOM 4483 O O . ALA A 1 594 ? 1.378 -0.657 18.794 1.00 96.56 594 ALA A O 1
ATOM 4484 N N . ALA A 1 595 ? 1.927 -2.819 19.080 1.00 97.44 595 ALA A N 1
ATOM 4485 C CA . ALA A 1 595 ? 3.337 -2.650 18.721 1.00 97.44 595 ALA A CA 1
ATOM 4486 C C . ALA A 1 595 ? 3.524 -2.132 17.281 1.00 97.44 595 ALA A C 1
ATOM 4488 O O . ALA A 1 595 ? 4.353 -1.250 17.056 1.00 97.44 595 ALA A O 1
ATOM 4489 N N . ILE A 1 596 ? 2.729 -2.610 16.315 1.00 96.25 596 ILE A N 1
ATOM 4490 C CA . ILE A 1 596 ? 2.787 -2.139 14.920 1.00 96.25 596 ILE A CA 1
ATOM 4491 C C . ILE A 1 596 ? 2.345 -0.668 14.819 1.00 96.25 596 ILE A C 1
ATOM 4493 O O . ILE A 1 596 ? 3.023 0.122 14.157 1.00 96.25 596 ILE A O 1
ATOM 4497 N N . ILE A 1 597 ? 1.264 -0.264 15.507 1.00 95.88 597 ILE A N 1
ATOM 4498 C CA . ILE A 1 597 ? 0.835 1.149 15.546 1.00 95.88 597 ILE A CA 1
ATOM 4499 C C . ILE A 1 597 ? 1.935 2.014 16.168 1.00 95.88 597 ILE A C 1
ATOM 4501 O O . ILE A 1 597 ? 2.278 3.055 15.614 1.00 95.88 597 ILE A O 1
ATOM 4505 N N . MET A 1 598 ? 2.523 1.576 17.285 1.00 97.06 598 MET A N 1
ATOM 4506 C CA . MET A 1 598 ? 3.632 2.279 17.933 1.00 97.06 598 MET A CA 1
ATOM 4507 C C . MET A 1 598 ? 4.842 2.423 16.997 1.00 97.06 598 MET A C 1
ATOM 4509 O O . MET A 1 598 ? 5.415 3.505 16.914 1.00 97.06 598 MET A O 1
ATOM 4513 N N . GLY A 1 599 ? 5.200 1.377 16.246 1.00 96.38 599 GLY A N 1
ATOM 4514 C CA . GLY A 1 599 ? 6.275 1.415 15.252 1.00 96.38 599 GLY A CA 1
ATOM 4515 C C . GLY A 1 599 ? 6.001 2.401 14.111 1.00 96.38 599 GLY A C 1
ATOM 4516 O O . GLY A 1 599 ? 6.807 3.300 13.865 1.00 96.38 599 GLY A O 1
ATOM 4517 N N . LYS A 1 600 ? 4.846 2.305 13.438 1.00 94.69 600 LYS A N 1
ATOM 4518 C CA . LYS A 1 600 ? 4.509 3.234 12.342 1.00 94.69 600 LYS A CA 1
ATOM 4519 C C . LYS A 1 600 ? 4.266 4.671 12.852 1.00 94.69 600 LYS A C 1
ATOM 4521 O O . LYS A 1 600 ? 4.590 5.603 12.121 1.00 94.69 600 LYS A O 1
ATOM 4526 N N . TYR A 1 601 ? 3.816 4.891 14.093 1.00 93.62 601 TYR A N 1
ATOM 4527 C CA . TYR A 1 601 ? 3.818 6.225 14.721 1.00 93.62 601 TYR A CA 1
ATOM 4528 C C . TYR A 1 601 ? 5.252 6.739 14.918 1.00 93.62 601 TYR A C 1
ATOM 4530 O O . TYR A 1 601 ? 5.585 7.830 14.462 1.00 93.62 601 TYR A O 1
ATOM 4538 N N . ALA A 1 602 ? 6.129 5.929 15.519 1.00 95.38 602 ALA A N 1
ATOM 4539 C CA . ALA A 1 602 ? 7.519 6.296 15.774 1.00 95.38 602 ALA A CA 1
ATOM 4540 C C . ALA A 1 602 ? 8.286 6.657 14.488 1.00 95.38 602 ALA A C 1
ATOM 4542 O O . ALA A 1 602 ? 9.055 7.613 14.506 1.00 95.38 602 ALA A O 1
ATOM 4543 N N . ILE A 1 603 ? 8.046 5.955 13.373 1.00 93.44 603 ILE A N 1
ATOM 4544 C CA . ILE A 1 603 ? 8.651 6.267 12.064 1.00 93.44 603 ILE A CA 1
ATOM 4545 C C . ILE A 1 603 ? 8.197 7.627 11.515 1.00 93.44 603 ILE A C 1
ATOM 4547 O O . ILE A 1 603 ? 9.026 8.369 10.996 1.00 93.44 603 ILE A O 1
ATOM 4551 N N . ASN A 1 604 ? 6.898 7.945 11.585 1.00 89.75 604 ASN A N 1
ATOM 4552 C CA . ASN A 1 604 ? 6.347 9.127 10.908 1.00 89.75 604 ASN A CA 1
ATOM 4553 C C . ASN A 1 604 ? 6.385 10.407 11.770 1.00 89.75 604 ASN A C 1
ATOM 4555 O O . ASN A 1 604 ? 6.454 11.493 11.208 1.00 89.75 604 ASN A O 1
ATOM 4559 N N . GLU A 1 605 ? 6.358 10.296 13.104 1.00 90.62 605 GLU A N 1
ATOM 4560 C CA . GLU A 1 605 ? 6.199 11.443 14.022 1.00 90.62 605 GLU A CA 1
ATOM 4561 C C . GLU A 1 605 ? 7.479 11.805 14.807 1.00 90.62 605 GLU A C 1
ATOM 4563 O O . GLU A 1 605 ? 7.508 12.801 15.535 1.00 90.62 605 GLU A O 1
ATOM 4568 N N . SER A 1 606 ? 8.548 11.006 14.697 1.00 93.06 606 SER A N 1
ATOM 4569 C CA . SER A 1 606 ? 9.820 11.269 15.389 1.00 93.06 606 SER A CA 1
ATOM 4570 C C . SER A 1 606 ? 10.793 12.049 14.513 1.00 93.06 606 SER A C 1
ATOM 4572 O O . SER A 1 606 ? 10.926 11.784 13.322 1.00 93.06 606 SER A O 1
ATOM 4574 N N . ARG A 1 607 ? 11.564 12.951 15.130 1.00 91.06 607 ARG A N 1
ATOM 4575 C CA . ARG A 1 607 ? 12.565 13.780 14.429 1.00 91.06 607 ARG A CA 1
ATOM 4576 C C . ARG A 1 607 ? 13.893 13.072 14.196 1.00 91.06 607 ARG A C 1
ATOM 4578 O O . ARG A 1 607 ? 14.714 13.523 13.411 1.00 91.06 607 ARG A O 1
ATOM 4585 N N . ASN A 1 608 ? 14.154 12.016 14.956 1.00 91.06 608 ASN A N 1
ATOM 4586 C CA . ASN A 1 608 ? 15.381 11.234 14.914 1.00 91.06 608 ASN A CA 1
ATOM 4587 C C . ASN A 1 608 ? 15.159 9.890 15.625 1.00 91.06 608 ASN A C 1
ATOM 4589 O O . ASN A 1 608 ? 14.166 9.680 16.326 1.00 91.06 608 ASN A O 1
ATOM 4593 N N . VAL A 1 609 ? 16.129 8.992 15.468 1.00 92.94 609 VAL A N 1
ATOM 4594 C CA . VAL A 1 609 ? 16.095 7.633 16.024 1.00 92.94 609 VAL A CA 1
ATOM 4595 C C . VAL A 1 609 ? 16.036 7.633 17.558 1.00 92.94 609 VAL A C 1
ATOM 4597 O O . VAL A 1 609 ? 15.391 6.765 18.139 1.00 92.94 609 VAL A O 1
ATOM 4600 N N . SER A 1 610 ? 16.658 8.601 18.242 1.00 93.69 610 SER A N 1
ATOM 4601 C CA . SER A 1 610 ? 16.607 8.679 19.710 1.00 93.69 610 SER A CA 1
ATOM 4602 C C . SER A 1 610 ? 15.195 8.998 20.207 1.00 93.69 610 SER A C 1
ATOM 4604 O O . SER A 1 610 ? 14.719 8.346 21.136 1.00 93.69 610 SER A O 1
ATOM 4606 N N . ASP A 1 611 ? 14.508 9.948 19.569 1.00 95.06 611 ASP A N 1
ATOM 4607 C CA . ASP A 1 611 ? 13.121 10.299 19.895 1.00 95.06 611 ASP A CA 1
ATOM 4608 C C . ASP A 1 611 ? 12.178 9.110 19.654 1.00 95.06 611 ASP A C 1
ATOM 4610 O O . ASP A 1 611 ? 11.368 8.782 20.523 1.00 95.06 611 ASP A O 1
ATOM 4614 N N . ALA A 1 612 ? 12.352 8.399 18.533 1.00 96.12 612 ALA A N 1
ATOM 4615 C CA . ALA A 1 612 ? 11.586 7.198 18.203 1.00 96.12 612 ALA A CA 1
ATOM 4616 C C . ALA A 1 612 ? 11.771 6.086 19.249 1.00 96.12 612 ALA A C 1
ATOM 4618 O O . ALA A 1 612 ? 10.798 5.551 19.786 1.00 96.12 612 ALA A O 1
ATOM 4619 N N . ARG A 1 613 ? 13.025 5.772 19.601 1.00 97.25 613 ARG A N 1
ATOM 4620 C CA . ARG A 1 613 ? 13.352 4.778 20.638 1.00 97.25 613 ARG A CA 1
ATOM 4621 C C . ARG A 1 613 ? 12.780 5.168 21.998 1.00 97.25 613 ARG A C 1
ATOM 4623 O O . ARG A 1 613 ? 12.243 4.310 22.694 1.00 97.25 613 ARG A O 1
ATOM 4630 N N . LYS A 1 614 ? 12.875 6.450 22.369 1.00 97.31 614 LYS A N 1
ATOM 4631 C CA . LYS A 1 614 ? 12.317 6.983 23.616 1.00 97.31 614 LYS A CA 1
ATOM 4632 C C . LYS A 1 614 ? 10.796 6.836 23.651 1.00 97.31 614 LYS A C 1
ATOM 4634 O O . LYS A 1 614 ? 10.275 6.337 24.639 1.00 97.31 614 LYS A O 1
ATOM 4639 N N . TYR A 1 615 ? 10.095 7.195 22.574 1.00 97.69 615 TYR A N 1
ATOM 4640 C CA . TYR A 1 615 ? 8.647 6.997 22.466 1.00 97.69 615 TYR A CA 1
ATOM 4641 C C . TYR A 1 615 ? 8.253 5.522 22.653 1.00 97.69 615 TYR A C 1
ATOM 4643 O O . TYR A 1 615 ? 7.359 5.230 23.449 1.00 97.69 615 TYR A O 1
ATOM 4651 N N . LEU A 1 616 ? 8.937 4.591 21.974 1.00 98.25 616 LEU A N 1
ATOM 4652 C CA . LEU A 1 616 ? 8.662 3.154 22.086 1.00 98.25 616 LEU A CA 1
ATOM 4653 C C . LEU A 1 616 ? 8.861 2.641 23.524 1.00 98.25 616 LEU A C 1
ATOM 4655 O O . LEU A 1 616 ? 7.997 1.940 24.053 1.00 98.25 616 LEU A O 1
ATOM 4659 N N . LEU A 1 617 ? 9.970 3.018 24.169 1.00 97.88 617 LEU A N 1
ATOM 4660 C CA . LEU A 1 617 ? 10.289 2.633 25.548 1.00 97.88 617 LEU A CA 1
ATOM 4661 C C . LEU A 1 617 ? 9.297 3.221 26.561 1.00 97.88 617 LEU A C 1
ATOM 4663 O O . LEU A 1 617 ? 8.675 2.464 27.307 1.00 97.88 617 LEU A O 1
ATOM 4667 N N . ASP A 1 618 ? 9.106 4.542 26.553 1.00 97.81 618 ASP A N 1
ATOM 4668 C CA . ASP A 1 618 ? 8.242 5.252 27.503 1.00 97.81 618 ASP A CA 1
ATOM 4669 C C . ASP A 1 618 ? 6.787 4.771 27.412 1.00 97.81 618 ASP A C 1
ATOM 4671 O O . ASP A 1 618 ? 6.141 4.542 28.435 1.00 97.81 618 ASP A O 1
ATOM 4675 N N . THR A 1 619 ? 6.272 4.582 26.191 1.00 97.56 619 THR A N 1
ATOM 4676 C CA . THR A 1 619 ? 4.898 4.107 25.954 1.00 97.56 619 THR A CA 1
ATOM 4677 C C . THR A 1 619 ? 4.705 2.691 26.493 1.00 97.56 619 THR A C 1
ATOM 4679 O O . THR A 1 619 ? 3.720 2.422 27.180 1.00 97.56 619 THR A O 1
ATOM 4682 N N . THR A 1 620 ? 5.677 1.801 26.263 1.00 97.44 620 THR A N 1
ATOM 4683 C CA . THR A 1 620 ? 5.651 0.419 26.773 1.00 97.44 620 THR A CA 1
ATOM 4684 C C . THR A 1 620 ? 5.719 0.384 28.298 1.00 97.44 620 THR A C 1
ATOM 4686 O O . THR A 1 620 ? 4.920 -0.293 28.944 1.00 97.44 620 THR A O 1
ATOM 4689 N N . GLN A 1 621 ? 6.630 1.159 28.895 1.00 96.44 621 GLN A N 1
ATOM 4690 C CA . GLN A 1 621 ? 6.777 1.249 30.347 1.00 96.44 621 GLN A CA 1
ATOM 4691 C C . GLN A 1 621 ? 5.525 1.840 31.013 1.00 96.44 621 GLN A C 1
ATOM 4693 O O . GLN A 1 621 ? 5.117 1.374 32.076 1.00 96.44 621 GLN A O 1
ATOM 4698 N N . ALA A 1 622 ? 4.895 2.843 30.394 1.00 95.69 622 ALA A N 1
ATOM 4699 C CA . ALA A 1 622 ? 3.662 3.442 30.893 1.00 95.69 622 ALA A CA 1
ATOM 4700 C C . ALA A 1 622 ? 2.463 2.485 30.791 1.00 95.69 622 ALA A C 1
ATOM 4702 O O . ALA A 1 622 ? 1.646 2.441 31.711 1.00 95.69 622 ALA A O 1
ATOM 4703 N N . ALA A 1 623 ? 2.360 1.712 29.705 1.00 94.38 623 ALA A N 1
ATOM 4704 C CA . ALA A 1 623 ? 1.297 0.727 29.506 1.00 94.38 623 ALA A CA 1
ATOM 4705 C C . ALA A 1 623 ? 1.359 -0.426 30.517 1.00 94.38 623 ALA A C 1
ATOM 4707 O O . ALA A 1 623 ? 0.321 -0.861 31.012 1.00 94.38 623 ALA A O 1
ATOM 4708 N N . LEU A 1 624 ? 2.569 -0.878 30.859 1.00 94.44 624 LEU A N 1
ATOM 4709 C CA . LEU A 1 624 ? 2.829 -1.992 31.777 1.00 94.44 624 LEU A CA 1
ATOM 4710 C C . LEU A 1 624 ? 3.014 -1.543 33.238 1.00 94.44 624 LEU A C 1
ATOM 4712 O O . LEU A 1 624 ? 3.502 -2.305 34.069 1.00 94.44 624 LEU A O 1
ATOM 4716 N N . ALA A 1 625 ? 2.646 -0.308 33.584 1.00 90.50 625 ALA A N 1
ATOM 4717 C CA . ALA A 1 625 ? 2.722 0.169 34.959 1.00 90.50 625 ALA A CA 1
ATOM 4718 C C . ALA A 1 625 ? 1.623 -0.458 35.844 1.00 90.50 625 ALA A C 1
ATOM 4720 O O . ALA A 1 625 ? 0.453 -0.528 35.468 1.00 90.50 625 ALA A O 1
ATOM 4721 N N . GLY A 1 626 ? 1.981 -0.851 37.070 1.00 87.50 626 GLY A N 1
ATOM 4722 C CA . GLY A 1 626 ? 1.020 -1.313 38.077 1.00 87.50 626 GLY A CA 1
ATOM 4723 C C . GLY A 1 626 ? 0.369 -2.666 37.731 1.00 87.50 626 GLY A C 1
ATOM 4724 O O . GLY A 1 626 ? 1.099 -3.617 37.454 1.00 87.50 626 GLY A O 1
ATOM 4725 N N . PRO A 1 627 ? -0.973 -2.803 37.798 1.00 85.06 627 PRO A N 1
ATOM 4726 C CA . PRO A 1 627 ? -1.650 -4.090 37.601 1.00 85.06 627 PRO A CA 1
ATOM 4727 C C . PRO A 1 627 ? -1.502 -4.633 36.172 1.00 85.06 627 PRO A C 1
ATOM 4729 O O . PRO A 1 627 ? -1.388 -5.845 35.998 1.00 85.06 627 PRO A O 1
ATOM 4732 N N . ASN A 1 628 ? -1.399 -3.750 35.170 1.00 87.88 628 ASN A N 1
ATOM 4733 C CA . ASN A 1 628 ? -1.266 -4.118 33.756 1.00 87.88 628 ASN A CA 1
ATOM 4734 C C . ASN A 1 628 ? -0.040 -5.003 33.465 1.00 87.88 628 ASN A C 1
ATOM 4736 O O . ASN A 1 628 ? -0.056 -5.764 32.503 1.00 87.88 628 ASN A O 1
ATOM 4740 N N . ALA A 1 629 ? 1.000 -4.951 34.308 1.00 85.19 629 ALA A N 1
ATOM 4741 C CA . ALA A 1 629 ? 2.190 -5.803 34.210 1.00 85.19 629 ALA A CA 1
ATOM 4742 C C . ALA A 1 629 ? 1.897 -7.314 34.302 1.00 85.19 629 ALA A C 1
ATOM 4744 O O . ALA A 1 629 ? 2.782 -8.120 34.033 1.00 85.19 629 ALA A O 1
ATOM 4745 N N . ARG A 1 630 ? 0.695 -7.697 34.757 1.00 88.69 630 ARG A N 1
ATOM 4746 C CA . ARG A 1 630 ? 0.267 -9.090 34.971 1.00 88.69 630 ARG A CA 1
ATOM 4747 C C . ARG A 1 630 ? -0.759 -9.575 33.943 1.00 88.69 630 ARG A C 1
ATOM 4749 O O . ARG A 1 630 ? -1.274 -10.677 34.092 1.00 88.69 630 ARG A O 1
ATOM 4756 N N . LEU A 1 631 ? -1.095 -8.752 32.951 1.00 92.50 631 LEU A N 1
ATOM 4757 C CA . LEU A 1 631 ? -2.053 -9.100 31.906 1.00 92.50 631 LEU A CA 1
ATOM 4758 C C . LEU A 1 631 ? -1.381 -9.991 30.852 1.00 92.50 631 LEU A C 1
ATOM 4760 O O . LEU A 1 631 ? -0.482 -9.540 30.144 1.00 92.50 631 LEU A O 1
ATOM 4764 N N . GLU A 1 632 ? -1.841 -11.238 30.725 1.00 93.31 632 GLU A N 1
ATOM 4765 C CA . GLU A 1 632 ? -1.297 -12.233 29.783 1.00 93.31 632 GLU A CA 1
ATOM 4766 C C . GLU A 1 632 ? -1.307 -11.720 28.330 1.00 93.31 632 GLU A C 1
ATOM 4768 O O . GLU A 1 632 ? -0.331 -11.876 27.599 1.00 93.31 632 GLU A O 1
ATOM 4773 N N . ASN A 1 633 ? -2.356 -10.992 27.925 1.00 94.88 633 ASN A N 1
ATOM 4774 C CA . ASN A 1 633 ? -2.467 -10.409 26.582 1.00 94.88 633 ASN A CA 1
ATOM 4775 C C . ASN A 1 633 ? -1.417 -9.316 26.279 1.00 94.88 633 ASN A C 1
ATOM 4777 O O . ASN A 1 633 ? -1.255 -8.936 25.120 1.00 94.88 633 ASN A O 1
ATOM 4781 N N . LEU A 1 634 ? -0.695 -8.821 27.293 1.00 95.50 634 LEU A N 1
ATOM 4782 C CA . LEU A 1 634 ? 0.389 -7.843 27.161 1.00 95.50 634 LEU A CA 1
ATOM 4783 C C . LEU A 1 634 ? 1.790 -8.436 27.386 1.00 95.50 634 LEU A C 1
ATOM 4785 O O . LEU A 1 634 ? 2.773 -7.726 27.167 1.00 95.50 634 LEU A O 1
ATOM 4789 N N . GLU A 1 635 ? 1.919 -9.716 27.758 1.00 94.31 635 GLU A N 1
ATOM 4790 C CA . GLU A 1 635 ? 3.212 -10.359 28.057 1.00 94.31 635 GLU A CA 1
ATOM 4791 C C . GLU A 1 635 ? 4.196 -10.283 26.874 1.00 94.31 635 GLU A C 1
ATOM 4793 O O . GLU A 1 635 ? 5.395 -10.063 27.053 1.00 94.31 635 GLU A O 1
ATOM 4798 N N . ALA A 1 636 ? 3.686 -10.378 25.643 1.00 95.44 636 ALA A N 1
ATOM 4799 C CA . ALA A 1 636 ? 4.490 -10.279 24.428 1.00 95.44 636 ALA A CA 1
ATOM 4800 C C . ALA A 1 636 ? 4.959 -8.845 24.092 1.00 95.44 636 ALA A C 1
ATOM 4802 O O . ALA A 1 636 ? 5.919 -8.686 23.332 1.00 95.44 636 ALA A O 1
ATOM 4803 N N . LEU A 1 637 ? 4.321 -7.794 24.630 1.00 97.06 637 LEU A N 1
ATOM 4804 C CA . LEU A 1 637 ? 4.573 -6.402 24.229 1.00 97.06 637 LEU A CA 1
ATOM 4805 C C . LEU A 1 637 ? 6.040 -5.960 24.440 1.00 97.06 637 LEU A C 1
ATOM 4807 O O . LEU A 1 637 ? 6.617 -5.419 23.493 1.00 97.06 637 LEU A O 1
ATOM 4811 N N . PRO A 1 638 ? 6.704 -6.221 25.591 1.00 96.94 638 PRO A N 1
ATOM 4812 C CA . PRO A 1 638 ? 8.132 -5.940 25.757 1.00 96.94 638 PRO A CA 1
ATOM 4813 C C . PRO A 1 638 ? 9.017 -6.643 24.726 1.00 96.94 638 PRO A C 1
ATOM 4815 O O . PRO A 1 638 ? 9.981 -6.050 24.249 1.00 96.94 638 PRO A O 1
ATOM 4818 N N . GLY A 1 639 ? 8.698 -7.893 24.374 1.00 97.75 639 GLY A N 1
ATOM 4819 C CA . GLY A 1 639 ? 9.454 -8.676 23.396 1.00 97.75 639 GLY A CA 1
ATOM 4820 C C . GLY A 1 639 ? 9.327 -8.107 21.983 1.00 97.75 639 GLY A C 1
ATOM 4821 O O . GLY A 1 639 ? 10.334 -7.914 21.304 1.00 97.75 639 GLY A O 1
ATOM 4822 N N . LEU A 1 640 ? 8.103 -7.760 21.579 1.00 98.19 640 LEU A N 1
ATOM 4823 C CA . LEU A 1 640 ? 7.804 -7.114 20.298 1.00 98.19 640 LEU A CA 1
ATOM 4824 C C . LEU A 1 640 ? 8.506 -5.754 20.178 1.00 98.19 640 LEU A C 1
ATOM 4826 O O . LEU A 1 640 ? 9.180 -5.485 19.184 1.00 98.19 640 LEU A O 1
ATOM 4830 N N . VAL A 1 641 ? 8.419 -4.918 21.216 1.00 98.25 641 VAL A N 1
ATOM 4831 C CA . VAL A 1 641 ? 9.066 -3.598 21.231 1.00 98.25 641 VAL A CA 1
ATOM 4832 C C . VAL A 1 641 ? 10.590 -3.715 21.304 1.00 98.25 641 VAL A C 1
ATOM 4834 O O . VAL A 1 641 ? 11.287 -2.939 20.653 1.00 98.25 641 VAL A O 1
ATOM 4837 N N . LEU A 1 642 ? 11.143 -4.713 22.000 1.00 97.50 642 LEU A N 1
ATOM 4838 C CA . LEU A 1 642 ? 12.576 -5.015 21.944 1.00 97.50 642 LEU A CA 1
ATOM 4839 C C . LEU A 1 642 ? 13.014 -5.465 20.540 1.00 97.50 642 LEU A C 1
ATOM 4841 O O . LEU A 1 642 ? 14.119 -5.122 20.123 1.00 97.50 642 LEU A O 1
ATOM 4845 N N . GLY A 1 643 ? 12.159 -6.192 19.814 1.00 97.00 643 GLY A N 1
ATOM 4846 C CA . GLY A 1 643 ? 12.344 -6.515 18.398 1.00 97.00 643 GLY A CA 1
ATOM 4847 C C . GLY A 1 643 ? 12.430 -5.254 17.539 1.00 97.00 643 GLY A C 1
ATOM 4848 O O . GLY A 1 643 ? 13.435 -5.049 16.861 1.00 97.00 643 GLY A O 1
ATOM 4849 N N . LEU A 1 644 ? 11.451 -4.347 17.658 1.00 97.12 644 LEU A N 1
ATOM 4850 C CA . LEU A 1 644 ? 11.484 -3.038 16.989 1.00 97.12 644 LEU A CA 1
ATOM 4851 C C . LEU A 1 644 ? 12.775 -2.276 17.325 1.00 97.12 644 LEU A C 1
ATOM 4853 O O . LEU A 1 644 ? 13.503 -1.874 16.426 1.00 97.12 644 LEU A O 1
ATOM 4857 N N . LEU A 1 645 ? 13.140 -2.152 18.602 1.00 96.88 645 LEU A N 1
ATOM 4858 C CA . LEU A 1 645 ? 14.359 -1.457 19.042 1.00 96.88 645 LEU A CA 1
ATOM 4859 C C . LEU A 1 645 ? 15.677 -2.109 18.575 1.00 96.88 645 LEU A C 1
ATOM 4861 O O . LEU A 1 645 ? 16.735 -1.493 18.747 1.00 96.88 645 LEU A O 1
ATOM 4865 N N . LYS A 1 646 ? 15.637 -3.329 18.031 1.00 95.00 646 LYS A N 1
ATOM 4866 C CA . LYS A 1 646 ? 16.779 -4.035 17.429 1.00 95.00 646 LYS A CA 1
ATOM 4867 C C . LYS A 1 646 ? 16.761 -4.046 15.897 1.00 95.00 646 LYS A C 1
ATOM 4869 O O . LYS A 1 646 ? 17.806 -4.320 15.322 1.00 95.00 646 LYS A O 1
ATOM 4874 N N . SER A 1 647 ? 15.627 -3.747 15.263 1.00 95.19 647 SER A N 1
ATOM 4875 C CA . SER A 1 647 ? 15.530 -3.585 13.806 1.00 95.19 647 SER A CA 1
ATOM 4876 C C . SER A 1 647 ? 16.377 -2.413 13.305 1.00 95.19 647 SER A C 1
ATOM 4878 O O . SER A 1 647 ? 16.573 -1.426 14.020 1.00 95.19 647 SER A O 1
ATOM 4880 N N . ASP A 1 648 ? 16.835 -2.495 12.060 1.00 93.62 648 ASP A N 1
ATOM 4881 C CA . ASP A 1 648 ? 17.706 -1.505 11.421 1.00 93.62 648 ASP A CA 1
ATOM 4882 C C . ASP A 1 648 ? 17.099 -0.092 11.427 1.00 93.62 648 ASP A C 1
ATOM 4884 O O . ASP A 1 648 ? 17.803 0.883 11.711 1.00 93.62 648 ASP A O 1
ATOM 4888 N N . VAL A 1 649 ? 15.777 0.029 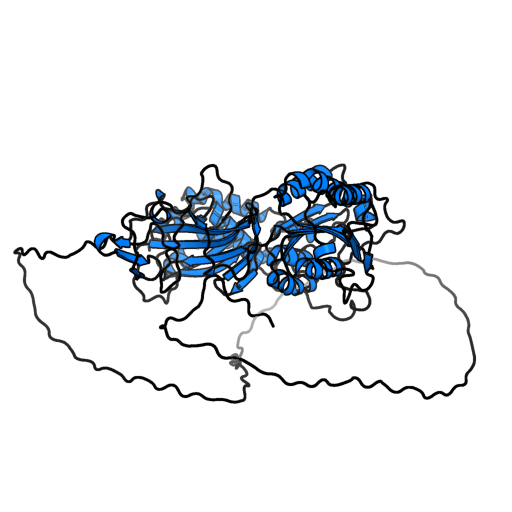11.229 1.00 95.00 649 VAL A N 1
ATOM 4889 C CA . VAL A 1 649 ? 15.053 1.313 11.271 1.00 95.00 649 VAL A CA 1
ATOM 4890 C C . VAL A 1 649 ? 15.250 2.059 12.600 1.00 95.00 649 VAL A C 1
ATOM 4892 O O . VAL A 1 649 ? 15.585 3.250 12.593 1.00 95.00 649 VAL A O 1
ATOM 4895 N N . PHE A 1 650 ? 15.143 1.372 13.743 1.00 95.56 650 PHE A N 1
ATOM 4896 C CA . PHE A 1 650 ? 15.277 1.980 15.077 1.00 95.56 650 PHE A CA 1
ATOM 4897 C C . PHE A 1 650 ? 16.621 1.721 15.764 1.00 95.56 650 PHE A C 1
ATOM 4899 O O . PHE A 1 650 ? 16.844 2.240 16.862 1.00 95.56 650 PHE A O 1
ATOM 4906 N N . SER A 1 651 ? 17.521 0.933 15.173 1.00 91.50 651 SER A N 1
ATOM 4907 C CA . SER A 1 651 ? 18.813 0.594 15.774 1.00 91.50 651 SER A CA 1
ATOM 4908 C C . SER A 1 651 ? 19.641 1.851 16.045 1.00 91.50 651 SER A C 1
ATOM 4910 O O . SER A 1 651 ? 19.768 2.727 15.187 1.00 91.50 651 SER A O 1
ATOM 4912 N N . ALA A 1 652 ? 20.213 1.936 17.247 1.00 83.88 652 ALA A N 1
ATOM 4913 C CA . ALA A 1 652 ? 21.151 2.993 17.629 1.00 83.88 652 ALA A CA 1
ATOM 4914 C C . ALA A 1 652 ? 22.607 2.671 17.237 1.00 83.88 652 ALA A C 1
ATOM 4916 O O . ALA A 1 652 ? 23.505 3.455 17.541 1.00 83.88 652 ALA A O 1
ATOM 4917 N N . ALA A 1 653 ? 22.852 1.518 16.606 1.00 81.50 653 ALA A N 1
ATOM 4918 C CA . ALA A 1 653 ? 24.167 1.153 16.103 1.00 81.50 653 ALA A CA 1
ATOM 4919 C C . ALA A 1 653 ? 24.532 1.993 14.861 1.00 81.50 653 ALA A C 1
ATOM 4921 O O . ALA A 1 653 ? 23.666 2.390 14.076 1.00 81.50 653 ALA A O 1
ATOM 4922 N N . GLY A 1 654 ? 25.823 2.317 14.732 1.00 75.06 654 GLY A N 1
ATOM 4923 C CA . GLY A 1 654 ? 26.360 3.203 13.689 1.00 75.06 654 GLY A CA 1
ATOM 4924 C C . GLY A 1 654 ? 26.781 2.498 12.396 1.00 75.06 654 GLY A C 1
ATOM 4925 O O . GLY A 1 654 ? 27.366 3.135 11.527 1.00 75.06 654 GLY A O 1
ATOM 4926 N N . ASP A 1 655 ? 26.531 1.196 12.294 1.00 84.12 655 ASP A N 1
ATOM 4927 C CA . ASP A 1 655 ? 26.828 0.318 11.158 1.00 84.12 655 ASP A CA 1
ATOM 4928 C C . ASP A 1 655 ? 25.676 0.223 10.139 1.00 84.12 655 ASP A C 1
ATOM 4930 O O . ASP A 1 655 ? 25.912 -0.093 8.973 1.00 84.12 655 ASP A O 1
ATOM 4934 N N . ILE A 1 656 ? 24.445 0.555 10.542 1.00 89.50 656 ILE A N 1
ATOM 4935 C CA . ILE A 1 656 ? 23.280 0.579 9.647 1.00 89.50 656 ILE A CA 1
ATOM 4936 C C . ILE A 1 656 ? 23.385 1.742 8.652 1.00 89.50 656 ILE A C 1
ATOM 4938 O O . ILE A 1 656 ? 23.411 2.915 9.040 1.00 89.50 656 ILE A O 1
ATOM 4942 N N . THR A 1 657 ? 23.387 1.429 7.352 1.00 89.81 657 THR A N 1
ATOM 4943 C CA . THR A 1 657 ? 23.451 2.443 6.289 1.00 89.81 657 THR A CA 1
ATOM 4944 C C . THR A 1 657 ? 22.168 3.278 6.216 1.00 89.81 657 THR A C 1
ATOM 4946 O O . THR A 1 657 ? 21.085 2.842 6.614 1.00 89.81 657 THR A O 1
ATOM 4949 N N . ARG A 1 658 ? 22.273 4.497 5.666 1.00 89.06 658 ARG A N 1
ATOM 4950 C CA . ARG A 1 658 ? 21.116 5.391 5.465 1.00 89.06 658 ARG A CA 1
ATOM 4951 C C . ARG A 1 658 ? 20.026 4.736 4.613 1.00 89.06 658 ARG A C 1
ATOM 4953 O O . ARG A 1 658 ? 18.851 4.898 4.921 1.00 89.06 658 ARG A O 1
ATOM 4960 N N . ASP A 1 659 ? 20.431 3.975 3.599 1.00 91.81 659 ASP A N 1
ATOM 4961 C CA . ASP A 1 659 ? 19.526 3.284 2.683 1.00 91.81 659 ASP A CA 1
ATOM 4962 C C . ASP A 1 659 ? 18.868 2.061 3.323 1.00 91.81 659 ASP A C 1
ATOM 4964 O O . ASP A 1 659 ? 17.654 1.931 3.223 1.00 91.81 659 ASP A O 1
ATOM 4968 N N . ALA A 1 660 ? 19.610 1.224 4.062 1.00 92.50 660 ALA A N 1
ATOM 4969 C CA . ALA A 1 660 ? 19.010 0.118 4.816 1.00 92.50 660 ALA A CA 1
ATOM 4970 C C . ALA A 1 660 ? 17.957 0.635 5.811 1.00 92.50 660 ALA A C 1
ATOM 4972 O O . ALA A 1 660 ? 16.833 0.142 5.849 1.00 92.50 660 ALA A O 1
ATOM 4973 N N . ARG A 1 661 ? 18.275 1.715 6.539 1.00 93.56 661 ARG A N 1
ATOM 4974 C CA . ARG A 1 661 ? 17.334 2.361 7.463 1.00 93.56 661 ARG A CA 1
ATOM 4975 C C . ARG A 1 661 ? 16.107 2.948 6.754 1.00 93.56 661 ARG A C 1
ATOM 4977 O O . ARG A 1 661 ? 15.014 2.883 7.305 1.00 93.56 661 ARG A O 1
ATOM 4984 N N . ALA A 1 662 ? 16.284 3.545 5.573 1.00 93.88 662 ALA A N 1
ATOM 4985 C CA . ALA A 1 662 ? 15.194 4.117 4.779 1.00 93.88 662 ALA A CA 1
ATOM 4986 C C . ALA A 1 662 ? 14.276 3.038 4.186 1.00 93.88 662 ALA A C 1
ATOM 4988 O O . ALA A 1 662 ? 13.062 3.219 4.177 1.00 93.88 662 ALA A O 1
ATOM 4989 N N . TYR A 1 663 ? 14.854 1.921 3.740 1.00 95.19 663 TYR A N 1
ATOM 4990 C CA . TYR A 1 663 ? 14.135 0.748 3.252 1.00 95.19 663 TYR A CA 1
ATOM 4991 C C . TYR A 1 663 ? 13.290 0.099 4.354 1.00 95.19 663 TYR A C 1
ATOM 4993 O O . TYR A 1 663 ? 12.091 -0.063 4.188 1.00 95.19 663 TYR A O 1
ATOM 5001 N N . GLU A 1 664 ? 13.877 -0.164 5.522 1.00 94.44 664 GLU A N 1
ATOM 5002 C CA . GLU A 1 664 ? 13.192 -0.783 6.671 1.00 94.44 664 GLU A CA 1
ATOM 5003 C C . GLU A 1 664 ? 12.146 0.138 7.340 1.00 94.44 664 GLU A C 1
ATOM 5005 O O . GLU A 1 664 ? 11.369 -0.293 8.193 1.00 94.44 664 GLU A O 1
ATOM 5010 N N . ALA A 1 665 ? 12.122 1.426 6.984 1.00 93.81 665 ALA A N 1
ATOM 5011 C CA . ALA A 1 665 ? 11.113 2.384 7.437 1.00 93.81 665 ALA A CA 1
ATOM 5012 C C . ALA A 1 665 ? 9.899 2.504 6.496 1.00 93.81 665 ALA A C 1
ATOM 5014 O O . ALA A 1 665 ? 8.857 3.023 6.924 1.00 93.81 665 ALA A O 1
ATOM 5015 N N . HIS A 1 666 ? 10.041 2.062 5.242 1.00 92.81 666 HIS A N 1
ATOM 5016 C CA . HIS A 1 666 ? 8.986 2.020 4.222 1.00 92.81 666 HIS A CA 1
ATOM 5017 C C . HIS A 1 666 ? 7.824 1.128 4.704 1.00 92.81 666 HIS A C 1
ATOM 5019 O O . HIS A 1 666 ? 6.676 1.640 4.751 1.00 92.81 666 HIS A O 1
#

Mean predicted aligned error: 13.57 Å

Nearest PDB structures (foldseek):
  5vni-assembly1_B  TM=9.026E-01  e=3.537E-53  Homo sapiens
  2nut-assembly1_B  TM=9.033E-01  e=2.782E-52  Homo sapiens
  3egd-assembly1_B  TM=9.006E-01  e=6.956E-52  Homo sapiens
  2nup-assembly1_B  TM=9.019E-01  e=2.751E-51  Homo sapiens
  3eh1-assembly1_A  TM=8.841E-01  e=5.471E-51  Homo sapiens

Solvent-accessible surface area (backbone atoms only — not comparable to full-atom values): 39276 Å² total; per-residue (Å²): 142,80,90,79,75,65,60,89,62,84,82,84,90,82,87,88,88,84,85,85,89,86,82,89,84,88,88,88,89,87,86,83,87,83,86,87,89,85,90,89,88,87,89,85,90,84,89,87,86,89,88,88,86,84,90,84,89,87,87,84,89,87,90,88,84,87,88,85,83,88,85,89,90,84,83,91,85,85,87,84,86,82,84,89,78,88,84,81,84,88,84,88,86,85,85,90,86,88,80,91,80,88,81,84,80,86,86,77,91,85,81,88,84,88,83,82,89,80,87,80,92,82,90,78,91,73,88,82,78,72,79,74,65,67,64,58,76,75,54,72,83,40,26,23,54,66,71,39,42,36,54,18,44,60,29,38,53,66,36,40,74,25,42,70,68,42,48,59,73,45,34,36,37,36,15,82,51,40,84,73,98,66,86,69,50,77,39,81,74,86,54,57,40,87,85,79,65,45,65,64,39,47,57,36,35,71,38,58,92,78,29,29,32,32,36,67,56,78,67,51,76,36,78,47,98,52,89,64,87,54,70,43,48,71,32,13,46,32,34,28,63,53,57,71,86,58,47,98,61,81,65,57,60,48,31,44,34,42,37,36,38,64,31,20,59,17,37,69,34,29,51,37,26,39,50,28,48,32,50,58,76,39,55,87,72,47,57,81,65,27,28,38,33,51,33,37,32,27,72,68,38,38,34,40,45,36,58,58,84,83,82,46,72,63,40,49,82,45,79,41,64,54,56,86,76,66,77,78,96,59,62,53,80,40,37,42,42,47,60,73,38,78,80,43,34,62,27,53,51,43,40,30,51,54,48,41,69,48,75,52,52,97,60,81,51,78,39,24,34,56,51,35,52,52,54,47,49,43,69,64,28,53,90,70,19,34,41,35,38,38,41,39,35,49,27,65,40,83,66,61,85,87,58,74,84,73,70,88,58,77,53,51,78,63,39,46,70,53,25,83,49,62,64,46,48,63,52,35,60,61,33,52,75,31,26,27,14,29,34,37,41,41,44,12,74,60,82,71,58,53,41,45,22,52,46,38,33,13,34,43,15,18,29,49,75,48,79,36,78,66,38,33,40,95,80,43,30,67,61,54,27,51,51,52,42,46,74,66,65,51,61,47,27,37,66,17,36,35,34,68,47,61,19,77,50,46,44,84,72,52,77,45,62,49,40,29,76,78,46,101,61,36,36,35,19,17,36,39,38,32,86,47,55,38,36,35,36,50,43,50,43,77,87,56,84,66,88,82,66,74,52,42,40,42,37,41,35,39,37,25,24,39,65,91,42,48,44,33,31,43,35,40,31,38,61,30,42,49,33,71,51,44,66,63,26,58,70,31,31,36,34,67,51,32,47,51,52,52,48,59,45,32,58,72,74,15,49,31,51,66,54,23,49,48,52,57,51,53,38,51,54,57,39,41,46,76,76,49,61,73,38,75,58,47,65,59,34,66,58,53,48,52,48,50,54,62,34,62,51,40,35,87,62,90,82,65,44,73,33,60,26,35,58,68,61,108

InterPro domains:
  IPR006895 Zinc finger, Sec23/Sec24-type [PF04810] (190-224)
  IPR006896 Sec23/Sec24, trunk domain [PF04811] (251-487)
  IPR012990 Sec23/Sec24, beta-sandwich [PF08033] (493-577)
  IPR036174 Zinc finger, Sec23/Sec24-type superfamily [SSF82919] (184-250)
  IPR036175 Sec23/Sec24 helical domain superfamily [SSF81811] (590-664)
  IPR036465 von Willebrand factor A-like domain superfamily [G3DSA:3.40.50.410] (253-490)
  IPR036465 von Willebrand factor A-like domain superfamily [SSF53300] (251-482)
  IPR050550 SEC23/SEC24 family, SEC24 subfamily [PTHR13803] (18-666)